Protein AF-0000000072582431 (afdb_homodimer)

Solvent-accessible surface area (backbone atoms only — not comparable to full-atom values): 33337 Å² total; per-residue (Å²): 92,34,36,33,28,35,25,26,53,41,68,64,27,54,53,31,48,50,68,40,48,85,78,42,64,37,39,40,28,29,16,82,47,82,39,78,45,57,89,81,35,75,72,42,45,89,56,53,44,61,46,70,43,55,51,67,38,45,70,61,43,30,51,50,46,63,71,66,55,49,43,31,35,43,43,57,54,57,65,79,54,52,70,56,12,66,74,38,41,66,60,32,35,40,40,30,28,50,13,47,48,30,50,51,52,35,47,60,72,60,73,53,66,26,40,35,34,38,57,48,43,46,56,19,42,30,74,57,61,74,90,49,60,55,35,48,77,81,60,76,64,45,25,41,45,52,37,26,34,20,40,47,38,29,49,49,48,47,47,20,47,24,74,58,35,73,49,42,31,27,28,40,35,24,42,37,53,61,44,44,65,82,48,61,60,87,38,70,65,49,30,49,44,50,41,52,57,54,26,69,73,41,58,78,91,68,30,54,38,81,39,45,79,41,81,33,33,36,15,60,34,37,43,72,45,51,38,50,47,53,52,46,41,70,74,64,48,56,65,74,40,69,35,41,45,47,65,51,47,76,39,45,46,44,57,51,49,50,50,56,40,54,72,68,72,54,90,62,54,77,42,74,42,72,88,56,54,62,93,58,58,66,48,57,50,32,32,40,31,62,78,40,35,74,74,74,50,72,80,79,64,53,65,68,60,39,50,49,49,28,43,51,47,53,54,52,53,53,67,71,97,94,33,37,33,28,35,26,27,53,42,68,65,28,55,54,33,47,50,68,41,46,85,78,44,65,36,37,40,26,30,17,80,48,82,39,78,44,57,89,81,36,77,73,42,45,88,55,52,43,61,46,72,43,55,50,68,37,46,69,60,45,31,50,49,46,63,71,65,55,49,44,33,34,42,42,58,52,56,64,79,52,52,69,56,13,65,74,37,42,66,60,29,35,41,40,30,28,48,13,47,48,30,51,51,53,35,47,60,74,60,74,54,66,28,40,35,36,39,57,48,42,48,56,18,42,28,71,59,61,74,92,49,60,54,36,47,77,83,59,75,64,46,25,42,45,50,36,26,35,21,40,47,37,29,49,48,50,47,47,20,49,24,74,58,35,70,48,40,32,27,27,39,36,26,41,38,53,59,43,44,65,82,49,61,61,86,39,70,66,49,30,49,45,50,42,53,58,54,26,70,75,41,60,78,90,69,30,54,38,84,38,46,77,42,80,33,35,36,14,61,34,37,42,71,45,52,38,50,47,53,53,46,41,70,74,67,48,56,66,75,39,69,34,42,43,46,63,51,46,75,40,46,45,44,57,53,51,51,50,56,41,53,71,68,73,52,89,62,53,78,43,73,40,74,89,56,56,61,93,60,58,66,47,56,50,32,31,41,32,62,78,40,36,77,74,73,50,73,81,80,66,53,64,68,59,38,51,49,50,28,41,51,46,51,54,53,54,53,67,72,96

Sequence (642 aa):
MKCLITGAGGFVGSYLLKELKRSYTDFLGIGIQSGPNITEDLELPKSYRSVVCDIRNLNQVCSIIHEFSPDVIFHLAAQPFVPKAVEDPGETLEINIHGTLNLLESLRSLKKKVRFVYISSSDVYGNVPESYLPVTESVVPAPLNPYSSSKYCAEIYCLQYHRWIQDLEIVIARPFNHTGPKQGLNFVIPNFCSQVLKALKRPESERKILVGDLSSSRDFLDVRDVVCAYRILAERGKPGEIYNICSGKEVIIRDVLDGIISTSGQKIPVEVDSTRFRPAEMRRLFGDNQKLRQLGWEPRFELLDTIQDIYNSIEHSSLIYMKCLITGAGGFVGSYLLKELKRSYTDFLGIGIQSGPNITEDLELPKSYRSVVCDIRNLNQVCSIIHEFSPDVIFHLAAQPFVPKAVEDPGETLEINIHGTLNLLESLRSLKKKVRFVYISSSDVYGNVPESYLPVTESVVPAPLNPYSSSKYCAEIYCLQYHRWIQDLEIVIARPFNHTGPKQGLNFVIPNFCSQVLKALKRPESERKILVGDLSSSRDFLDVRDVVCAYRILAERGKPGEIYNICSGKEVIIRDVLDGIISTSGQKIPVEVDSTRFRPAEMRRLFGDNQKLRQLGWEPRFELLDTIQDIYNSIEHSSLIY

InterPro domains:
  IPR016040 NAD(P)-binding domain [PF16363] (4-309)
  IPR036291 NAD(P)-binding domain superfamily [SSF51735] (1-314)

Organism: Leptospira interrogans serogroup Icterohaemorrhagiae serovar Lai (strain 56601) (NCBI:txid189518)

Structure (mmCIF, N/CA/C/O backbone):
data_AF-0000000072582431-model_v1
#
loop_
_entity.id
_entity.type
_entity.pdbx_description
1 polymer 'dTDP-D-glucose 4,6-dehydratase'
#
loop_
_atom_site.group_PDB
_atom_site.id
_atom_site.type_symbol
_atom_site.label_atom_id
_atom_site.label_alt_id
_atom_site.label_comp_id
_atom_site.label_asym_id
_atom_site.label_entity_id
_atom_site.label_seq_id
_atom_site.pdbx_PDB_ins_code
_atom_site.Cartn_x
_atom_site.Cartn_y
_atom_site.Cartn_z
_atom_site.occupancy
_atom_site.B_iso_or_equiv
_atom_site.auth_seq_id
_atom_site.auth_comp_id
_atom_site.auth_asym_id
_atom_site.auth_atom_id
_atom_site.pdbx_PDB_model_num
ATOM 1 N N . MET A 1 1 ? -26.203 -17.656 -9.594 1 91.75 1 MET A N 1
ATOM 2 C CA . MET A 1 1 ? -25.219 -16.734 -9.023 1 91.75 1 MET A CA 1
ATOM 3 C C . MET A 1 1 ? -24.219 -16.297 -10.078 1 91.75 1 MET A C 1
ATOM 5 O O . MET A 1 1 ? -23.734 -17.109 -10.867 1 91.75 1 MET A O 1
ATOM 9 N N . LYS A 1 2 ? -23.984 -15.047 -10.234 1 96.56 2 LYS A N 1
ATOM 10 C CA . LYS A 1 2 ? -23.125 -14.469 -11.266 1 96.56 2 LYS A CA 1
ATOM 11 C C . LYS A 1 2 ? -21.688 -14.32 -10.773 1 96.56 2 LYS A C 1
ATOM 13 O O . LYS A 1 2 ? -21.438 -13.664 -9.766 1 96.56 2 LYS A O 1
ATOM 18 N N . CYS A 1 3 ? -20.828 -14.922 -11.555 1 97.75 3 CYS A N 1
ATOM 19 C CA . CYS A 1 3 ? -19.406 -14.969 -11.188 1 97.75 3 CYS A CA 1
ATOM 20 C C . CYS A 1 3 ? -18.562 -14.234 -12.211 1 97.75 3 CYS A C 1
ATOM 22 O O . CYS A 1 3 ? -18.578 -14.562 -13.398 1 97.75 3 CYS A O 1
ATOM 24 N N . LEU A 1 4 ? -17.891 -13.188 -11.742 1 98.25 4 LEU A N 1
ATOM 25 C CA . LEU A 1 4 ? -16.953 -12.461 -12.594 1 98.25 4 LEU A CA 1
ATOM 26 C C . LEU A 1 4 ? -15.516 -12.812 -12.234 1 98.25 4 LEU A C 1
ATOM 28 O O . LEU A 1 4 ? -15.148 -12.82 -11.055 1 98.25 4 LEU A O 1
ATOM 32 N N . ILE A 1 5 ? -14.711 -13.164 -13.227 1 97.81 5 ILE A N 1
ATOM 33 C CA . ILE A 1 5 ? -13.297 -13.484 -13.039 1 97.81 5 ILE A CA 1
ATOM 34 C C . ILE A 1 5 ? -12.438 -12.539 -13.867 1 97.81 5 ILE A C 1
ATOM 36 O O . ILE A 1 5 ? -12.523 -12.523 -15.094 1 97.81 5 ILE A O 1
ATOM 40 N N . THR A 1 6 ? -11.68 -11.688 -13.164 1 98.31 6 THR A N 1
ATOM 41 C CA . THR A 1 6 ? -10.672 -10.938 -13.898 1 98.31 6 THR A CA 1
ATOM 42 C C . THR A 1 6 ? -9.414 -11.789 -14.109 1 98.31 6 THR A C 1
ATOM 44 O O . THR A 1 6 ? -9.055 -12.594 -13.25 1 98.31 6 THR A O 1
ATOM 47 N N . GLY A 1 7 ? -8.719 -11.562 -15.273 1 96.19 7 GLY A N 1
ATOM 48 C CA . GLY A 1 7 ? -7.598 -12.43 -15.594 1 96.19 7 GLY A CA 1
ATOM 49 C C . GLY A 1 7 ? -8.023 -13.844 -15.953 1 96.19 7 GLY A C 1
ATOM 50 O O . GLY A 1 7 ? -7.27 -14.797 -15.727 1 96.19 7 GLY A O 1
ATOM 51 N N . ALA A 1 8 ? -9.211 -14.023 -16.5 1 94.19 8 ALA A N 1
ATOM 52 C CA . ALA A 1 8 ? -9.812 -15.328 -16.75 1 94.19 8 ALA A CA 1
ATOM 53 C C . ALA A 1 8 ? -9.023 -16.094 -17.812 1 94.19 8 ALA A C 1
ATOM 55 O O . ALA A 1 8 ? -9.039 -17.328 -17.828 1 94.19 8 ALA A O 1
ATOM 56 N N . GLY A 1 9 ? -8.32 -15.406 -18.656 1 90.19 9 GLY A N 1
ATOM 57 C CA . GLY A 1 9 ? -7.594 -16.047 -19.734 1 90.19 9 GLY A CA 1
ATOM 58 C C . GLY A 1 9 ? -6.207 -16.516 -19.344 1 90.19 9 GLY A C 1
ATOM 59 O O . GLY A 1 9 ? -5.5 -17.125 -20.141 1 90.19 9 GLY A O 1
ATOM 60 N N . GLY A 1 10 ? -5.828 -16.266 -18.125 1 92.19 10 GLY A N 1
ATOM 61 C CA . GLY A 1 10 ? -4.508 -16.656 -17.656 1 92.19 10 GLY A CA 1
ATOM 62 C C . GLY A 1 10 ? -4.445 -18.094 -17.188 1 92.19 10 GLY A C 1
ATOM 63 O O . GLY A 1 10 ? -5.449 -18.812 -17.219 1 92.19 10 GLY A O 1
ATOM 64 N N . PHE A 1 11 ? -3.262 -18.562 -16.75 1 93.5 11 PHE A N 1
ATOM 65 C CA . PHE A 1 11 ? -2.973 -19.922 -16.297 1 93.5 11 PHE A CA 1
ATOM 66 C C . PHE A 1 11 ? -3.955 -20.344 -15.211 1 93.5 11 PHE A C 1
ATOM 68 O O . PHE A 1 11 ? -4.652 -21.344 -15.359 1 93.5 11 PHE A O 1
ATOM 75 N N . VAL A 1 12 ? -4.148 -19.5 -14.172 1 96.38 12 VAL A N 1
ATOM 76 C CA . VAL A 1 12 ? -4.977 -19.859 -13.023 1 96.38 12 VAL A CA 1
ATOM 77 C C . VAL A 1 12 ? -6.453 -19.719 -13.383 1 96.38 12 VAL A C 1
ATOM 79 O O . VAL A 1 12 ? -7.293 -20.484 -12.922 1 96.38 12 VAL A O 1
ATOM 82 N N . GLY A 1 13 ? -6.785 -18.719 -14.234 1 94.25 13 GLY A N 1
ATOM 83 C CA . GLY A 1 13 ? -8.164 -18.469 -14.633 1 94.25 13 GLY A CA 1
ATOM 84 C C . GLY A 1 13 ? -8.828 -19.672 -15.273 1 94.25 13 GLY A C 1
ATOM 85 O O . GLY A 1 13 ? -9.984 -19.984 -14.969 1 94.25 13 GLY A O 1
ATOM 86 N N . SER A 1 14 ? -8.109 -20.375 -16.109 1 90.06 14 SER A N 1
ATOM 87 C CA . SER A 1 14 ? -8.672 -21.531 -16.828 1 90.06 14 SER A CA 1
ATOM 88 C C . SER A 1 14 ? -8.992 -22.672 -15.859 1 90.06 14 SER A C 1
ATOM 90 O O . SER A 1 14 ? -9.992 -23.359 -16.031 1 90.06 14 SER A O 1
ATOM 92 N N . TYR A 1 15 ? -8.164 -22.891 -14.875 1 94.75 15 TYR A N 1
ATOM 93 C CA . TYR A 1 15 ? -8.414 -23.891 -13.852 1 94.75 15 TYR A CA 1
ATOM 94 C C . TYR A 1 15 ? -9.586 -23.484 -12.961 1 94.75 15 TYR A C 1
ATOM 96 O O . TYR A 1 15 ? -10.406 -24.328 -12.578 1 94.75 15 TYR A O 1
ATOM 104 N N . LEU A 1 16 ? -9.625 -22.203 -12.672 1 96.81 16 LEU A N 1
ATOM 105 C CA . LEU A 1 16 ? -10.648 -21.703 -11.766 1 96.81 16 LEU A CA 1
ATOM 106 C C . LEU A 1 16 ? -12.039 -21.859 -12.375 1 96.81 16 LEU A C 1
ATOM 108 O O . LEU A 1 16 ? -12.977 -22.266 -11.688 1 96.81 16 LEU A O 1
ATOM 112 N N . LEU A 1 17 ? -12.18 -21.547 -13.656 1 93.69 17 LEU A N 1
ATOM 113 C CA . LEU A 1 17 ? -13.453 -21.656 -14.352 1 93.69 17 LEU A CA 1
ATOM 114 C C . LEU A 1 17 ? -13.984 -23.094 -14.266 1 93.69 17 LEU A C 1
ATOM 116 O O . LEU A 1 17 ? -15.172 -23.312 -14.016 1 93.69 17 LEU A O 1
ATOM 120 N N . LYS A 1 18 ? -13.094 -24.062 -14.414 1 92.69 18 LYS A N 1
ATOM 121 C CA . LYS A 1 18 ? -13.484 -25.453 -14.344 1 92.69 18 LYS A CA 1
ATOM 122 C C . LYS A 1 18 ? -13.898 -25.844 -12.93 1 92.69 18 LYS A C 1
ATOM 124 O O . LYS A 1 18 ? -14.859 -26.594 -12.734 1 92.69 18 LYS A O 1
ATOM 129 N N . GLU A 1 19 ? -13.156 -25.312 -11.984 1 95.19 19 GLU A N 1
ATOM 130 C CA . GLU A 1 19 ? -13.438 -25.609 -10.578 1 95.19 19 GLU A CA 1
ATOM 131 C C . GLU A 1 19 ? -14.797 -25.047 -10.164 1 95.19 19 GLU A C 1
ATOM 133 O O . GLU A 1 19 ? -15.5 -25.641 -9.344 1 95.19 19 GLU A O 1
ATOM 138 N N . LEU A 1 20 ? -15.234 -23.891 -10.75 1 95.75 20 LEU A N 1
ATOM 139 C CA . LEU A 1 20 ? -16.391 -23.141 -10.273 1 95.75 20 LEU A CA 1
ATOM 140 C C . LEU A 1 20 ? -17.672 -23.594 -10.977 1 95.75 20 LEU A C 1
ATOM 142 O O . LEU A 1 20 ? -18.766 -23.203 -10.578 1 95.75 20 LEU A O 1
ATOM 146 N N . LYS A 1 21 ? -17.609 -24.422 -11.969 1 88.94 21 LYS A N 1
ATOM 147 C CA . LYS A 1 21 ? -18.719 -24.781 -12.836 1 88.94 21 LYS A CA 1
ATOM 148 C C . LYS A 1 21 ? -19.875 -25.375 -12.031 1 88.94 21 LYS A C 1
ATOM 150 O O . LYS A 1 21 ? -21.047 -25.234 -12.406 1 88.94 21 LYS A O 1
ATOM 155 N N . ARG A 1 22 ? -19.625 -25.953 -10.945 1 84.56 22 ARG A N 1
ATOM 156 C CA . ARG A 1 22 ? -20.672 -26.609 -10.172 1 84.56 22 ARG A CA 1
ATOM 157 C C . ARG A 1 22 ? -21.312 -25.625 -9.18 1 84.56 22 ARG A C 1
ATOM 159 O O . ARG A 1 22 ? -22.422 -25.859 -8.695 1 84.56 22 ARG A O 1
ATOM 166 N N . SER A 1 23 ? -20.656 -24.547 -8.898 1 89.06 23 SER A N 1
ATOM 167 C CA . SER A 1 23 ? -21.078 -23.656 -7.828 1 89.06 23 SER A CA 1
ATOM 168 C C . SER A 1 23 ? -21.766 -22.406 -8.383 1 89.06 23 SER A C 1
ATOM 170 O O . SER A 1 23 ? -22.5 -21.719 -7.668 1 89.06 23 SER A O 1
ATOM 172 N N . TYR A 1 24 ? -21.547 -22.062 -9.617 1 91.62 24 TYR A N 1
ATOM 173 C CA . TYR A 1 24 ? -22.062 -20.812 -10.188 1 91.62 24 TYR A CA 1
ATOM 174 C C . TYR A 1 24 ? -22.781 -21.078 -11.516 1 91.62 24 TYR A C 1
ATOM 176 O O . TYR A 1 24 ? -22.547 -22.109 -12.156 1 91.62 24 TYR A O 1
ATOM 184 N N . THR A 1 25 ? -23.641 -20.125 -11.891 1 90.12 25 THR A N 1
ATOM 185 C CA . THR A 1 25 ? -24.516 -20.391 -13.016 1 90.12 25 THR A CA 1
ATOM 186 C C . THR A 1 25 ? -24.188 -19.469 -14.188 1 90.12 25 THR A C 1
ATOM 188 O O . THR A 1 25 ? -24.5 -19.781 -15.344 1 90.12 25 THR A O 1
ATOM 191 N N . ASP A 1 26 ? -23.672 -18.344 -13.938 1 95.44 26 ASP A N 1
ATOM 192 C CA . ASP A 1 26 ? -23.375 -17.344 -14.961 1 95.44 26 ASP A CA 1
ATOM 193 C C . ASP A 1 26 ? -21.969 -16.781 -14.797 1 95.44 26 ASP A C 1
ATOM 195 O O . ASP A 1 26 ? -21.625 -16.25 -13.734 1 95.44 26 ASP A O 1
ATOM 199 N N . PHE A 1 27 ? -21.188 -16.953 -15.852 1 96.19 27 PHE A N 1
ATOM 200 C CA . PHE A 1 27 ? -19.781 -16.625 -15.758 1 96.19 27 PHE A CA 1
ATOM 201 C C . PHE A 1 27 ? -19.406 -15.531 -16.75 1 96.19 27 PHE A C 1
ATOM 203 O O . PHE A 1 27 ? -19.781 -15.602 -17.922 1 96.19 27 PHE A O 1
ATOM 210 N N . LEU A 1 28 ? -18.703 -14.516 -16.281 1 96.75 28 LEU A N 1
ATOM 211 C CA . LEU A 1 28 ? -18.062 -13.531 -17.141 1 96.75 28 LEU A CA 1
ATOM 212 C C . LEU A 1 28 ? -16.562 -13.422 -16.844 1 96.75 28 LEU A C 1
ATOM 214 O O . LEU A 1 28 ? -16.188 -13.188 -15.688 1 96.75 28 LEU A O 1
ATOM 218 N N . GLY A 1 29 ? -15.773 -13.711 -17.812 1 96.38 29 GLY A N 1
ATOM 219 C CA . GLY A 1 29 ? -14.336 -13.492 -17.719 1 96.38 29 GLY A CA 1
ATOM 220 C C . GLY A 1 29 ? -13.891 -12.219 -18.406 1 96.38 29 GLY A C 1
ATOM 221 O O . GLY A 1 29 ? -14.344 -11.914 -19.516 1 96.38 29 GLY A O 1
ATOM 222 N N . ILE A 1 30 ? -13.023 -11.453 -17.734 1 96.5 30 ILE A N 1
ATOM 223 C CA . ILE A 1 30 ? -12.453 -10.289 -18.406 1 96.5 30 ILE A CA 1
ATOM 224 C C . ILE A 1 30 ? -10.93 -10.375 -18.375 1 96.5 30 ILE A C 1
ATOM 226 O O . ILE A 1 30 ? -10.352 -11.016 -17.484 1 96.5 30 ILE A O 1
ATOM 230 N N . GLY A 1 31 ? -10.266 -9.766 -19.359 1 95 31 GLY A N 1
ATOM 231 C CA . GLY A 1 31 ? -8.812 -9.711 -19.484 1 95 31 GLY A CA 1
ATOM 232 C C . GLY A 1 31 ? -8.344 -8.867 -20.656 1 95 31 GLY A C 1
ATOM 233 O O . GLY A 1 31 ? -9.164 -8.391 -21.438 1 95 31 GLY A O 1
ATOM 234 N N . ILE A 1 32 ? -7.055 -8.648 -20.656 1 93.88 32 ILE A N 1
ATOM 235 C CA . ILE A 1 32 ? -6.5 -7.754 -21.672 1 93.88 32 ILE A CA 1
ATOM 236 C C . ILE A 1 32 ? -6.461 -8.469 -23.031 1 93.88 32 ILE A C 1
ATOM 238 O O . ILE A 1 32 ? -6.312 -7.824 -24.062 1 93.88 32 ILE A O 1
ATOM 242 N N . GLN A 1 33 ? -6.613 -9.758 -23.031 1 87.25 33 GLN A N 1
ATOM 243 C CA . GLN A 1 33 ? -6.719 -10.547 -24.25 1 87.25 33 GLN A CA 1
ATOM 244 C C . GLN A 1 33 ? -7.949 -11.453 -24.219 1 87.25 33 GLN A C 1
ATOM 246 O O . GLN A 1 33 ? -8.555 -11.641 -23.172 1 87.25 33 GLN A O 1
ATOM 251 N N . SER A 1 34 ? -8.266 -11.875 -25.359 1 78.5 34 SER A N 1
ATOM 252 C CA . SER A 1 34 ? -9.414 -12.781 -25.422 1 78.5 34 SER A CA 1
ATOM 253 C C . SER A 1 34 ? -9.156 -14.055 -24.625 1 78.5 34 SER A C 1
ATOM 255 O O . SER A 1 34 ? -8.07 -14.633 -24.703 1 78.5 34 SER A O 1
ATOM 257 N N . GLY A 1 35 ? -10.023 -14.328 -23.75 1 75.12 35 GLY A N 1
ATOM 258 C CA . GLY A 1 35 ? -9.93 -15.539 -22.953 1 75.12 35 GLY A CA 1
ATOM 259 C C . GLY A 1 35 ? -10.289 -16.797 -23.734 1 75.12 35 GLY A C 1
ATOM 260 O O . GLY A 1 35 ? -10.547 -16.734 -24.938 1 75.12 35 GLY A O 1
ATOM 261 N N . PRO A 1 36 ? -10.203 -17.906 -22.969 1 77.62 36 PRO A N 1
ATOM 262 C CA . PRO A 1 36 ? -10.625 -19.141 -23.609 1 77.62 36 PRO A CA 1
ATOM 263 C C . PRO A 1 36 ? -12.102 -19.125 -24.016 1 77.62 36 PRO A C 1
ATOM 265 O O . PRO A 1 36 ? -12.898 -18.391 -23.422 1 77.62 36 PRO A O 1
ATOM 268 N N . ASN A 1 37 ? -12.312 -19.719 -25.094 1 79.75 37 ASN A N 1
ATOM 269 C CA . ASN A 1 37 ? -13.711 -19.797 -25.5 1 79.75 37 ASN A CA 1
ATOM 270 C C . ASN A 1 37 ? -14.234 -21.219 -25.469 1 79.75 37 ASN A C 1
ATOM 272 O O . ASN A 1 37 ? -13.461 -22.172 -25.484 1 79.75 37 ASN A O 1
ATOM 276 N N . ILE A 1 38 ? -15.539 -21.297 -25.328 1 78.69 38 ILE A N 1
ATOM 277 C CA . ILE A 1 38 ? -16.219 -22.578 -25.094 1 78.69 38 ILE A CA 1
ATOM 278 C C . ILE A 1 38 ? -16.094 -23.453 -26.328 1 78.69 38 ILE A C 1
ATOM 280 O O . ILE A 1 38 ? -16.25 -24.672 -26.234 1 78.69 38 ILE A O 1
ATOM 284 N N . THR A 1 39 ? -15.781 -22.844 -27.453 1 77.31 39 THR A N 1
ATOM 285 C CA . THR A 1 39 ? -15.609 -23.641 -28.656 1 77.31 39 THR A CA 1
ATOM 286 C C . THR A 1 39 ? -14.25 -24.328 -28.672 1 77.31 39 THR A C 1
ATOM 288 O O . THR A 1 39 ? -14.102 -25.406 -29.234 1 77.31 39 THR A O 1
ATOM 291 N N . GLU A 1 40 ? -13.266 -23.781 -27.969 1 77.81 40 GLU A N 1
ATOM 292 C CA . GLU A 1 40 ? -11.898 -24.297 -27.938 1 77.81 40 GLU A CA 1
ATOM 293 C C . GLU A 1 40 ? -11.688 -25.219 -26.75 1 77.81 40 GLU A C 1
ATOM 295 O O . GLU A 1 40 ? -10.852 -26.125 -26.797 1 77.81 40 GLU A O 1
ATOM 300 N N . ASP A 1 41 ? -12.438 -25 -25.719 1 82.56 41 ASP A N 1
ATOM 301 C CA . ASP A 1 41 ? -12.344 -25.797 -24.516 1 82.56 41 ASP A CA 1
ATOM 302 C C . ASP A 1 41 ? -13.727 -26.203 -24 1 82.56 41 ASP A C 1
ATOM 304 O O . ASP A 1 41 ? -14.375 -25.422 -23.281 1 82.56 41 ASP A O 1
ATOM 308 N N . LEU A 1 42 ? -14.07 -27.375 -24.219 1 80 42 LEU A N 1
ATOM 309 C CA . LEU A 1 42 ? -15.422 -27.859 -23.938 1 80 42 LEU A CA 1
ATOM 310 C C . LEU A 1 42 ? -15.617 -28.078 -22.438 1 80 42 LEU A C 1
ATOM 312 O O . LEU A 1 42 ? -16.75 -28.25 -21.984 1 80 42 LEU A O 1
ATOM 316 N N . GLU A 1 43 ? -14.547 -27.953 -21.781 1 83.5 43 GLU A N 1
ATOM 317 C CA . GLU A 1 43 ? -14.648 -28.156 -20.344 1 83.5 43 GLU A CA 1
ATOM 318 C C . GLU A 1 43 ? -15.086 -26.891 -19.625 1 83.5 43 GLU A C 1
ATOM 320 O O . GLU A 1 43 ? -15.43 -26.922 -18.453 1 83.5 43 GLU A O 1
ATOM 325 N N . LEU A 1 44 ? -15.148 -25.828 -20.391 1 87.25 44 LEU A N 1
ATOM 326 C CA . LEU A 1 44 ? -15.602 -24.578 -19.828 1 87.25 44 LEU A CA 1
ATOM 327 C C . LEU A 1 44 ? -17.109 -24.594 -19.609 1 87.25 44 LEU A C 1
ATOM 329 O O . LEU A 1 44 ? -17.844 -25.281 -20.312 1 87.25 44 LEU A O 1
ATOM 333 N N . PRO A 1 45 ? -17.547 -23.812 -18.594 1 88.44 45 PRO A N 1
ATOM 334 C CA . PRO A 1 45 ? -19 -23.719 -18.438 1 88.44 45 PRO A CA 1
ATOM 335 C C . PRO A 1 45 ? -19.688 -23.156 -19.672 1 88.44 45 PRO A C 1
ATOM 337 O O . PRO A 1 45 ? -19.188 -22.203 -20.297 1 88.44 45 PRO A O 1
ATOM 340 N N . LYS A 1 46 ? -20.812 -23.672 -19.984 1 86 46 LYS A N 1
ATOM 341 C CA . LYS A 1 46 ? -21.547 -23.281 -21.188 1 86 46 LYS A CA 1
ATOM 342 C C . LYS A 1 46 ? -21.984 -21.812 -21.109 1 86 46 LYS A C 1
ATOM 344 O O . LYS A 1 46 ? -22.125 -21.156 -22.141 1 86 46 LYS A O 1
ATOM 349 N N . SER A 1 47 ? -22.109 -21.344 -19.938 1 90.94 47 SER A N 1
ATOM 350 C CA . SER A 1 47 ? -22.594 -19.969 -19.75 1 90.94 47 SER A CA 1
ATOM 351 C C . SER A 1 47 ? -21.438 -18.969 -19.797 1 90.94 47 SER A C 1
ATOM 353 O O . SER A 1 47 ? -21.656 -17.766 -19.734 1 90.94 47 SER A O 1
ATOM 355 N N . TYR A 1 48 ? -20.234 -19.422 -19.922 1 92.75 48 TYR A N 1
ATOM 356 C CA . TYR A 1 48 ? -19.062 -18.578 -19.844 1 92.75 48 TYR A CA 1
ATOM 357 C C . TYR A 1 48 ? -18.969 -17.672 -21.062 1 92.75 48 TYR A C 1
ATOM 359 O O . TYR A 1 48 ? -19.109 -18.125 -22.188 1 92.75 48 TYR A O 1
ATOM 367 N N . ARG A 1 49 ? -18.797 -16.375 -20.812 1 92.88 49 ARG A N 1
ATOM 368 C CA . ARG A 1 49 ? -18.469 -15.359 -21.812 1 92.88 49 ARG A CA 1
ATOM 369 C C . ARG A 1 49 ? -17.203 -14.594 -21.422 1 92.88 49 ARG A C 1
ATOM 371 O O . ARG A 1 49 ? -16.891 -14.469 -20.234 1 92.88 49 ARG A O 1
ATOM 378 N N . SER A 1 50 ? -16.531 -14.195 -22.422 1 93.56 50 SER A N 1
ATOM 379 C CA . SER A 1 50 ? -15.312 -13.422 -22.188 1 93.56 50 SER A CA 1
ATOM 380 C C . SER A 1 50 ? -15.383 -12.062 -22.875 1 93.56 50 SER A C 1
ATOM 382 O O . SER A 1 50 ? -15.898 -11.938 -23.984 1 93.56 50 SER A O 1
ATOM 384 N N . VAL A 1 51 ? -14.914 -11.039 -22.188 1 94.62 51 VAL A N 1
ATOM 385 C CA . VAL A 1 51 ? -14.844 -9.688 -22.734 1 94.62 51 VAL A CA 1
ATOM 386 C C . VAL A 1 51 ? -13.438 -9.125 -22.547 1 94.62 51 VAL A C 1
ATOM 388 O O . VAL A 1 51 ? -12.82 -9.312 -21.484 1 94.62 51 VAL A O 1
ATOM 391 N N . VAL A 1 52 ? -12.891 -8.531 -23.578 1 96 52 VAL A N 1
ATOM 392 C CA . VAL A 1 52 ? -11.609 -7.852 -23.469 1 96 52 VAL A CA 1
ATOM 393 C C . VAL A 1 52 ? -11.781 -6.547 -22.703 1 96 52 VAL A C 1
ATOM 395 O O . VAL A 1 52 ? -12.617 -5.711 -23.047 1 96 52 VAL A O 1
ATOM 398 N N . CYS A 1 53 ? -11 -6.426 -21.625 1 96.75 53 CYS A N 1
ATOM 399 C CA . CYS A 1 53 ? -11.086 -5.25 -20.766 1 96.75 53 CYS A CA 1
ATOM 400 C C . CYS A 1 53 ? -9.773 -5.012 -20.031 1 96.75 53 CYS A C 1
ATOM 402 O O . CYS A 1 53 ? -9.234 -5.926 -19.406 1 96.75 53 CYS A O 1
ATOM 404 N N . ASP A 1 54 ? -9.242 -3.828 -20.219 1 97.5 54 ASP A N 1
ATOM 405 C CA . ASP A 1 54 ? -8.133 -3.367 -19.391 1 97.5 54 ASP A CA 1
ATOM 406 C C . ASP A 1 54 ? -8.648 -2.758 -18.078 1 97.5 54 ASP A C 1
ATOM 408 O O . ASP A 1 54 ? -9.312 -1.723 -18.094 1 97.5 54 ASP A O 1
ATOM 412 N N . ILE A 1 55 ? -8.312 -3.348 -16.969 1 98.5 55 ILE A N 1
ATOM 413 C CA . ILE A 1 55 ? -8.891 -2.938 -15.688 1 98.5 55 ILE A CA 1
ATOM 414 C C . ILE A 1 55 ? -8.391 -1.544 -15.32 1 98.5 55 ILE A C 1
ATOM 416 O O . ILE A 1 55 ? -8.914 -0.915 -14.391 1 98.5 55 ILE A O 1
ATOM 420 N N . ARG A 1 56 ? -7.402 -0.99 -16.062 1 98.38 56 ARG A N 1
ATOM 421 C CA . ARG A 1 56 ? -6.934 0.375 -15.844 1 98.38 56 ARG A CA 1
ATOM 422 C C . ARG A 1 56 ? -7.938 1.391 -16.375 1 98.38 56 ARG A C 1
ATOM 424 O O . ARG A 1 56 ? -7.859 2.578 -16.047 1 98.38 56 ARG A O 1
ATOM 431 N N . ASN A 1 57 ? -8.844 0.91 -17.203 1 98.12 57 ASN A N 1
ATOM 432 C CA . ASN A 1 57 ? -9.867 1.768 -17.781 1 98.12 57 ASN A CA 1
ATOM 433 C C . ASN A 1 57 ? -11.125 1.801 -16.906 1 98.12 57 ASN A C 1
ATOM 435 O O . ASN A 1 57 ? -12 0.946 -17.047 1 98.12 57 ASN A O 1
ATOM 439 N N . LEU A 1 58 ? -11.266 2.801 -16.156 1 98.06 58 LEU A N 1
ATOM 440 C CA . LEU A 1 58 ? -12.336 2.896 -15.172 1 98.06 58 LEU A CA 1
ATOM 441 C C . LEU A 1 58 ? -13.703 2.834 -15.844 1 98.06 58 LEU A C 1
ATOM 443 O O . LEU A 1 58 ? -14.594 2.129 -15.375 1 98.06 58 LEU A O 1
ATOM 447 N N . ASN A 1 59 ? -13.844 3.582 -16.891 1 97.75 59 ASN A N 1
ATOM 448 C CA . ASN A 1 59 ? -15.141 3.645 -17.562 1 97.75 59 ASN A CA 1
ATOM 449 C C . ASN A 1 59 ? -15.57 2.273 -18.078 1 97.75 59 ASN A C 1
ATOM 451 O O . ASN A 1 59 ? -16.734 1.892 -17.938 1 97.75 59 ASN A O 1
ATOM 455 N N . GLN A 1 60 ? -14.664 1.571 -18.641 1 97.88 60 GLN A N 1
ATOM 456 C CA . GLN A 1 60 ? -14.961 0.236 -19.156 1 97.88 60 GLN A CA 1
ATOM 457 C C . GLN A 1 60 ? -15.305 -0.721 -18.016 1 97.88 60 GLN A C 1
ATOM 459 O O . GLN A 1 60 ? -16.266 -1.479 -18.109 1 97.88 60 GLN A O 1
ATOM 464 N N . VAL A 1 61 ? -14.555 -0.693 -16.969 1 98.5 61 VAL A N 1
ATOM 465 C CA . VAL A 1 61 ? -14.758 -1.563 -15.82 1 98.5 61 VAL A CA 1
ATOM 466 C C . VAL A 1 61 ? -16.125 -1.275 -15.195 1 98.5 61 VAL A C 1
ATOM 468 O O . VAL A 1 61 ? -16.875 -2.199 -14.891 1 98.5 61 VAL A O 1
ATOM 471 N N . CYS A 1 62 ? -16.406 -0.012 -15.039 1 98.25 62 CYS A N 1
ATOM 472 C CA . CYS A 1 62 ? -17.672 0.397 -14.445 1 98.25 62 CYS A CA 1
ATOM 473 C C . CYS A 1 62 ? -18.844 -0.113 -15.273 1 98.25 62 CYS A C 1
ATOM 475 O O . CYS A 1 62 ? -19.812 -0.643 -14.727 1 98.25 62 CYS A O 1
ATOM 477 N N . SER A 1 63 ? -18.766 0.06 -16.562 1 98.44 63 SER A N 1
ATOM 478 C CA . SER A 1 63 ? -19.828 -0.399 -17.453 1 98.44 63 SER A CA 1
ATOM 479 C C . SER A 1 63 ? -20.047 -1.903 -17.328 1 98.44 63 SER A C 1
ATOM 481 O O . SER A 1 63 ? -21.172 -2.365 -17.219 1 98.44 63 SER A O 1
ATOM 483 N N . ILE A 1 64 ? -19 -2.662 -17.328 1 98.25 64 ILE A N 1
ATOM 484 C CA . ILE A 1 64 ? -19.062 -4.117 -17.266 1 98.25 64 ILE A CA 1
ATOM 485 C C . ILE A 1 64 ? -19.672 -4.551 -15.93 1 98.25 64 ILE A C 1
ATOM 487 O O . ILE A 1 64 ? -20.531 -5.422 -15.891 1 98.25 64 ILE A O 1
ATOM 491 N N . ILE A 1 65 ? -19.219 -3.947 -14.836 1 98.38 65 ILE A N 1
ATOM 492 C CA . ILE A 1 65 ? -19.672 -4.305 -13.492 1 98.38 65 ILE A CA 1
ATOM 493 C C . ILE A 1 65 ? -21.172 -3.996 -13.359 1 98.38 65 ILE A C 1
ATOM 495 O O . ILE A 1 65 ? -21.938 -4.816 -12.844 1 98.38 65 ILE A O 1
ATOM 499 N N . HIS A 1 66 ? -21.578 -2.834 -13.852 1 98.38 66 HIS A N 1
ATOM 500 C CA . HIS A 1 66 ? -22.969 -2.443 -13.734 1 98.38 66 HIS A CA 1
ATOM 501 C C . HIS A 1 66 ? -23.859 -3.299 -14.633 1 98.38 66 HIS A C 1
ATOM 503 O O . HIS A 1 66 ? -24.984 -3.633 -14.258 1 98.38 66 HIS A O 1
ATOM 509 N N . GLU A 1 67 ? -23.375 -3.631 -15.797 1 98.19 67 GLU A N 1
ATOM 510 C CA . GLU A 1 67 ? -24.141 -4.449 -16.734 1 98.19 67 GLU A CA 1
ATOM 511 C C . GLU A 1 67 ? -24.266 -5.887 -16.234 1 98.19 67 GLU A C 1
ATOM 513 O O . GLU A 1 67 ? -25.359 -6.457 -16.219 1 98.19 67 GLU A O 1
ATOM 518 N N . PHE A 1 68 ? -23.172 -6.449 -15.766 1 98.06 68 PHE A N 1
ATOM 519 C CA . PHE A 1 68 ? -23.156 -7.855 -15.375 1 98.06 68 PHE A CA 1
ATOM 520 C C . PHE A 1 68 ? -23.719 -8.031 -13.969 1 98.06 68 PHE A C 1
ATOM 522 O O . PHE A 1 68 ? -24.312 -9.062 -13.656 1 98.06 68 PHE A O 1
ATOM 529 N N . SER A 1 69 ? -23.422 -7.016 -13.062 1 98.25 69 SER A N 1
ATOM 530 C CA . SER A 1 69 ? -23.906 -7.008 -11.688 1 98.25 69 SER A CA 1
ATOM 531 C C . SER A 1 69 ? -23.531 -8.297 -10.961 1 98.25 69 SER A C 1
ATOM 533 O O . SER A 1 69 ? -24.422 -9.039 -10.516 1 98.25 69 SER A O 1
ATOM 535 N N . PRO A 1 70 ? -22.266 -8.578 -10.781 1 98.31 70 PRO A N 1
ATOM 536 C CA . PRO A 1 70 ? -21.812 -9.852 -10.234 1 98.31 70 PRO A CA 1
ATOM 537 C C . PRO A 1 70 ? -22.203 -10.039 -8.766 1 98.31 70 PRO A C 1
ATOM 539 O O . PRO A 1 70 ? -22.344 -9.055 -8.031 1 98.31 70 PRO A O 1
ATOM 542 N N . ASP A 1 71 ? -22.344 -11.312 -8.375 1 98.12 71 ASP A N 1
ATOM 543 C CA . ASP A 1 71 ? -22.516 -11.695 -6.973 1 98.12 71 ASP A CA 1
ATOM 544 C C . ASP A 1 71 ? -21.156 -12 -6.324 1 98.12 71 ASP A C 1
ATOM 546 O O . ASP A 1 71 ? -21 -11.82 -5.117 1 98.12 71 ASP A O 1
ATOM 550 N N . VAL A 1 72 ? -20.266 -12.516 -7.105 1 98.5 72 VAL A N 1
ATOM 551 C CA . VAL A 1 72 ? -18.938 -12.883 -6.645 1 98.5 72 VAL A CA 1
ATOM 552 C C . VAL A 1 72 ? -17.891 -12.484 -7.691 1 98.5 72 VAL A C 1
ATOM 554 O O . VAL A 1 72 ? -18.141 -12.609 -8.898 1 98.5 72 VAL A O 1
ATOM 557 N N . ILE A 1 73 ? -16.812 -11.984 -7.25 1 98.81 73 ILE A N 1
ATOM 558 C CA . ILE A 1 73 ? -15.688 -11.648 -8.117 1 98.81 73 ILE A CA 1
ATOM 559 C C . ILE A 1 73 ? -14.422 -12.359 -7.625 1 98.81 73 ILE A C 1
ATOM 561 O O . ILE A 1 73 ? -14.117 -12.344 -6.43 1 98.81 73 ILE A O 1
ATOM 565 N N . PHE A 1 74 ? -13.789 -13.078 -8.492 1 98.88 74 PHE A N 1
ATOM 566 C CA . PHE A 1 74 ? -12.414 -13.523 -8.305 1 98.88 74 PHE A CA 1
ATOM 567 C C . PHE A 1 74 ? -11.453 -12.625 -9.07 1 98.88 74 PHE A C 1
ATOM 569 O O . PHE A 1 74 ? -11.43 -12.641 -10.305 1 98.88 74 PHE A O 1
ATOM 576 N N . HIS A 1 75 ? -10.656 -11.867 -8.359 1 98.94 75 HIS A N 1
ATOM 577 C CA . HIS A 1 75 ? -9.766 -10.914 -9 1 98.94 75 HIS A CA 1
ATOM 578 C C . HIS A 1 75 ? -8.367 -11.492 -9.164 1 98.94 75 HIS A C 1
ATOM 580 O O . HIS A 1 75 ? -7.504 -11.297 -8.305 1 98.94 75 HIS A O 1
ATOM 586 N N . LEU A 1 76 ? -8.117 -12.047 -10.336 1 98.56 76 LEU A N 1
ATOM 587 C CA . LEU A 1 76 ? -6.836 -12.672 -10.641 1 98.56 76 LEU A CA 1
ATOM 588 C C . LEU A 1 76 ? -5.953 -11.742 -11.461 1 98.56 76 LEU A C 1
ATOM 590 O O . LEU A 1 76 ? -4.746 -11.961 -11.562 1 98.56 76 LEU A O 1
ATOM 594 N N . ALA A 1 77 ? -6.559 -10.75 -12.102 1 98.19 77 ALA A N 1
ATOM 595 C CA . ALA A 1 77 ? -5.82 -9.914 -13.039 1 98.19 77 ALA A CA 1
ATOM 596 C C . ALA A 1 77 ? -4.684 -9.18 -12.344 1 98.19 77 ALA A C 1
ATOM 598 O O . ALA A 1 77 ? -4.891 -8.539 -11.305 1 98.19 77 ALA A O 1
ATOM 599 N N . ALA A 1 78 ? -3.531 -9.289 -12.875 1 98.19 78 ALA A N 1
ATOM 600 C CA . ALA A 1 78 ? -2.35 -8.602 -12.359 1 98.19 78 ALA A CA 1
ATOM 601 C C . ALA A 1 78 ? -1.177 -8.719 -13.328 1 98.19 78 ALA A C 1
ATOM 603 O O . ALA A 1 78 ? -1.197 -9.555 -14.242 1 98.19 78 ALA A O 1
ATOM 604 N N . GLN A 1 79 ? -0.269 -7.781 -13.312 1 97.06 79 GLN A N 1
ATOM 605 C CA . GLN A 1 79 ? 1.09 -8.031 -13.781 1 97.06 79 GLN A CA 1
ATOM 606 C C . GLN A 1 79 ? 1.889 -8.828 -12.758 1 97.06 79 GLN A C 1
ATOM 608 O O . GLN A 1 79 ? 2.283 -8.297 -11.719 1 97.06 79 GLN A O 1
ATOM 613 N N . PRO A 1 80 ? 2.045 -10.156 -12.977 1 94.12 80 PRO A N 1
ATOM 614 C CA . PRO A 1 80 ? 2.557 -11.031 -11.914 1 94.12 80 PRO A CA 1
ATOM 615 C C . PRO A 1 80 ? 4.066 -11.242 -12.008 1 94.12 80 PRO A C 1
ATOM 617 O O . PRO A 1 80 ? 4.664 -11.82 -11.094 1 94.12 80 PRO A O 1
ATOM 620 N N . PHE A 1 81 ? 4.703 -10.805 -13.109 1 92.25 81 PHE A N 1
ATOM 621 C CA . PHE A 1 81 ? 6.086 -11.164 -13.398 1 92.25 81 PHE A CA 1
ATOM 622 C C . PHE A 1 81 ? 7.051 -10.195 -12.719 1 92.25 81 PHE A C 1
ATOM 624 O O . PHE A 1 81 ? 7.141 -9.031 -13.102 1 92.25 81 PHE A O 1
ATOM 631 N N . VAL A 1 82 ? 7.805 -10.711 -11.727 1 92.88 82 VAL A N 1
ATOM 632 C CA . VAL A 1 82 ? 8.648 -9.891 -10.859 1 92.88 82 VAL A CA 1
ATOM 633 C C . VAL A 1 82 ? 9.68 -9.141 -11.695 1 92.88 82 VAL A C 1
ATOM 635 O O . VAL A 1 82 ? 9.852 -7.93 -11.539 1 92.88 82 VAL A O 1
ATOM 638 N N . PRO A 1 83 ? 10.367 -9.805 -12.664 1 90.75 83 PRO A N 1
ATOM 639 C CA . PRO A 1 83 ? 11.344 -9.055 -13.461 1 90.75 83 PRO A CA 1
ATOM 640 C C . PRO A 1 83 ? 10.719 -7.891 -14.219 1 90.75 83 PRO A C 1
ATOM 642 O O . PRO A 1 83 ? 11.328 -6.82 -14.328 1 90.75 83 PRO A O 1
ATOM 645 N N . LYS A 1 84 ? 9.531 -8.117 -14.734 1 94.31 84 LYS A N 1
ATOM 646 C CA . LYS A 1 84 ? 8.844 -7.023 -15.414 1 94.31 84 LYS A CA 1
ATOM 647 C C . LYS A 1 84 ? 8.5 -5.902 -14.438 1 94.31 84 LYS A C 1
ATOM 649 O O . LYS A 1 84 ? 8.547 -4.723 -14.797 1 94.31 84 LYS A O 1
ATOM 654 N N . ALA A 1 85 ? 8.117 -6.23 -13.211 1 96.69 85 ALA A N 1
ATOM 655 C CA . ALA A 1 85 ? 7.789 -5.238 -12.188 1 96.69 85 ALA A CA 1
ATOM 656 C C . ALA A 1 85 ? 9.008 -4.391 -11.836 1 96.69 85 ALA A C 1
ATOM 658 O O . ALA A 1 85 ? 8.883 -3.199 -11.539 1 96.69 85 ALA A O 1
ATOM 659 N N . VAL A 1 86 ? 10.141 -5.016 -11.844 1 95.06 86 VAL A N 1
ATOM 660 C CA . VAL A 1 86 ? 11.391 -4.312 -11.562 1 95.06 86 VAL A CA 1
ATOM 661 C C . VAL A 1 86 ? 11.727 -3.375 -12.719 1 95.06 86 VAL A C 1
ATOM 663 O O . VAL A 1 86 ? 12.156 -2.238 -12.508 1 95.06 86 VAL A O 1
ATOM 666 N N . GLU A 1 87 ? 11.5 -3.877 -13.914 1 95.75 87 GLU A N 1
ATOM 667 C CA . GLU A 1 87 ? 11.805 -3.107 -15.117 1 95.75 87 GLU A CA 1
ATOM 668 C C . GLU A 1 87 ? 10.875 -1.91 -15.258 1 95.75 87 GLU A C 1
ATOM 670 O O . GLU A 1 87 ? 11.297 -0.831 -15.68 1 95.75 87 GLU A O 1
ATOM 675 N N . ASP A 1 88 ? 9.648 -2.1 -14.938 1 97.75 88 ASP A N 1
ATOM 676 C CA . ASP A 1 88 ? 8.625 -1.063 -15.062 1 97.75 88 ASP A CA 1
ATOM 677 C C . ASP A 1 88 ? 7.676 -1.078 -13.867 1 97.75 88 ASP A C 1
ATOM 679 O O . ASP A 1 88 ? 6.508 -1.453 -14 1 97.75 88 ASP A O 1
ATOM 683 N N . PRO A 1 89 ? 8.133 -0.537 -12.734 1 98.38 89 PRO A N 1
ATOM 684 C CA . PRO A 1 89 ? 7.293 -0.561 -11.539 1 98.38 89 PRO A CA 1
ATOM 685 C C . PRO A 1 89 ? 6.043 0.305 -11.672 1 98.38 89 PRO A C 1
ATOM 687 O O . PRO A 1 89 ? 5.023 0.028 -11.031 1 98.38 89 PRO A O 1
ATOM 690 N N . GLY A 1 90 ? 6.102 1.371 -12.523 1 98.56 90 GLY A N 1
ATOM 691 C CA . GLY A 1 90 ? 4.941 2.219 -12.75 1 98.56 90 GLY A CA 1
ATOM 692 C C . GLY A 1 90 ? 3.785 1.482 -13.398 1 98.56 90 GLY A C 1
ATOM 693 O O . GLY A 1 90 ? 2.641 1.606 -12.961 1 98.56 90 GLY A O 1
ATOM 694 N N . GLU A 1 91 ? 4.133 0.769 -14.43 1 98.44 91 GLU A N 1
ATOM 695 C CA . GLU A 1 91 ? 3.088 -0.011 -15.094 1 98.44 91 GLU A CA 1
ATOM 696 C C . GLU A 1 91 ? 2.508 -1.062 -14.156 1 98.44 91 GLU A C 1
ATOM 698 O O . GLU A 1 91 ? 1.298 -1.3 -14.148 1 98.44 91 GLU A O 1
ATOM 703 N N . THR A 1 92 ? 3.34 -1.731 -13.406 1 98.75 92 THR A N 1
ATOM 704 C CA . THR A 1 92 ? 2.881 -2.725 -12.438 1 98.75 92 THR A CA 1
ATOM 705 C C . THR A 1 92 ? 1.933 -2.092 -11.422 1 98.75 92 THR A C 1
ATOM 707 O O . THR A 1 92 ? 0.889 -2.664 -11.102 1 98.75 92 THR A O 1
ATOM 710 N N . LEU A 1 93 ? 2.262 -0.917 -10.906 1 98.88 93 LEU A N 1
ATOM 711 C CA . LEU A 1 93 ? 1.396 -0.168 -10.008 1 98.88 93 LEU A CA 1
ATOM 712 C C . LEU A 1 93 ? 0.051 0.127 -10.664 1 98.88 93 LEU A C 1
ATOM 714 O O . LEU A 1 93 ? -1.001 -0.081 -10.055 1 98.88 93 LEU A O 1
ATOM 718 N N . GLU A 1 94 ? 0.068 0.583 -11.891 1 98.75 94 GLU A N 1
ATOM 719 C CA . GLU A 1 94 ? -1.155 0.939 -12.602 1 98.75 94 GLU A CA 1
ATOM 720 C C . GLU A 1 94 ? -2.084 -0.263 -12.742 1 98.75 94 GLU A C 1
ATOM 722 O O . GLU A 1 94 ? -3.295 -0.145 -12.539 1 98.75 94 GLU A O 1
ATOM 727 N N . ILE A 1 95 ? -1.503 -1.345 -13.047 1 98.75 95 ILE A N 1
ATOM 728 C CA . ILE A 1 95 ? -2.305 -2.539 -13.281 1 98.75 95 ILE A CA 1
ATOM 729 C C . ILE A 1 95 ? -2.775 -3.117 -11.953 1 98.75 95 ILE A C 1
ATOM 731 O O . ILE A 1 95 ? -3.977 -3.293 -11.734 1 98.75 95 ILE A O 1
ATOM 735 N N . ASN A 1 96 ? -1.881 -3.363 -11.039 1 98.94 96 ASN A N 1
ATOM 736 C CA . ASN A 1 96 ? -2.18 -4.152 -9.844 1 98.94 96 ASN A CA 1
ATOM 737 C C . ASN A 1 96 ? -2.926 -3.328 -8.805 1 98.94 96 ASN A C 1
ATOM 739 O O . ASN A 1 96 ? -3.797 -3.848 -8.102 1 98.94 96 ASN A O 1
ATOM 743 N N . ILE A 1 97 ? -2.551 -2.037 -8.648 1 98.94 97 ILE A N 1
ATOM 744 C CA . ILE A 1 97 ? -3.176 -1.217 -7.617 1 98.94 97 ILE A CA 1
ATOM 745 C C . ILE A 1 97 ? -4.324 -0.415 -8.219 1 98.94 97 ILE A C 1
ATOM 747 O O . ILE A 1 97 ? -5.48 -0.566 -7.812 1 98.94 97 ILE A O 1
ATOM 751 N N . HIS A 1 98 ? -3.99 0.394 -9.234 1 98.88 98 HIS A N 1
ATOM 752 C CA . HIS A 1 98 ? -5.008 1.258 -9.82 1 98.88 98 HIS A CA 1
ATOM 753 C C . HIS A 1 98 ? -6.129 0.439 -10.453 1 98.88 98 HIS A C 1
ATOM 755 O O . HIS A 1 98 ? -7.301 0.799 -10.344 1 98.88 98 HIS A O 1
ATOM 761 N N . GLY A 1 99 ? -5.754 -0.626 -11.188 1 98.88 99 GLY A N 1
ATOM 762 C CA . GLY A 1 99 ? -6.762 -1.522 -11.727 1 98.88 99 GLY A CA 1
ATOM 763 C C . GLY A 1 99 ? -7.688 -2.094 -10.672 1 98.88 99 GLY A C 1
ATOM 764 O O . GLY A 1 99 ? -8.906 -2.145 -10.859 1 98.88 99 GLY A O 1
ATOM 765 N N . THR A 1 100 ? -7.117 -2.541 -9.523 1 98.94 100 THR A N 1
ATOM 766 C CA . THR A 1 100 ? -7.91 -3.045 -8.406 1 98.94 100 THR A CA 1
ATOM 767 C C . THR A 1 100 ? -8.82 -1.95 -7.855 1 98.94 100 THR A C 1
ATOM 769 O O . THR A 1 100 ? -9.992 -2.197 -7.57 1 98.94 100 THR A O 1
ATOM 772 N N . LEU A 1 101 ? -8.266 -0.747 -7.727 1 98.94 101 LEU A N 1
ATOM 773 C CA . LEU A 1 101 ? -9.039 0.392 -7.242 1 98.94 101 LEU A CA 1
ATOM 774 C C . LEU A 1 101 ? -10.234 0.653 -8.148 1 98.94 101 LEU A C 1
ATOM 776 O O . LEU A 1 101 ? -11.328 0.964 -7.664 1 98.94 101 LEU A O 1
ATOM 780 N N . ASN A 1 102 ? -10.031 0.55 -9.477 1 98.81 102 ASN A N 1
ATOM 781 C CA . ASN A 1 102 ? -11.125 0.742 -10.422 1 98.81 102 ASN A CA 1
ATOM 782 C C . ASN A 1 102 ? -12.25 -0.267 -10.203 1 98.81 102 ASN A C 1
ATOM 784 O O . ASN A 1 102 ? -13.43 0.08 -10.289 1 98.81 102 ASN A O 1
ATOM 788 N N . LEU A 1 103 ? -11.875 -1.504 -9.938 1 98.88 103 LEU A N 1
ATOM 789 C CA . LEU A 1 103 ? -12.875 -2.52 -9.625 1 98.88 103 LEU A CA 1
ATOM 790 C C . LEU A 1 103 ? -13.633 -2.156 -8.352 1 98.88 103 LEU A C 1
ATOM 792 O O . LEU A 1 103 ? -14.867 -2.195 -8.336 1 98.88 103 LEU A O 1
ATOM 796 N N . LEU A 1 104 ? -12.891 -1.766 -7.328 1 98.75 104 LEU A N 1
ATOM 797 C CA . LEU A 1 104 ? -13.484 -1.442 -6.031 1 98.75 104 LEU A CA 1
ATOM 798 C C . LEU A 1 104 ? -14.43 -0.256 -6.148 1 98.75 104 LEU A C 1
ATOM 800 O O . LEU A 1 104 ? -15.539 -0.284 -5.602 1 98.75 104 LEU A O 1
ATOM 804 N N . GLU A 1 105 ? -13.992 0.784 -6.875 1 98.25 105 GLU A N 1
ATOM 805 C CA . GLU A 1 105 ? -14.828 1.967 -7.074 1 98.25 105 GLU A CA 1
ATOM 806 C C . GLU A 1 105 ? -16.109 1.62 -7.84 1 98.25 105 GLU A C 1
ATOM 808 O O . GLU A 1 105 ? -17.188 2.127 -7.52 1 98.25 105 GLU A O 1
ATOM 813 N N . SER A 1 106 ? -15.953 0.794 -8.867 1 98.31 106 SER A N 1
ATOM 814 C CA . SER A 1 106 ? -17.109 0.369 -9.648 1 98.31 106 SER A CA 1
ATOM 815 C C . SER A 1 106 ? -18.094 -0.416 -8.789 1 98.31 106 SER A C 1
ATOM 817 O O . SER A 1 106 ? -19.312 -0.246 -8.922 1 98.31 106 SER A O 1
ATOM 819 N N . LEU A 1 107 ? -17.609 -1.225 -7.906 1 98.25 107 LEU A N 1
ATOM 820 C CA . LEU A 1 107 ? -18.453 -2.018 -7.023 1 98.25 107 LEU A CA 1
ATOM 821 C C . LEU A 1 107 ? -19.125 -1.136 -5.977 1 98.25 107 LEU A C 1
ATOM 823 O O . LEU A 1 107 ? -20.281 -1.375 -5.598 1 98.25 107 LEU A O 1
ATOM 827 N N . ARG A 1 108 ? -18.344 -0.171 -5.465 1 96.44 108 ARG A N 1
ATOM 828 C CA . ARG A 1 108 ? -18.922 0.788 -4.527 1 96.44 108 ARG A CA 1
ATOM 829 C C . ARG A 1 108 ? -20.156 1.472 -5.121 1 96.44 108 ARG A C 1
ATOM 831 O O . ARG A 1 108 ? -21.172 1.623 -4.449 1 96.44 108 ARG A O 1
ATOM 838 N N . SER A 1 109 ? -20.062 1.826 -6.379 1 95.75 109 SER A N 1
ATOM 839 C CA . SER A 1 109 ? -21.141 2.553 -7.043 1 95.75 109 SER A CA 1
ATOM 840 C C . SER A 1 109 ? -22.312 1.634 -7.359 1 95.75 109 SER A C 1
ATOM 842 O O . SER A 1 109 ? -23.422 2.104 -7.633 1 95.75 109 SER A O 1
ATOM 844 N N . LEU A 1 110 ? -22.078 0.35 -7.43 1 95.56 110 LEU A N 1
ATOM 845 C CA . LEU A 1 110 ? -23.109 -0.636 -7.727 1 95.56 110 LEU A CA 1
ATOM 846 C C . LEU A 1 110 ? -24.125 -0.719 -6.59 1 95.56 110 LEU A C 1
ATOM 848 O O . LEU A 1 110 ? -25.297 -1.032 -6.82 1 95.56 110 LEU A O 1
ATOM 852 N N . LYS A 1 111 ? -23.719 -0.414 -5.305 1 94.75 111 LYS A N 1
ATOM 853 C CA . LYS A 1 111 ? -24.562 -0.418 -4.109 1 94.75 111 LYS A CA 1
ATOM 854 C C . LYS A 1 111 ? -25.266 -1.764 -3.934 1 94.75 111 LYS A C 1
ATOM 856 O O . LYS A 1 111 ? -26.484 -1.816 -3.732 1 94.75 111 LYS A O 1
ATOM 861 N N . LYS A 1 112 ? -24.531 -2.852 -4.043 1 96.12 112 LYS A N 1
ATOM 862 C CA . LYS A 1 112 ? -24.969 -4.238 -3.9 1 96.12 112 LYS A CA 1
ATOM 863 C C . LYS A 1 112 ? -23.969 -5.055 -3.094 1 96.12 112 LYS A C 1
ATOM 865 O O . LYS A 1 112 ? -22.766 -4.766 -3.111 1 96.12 112 LYS A O 1
ATOM 870 N N . LYS A 1 113 ? -24.562 -6 -2.402 1 98.06 113 LYS A N 1
ATOM 871 C CA . LYS A 1 113 ? -23.672 -6.918 -1.698 1 98.06 113 LYS A CA 1
ATOM 872 C C . LYS A 1 113 ? -22.875 -7.773 -2.682 1 98.06 113 LYS A C 1
ATOM 874 O O . LYS A 1 113 ? -23.453 -8.391 -3.582 1 98.06 113 LYS A O 1
ATOM 879 N N . VAL A 1 114 ? -21.609 -7.801 -2.594 1 98.62 114 VAL A N 1
ATOM 880 C CA . VAL A 1 114 ? -20.734 -8.555 -3.484 1 98.62 114 VAL A CA 1
ATOM 881 C C . VAL A 1 114 ? -19.625 -9.227 -2.676 1 98.62 114 VAL A C 1
ATOM 883 O O . VAL A 1 114 ? -19.078 -8.617 -1.759 1 98.62 114 VAL A O 1
ATOM 886 N N . ARG A 1 115 ? -19.422 -10.531 -2.938 1 98.62 115 ARG A N 1
ATOM 887 C CA . ARG A 1 115 ? -18.234 -11.234 -2.451 1 98.62 115 ARG A CA 1
ATOM 888 C C . ARG A 1 115 ? -17.047 -11 -3.371 1 98.62 115 ARG A C 1
ATOM 890 O O . ARG A 1 115 ? -17.109 -11.258 -4.574 1 98.62 115 ARG A O 1
ATOM 897 N N . PHE A 1 116 ? -15.992 -10.438 -2.816 1 98.88 116 PHE A N 1
ATOM 898 C CA . PHE A 1 116 ? -14.797 -10.109 -3.582 1 98.88 116 PHE A CA 1
ATOM 899 C C . PHE A 1 116 ? -13.586 -10.875 -3.059 1 98.88 116 PHE A C 1
ATOM 901 O O . PHE A 1 116 ? -13.062 -10.555 -1.989 1 98.88 116 PHE A O 1
ATOM 908 N N . VAL A 1 117 ? -13.125 -11.898 -3.795 1 98.94 117 VAL A N 1
ATOM 909 C CA . VAL A 1 117 ? -11.922 -12.648 -3.445 1 98.94 117 VAL A CA 1
ATOM 910 C C . VAL A 1 117 ? -10.719 -12.047 -4.168 1 98.94 117 VAL A C 1
ATOM 912 O O . VAL A 1 117 ? -10.555 -12.219 -5.375 1 98.94 117 VAL A O 1
ATOM 915 N N . TYR A 1 118 ? -9.906 -11.352 -3.434 1 98.94 118 TYR A N 1
ATOM 916 C CA . TYR A 1 118 ? -8.688 -10.781 -3.996 1 98.94 118 TYR A CA 1
ATOM 917 C C . TYR A 1 118 ? -7.535 -11.773 -3.93 1 98.94 118 TYR A C 1
ATOM 919 O O . TYR A 1 118 ? -7.168 -12.242 -2.848 1 98.94 118 TYR A O 1
ATOM 927 N N . ILE A 1 119 ? -6.98 -12.07 -5.047 1 98.94 119 ILE A N 1
ATOM 928 C CA . ILE A 1 119 ? -5.852 -12.992 -5.102 1 98.94 119 ILE A CA 1
ATOM 929 C C . ILE A 1 119 ? -4.543 -12.219 -4.996 1 98.94 119 ILE A C 1
ATOM 931 O O . ILE A 1 119 ? -4.066 -11.656 -5.988 1 98.94 119 ILE A O 1
ATOM 935 N N . SER A 1 120 ? -3.979 -12.188 -3.865 1 98.88 120 SER A N 1
ATOM 936 C CA . SER A 1 120 ? -2.678 -11.578 -3.598 1 98.88 120 SER A CA 1
ATOM 937 C C . SER A 1 120 ? -1.548 -12.578 -3.824 1 98.88 120 SER A C 1
ATOM 939 O O . SER A 1 120 ? -1.523 -13.281 -4.84 1 98.88 120 SER A O 1
ATOM 941 N N . SER A 1 121 ? -0.567 -12.555 -3.008 1 98.56 121 SER A N 1
ATOM 942 C CA . SER A 1 121 ? 0.613 -13.398 -3.182 1 98.56 121 SER A CA 1
ATOM 943 C C . SER A 1 121 ? 1.368 -13.57 -1.868 1 98.56 121 SER A C 1
ATOM 945 O O . SER A 1 121 ? 1.438 -12.641 -1.061 1 98.56 121 SER A O 1
ATOM 947 N N . SER A 1 122 ? 1.97 -14.75 -1.708 1 98.31 122 SER A N 1
ATOM 948 C CA . SER A 1 122 ? 2.85 -14.969 -0.564 1 98.31 122 SER A CA 1
ATOM 949 C C . SER A 1 122 ? 4.105 -14.109 -0.663 1 98.31 122 SER A C 1
ATOM 951 O O . SER A 1 122 ? 4.809 -13.914 0.33 1 98.31 122 SER A O 1
ATOM 953 N N . ASP A 1 123 ? 4.383 -13.586 -1.853 1 97.25 123 ASP A N 1
ATOM 954 C CA . ASP A 1 123 ? 5.555 -12.742 -2.064 1 97.25 123 ASP A CA 1
ATOM 955 C C . ASP A 1 123 ? 5.5 -11.492 -1.189 1 97.25 123 ASP A C 1
ATOM 957 O O . ASP A 1 123 ? 6.52 -10.828 -0.981 1 97.25 123 ASP A O 1
ATOM 961 N N . VAL A 1 124 ? 4.332 -11.133 -0.656 1 98.62 124 VAL A N 1
ATOM 962 C CA . VAL A 1 124 ? 4.18 -9.906 0.122 1 98.62 124 VAL A CA 1
ATOM 963 C C . VAL A 1 124 ? 4.926 -10.039 1.447 1 98.62 124 VAL A C 1
ATOM 965 O O . VAL A 1 124 ? 5.301 -9.039 2.061 1 98.62 124 VAL A O 1
ATOM 968 N N . TYR A 1 125 ? 5.188 -11.281 1.898 1 98.12 125 TYR A N 1
ATOM 969 C CA . TYR A 1 125 ? 5.797 -11.5 3.205 1 98.12 125 TYR A CA 1
ATOM 970 C C . TYR A 1 125 ? 7.266 -11.086 3.199 1 98.12 125 TYR A C 1
ATOM 972 O O . TYR A 1 125 ? 7.812 -10.711 4.238 1 98.12 125 TYR A O 1
ATOM 980 N N . GLY A 1 126 ? 7.926 -11.148 2 1 96.88 126 GLY A N 1
ATOM 981 C CA . GLY A 1 126 ? 9.352 -10.867 1.942 1 96.88 126 GLY A CA 1
ATOM 982 C C . GLY A 1 126 ? 10.188 -11.867 2.713 1 96.88 126 GLY A C 1
ATOM 983 O O . GLY A 1 126 ? 9.883 -13.062 2.732 1 96.88 126 GLY A O 1
ATOM 984 N N . ASN A 1 127 ? 11.352 -11.438 3.16 1 95.19 127 ASN A N 1
ATOM 985 C CA . ASN A 1 127 ? 12.195 -12.297 3.984 1 95.19 127 ASN A CA 1
ATOM 986 C C . ASN A 1 127 ? 11.711 -12.344 5.43 1 95.19 127 ASN A C 1
ATOM 988 O O . ASN A 1 127 ? 11.82 -11.352 6.16 1 95.19 127 ASN A O 1
ATOM 992 N N . VAL A 1 128 ? 11.203 -13.445 5.793 1 95.81 128 VAL A N 1
ATOM 993 C CA . VAL A 1 128 ? 10.641 -13.641 7.125 1 95.81 128 VAL A CA 1
ATOM 994 C C . VAL A 1 128 ? 11.695 -14.234 8.055 1 95.81 128 VAL A C 1
ATOM 996 O O . VAL A 1 128 ? 12.414 -15.156 7.668 1 95.81 128 VAL A O 1
ATOM 999 N N . PRO A 1 129 ? 11.812 -13.703 9.273 1 95.5 129 PRO A N 1
ATOM 1000 C CA . PRO A 1 129 ? 12.711 -14.352 10.227 1 95.5 129 PRO A CA 1
ATOM 1001 C C . PRO A 1 129 ? 12.367 -15.828 10.453 1 95.5 129 PRO A C 1
ATOM 1003 O O . PRO A 1 129 ? 11.188 -16.188 10.445 1 95.5 129 PRO A O 1
ATOM 1006 N N . GLU A 1 130 ? 13.352 -16.625 10.719 1 95.5 130 GLU A N 1
ATOM 1007 C CA . GLU A 1 130 ? 13.195 -18.078 10.867 1 95.5 130 GLU A CA 1
ATOM 1008 C C . GLU A 1 130 ? 12.188 -18.406 11.961 1 95.5 130 GLU A C 1
ATOM 1010 O O . GLU A 1 130 ? 11.438 -19.375 11.852 1 95.5 130 GLU A O 1
ATOM 1015 N N . SER A 1 131 ? 12.148 -17.562 13 1 96.69 131 SER A N 1
ATOM 1016 C CA . SER A 1 131 ? 11.281 -17.812 14.141 1 96.69 131 SER A CA 1
ATOM 1017 C C . SER A 1 131 ? 9.805 -17.656 13.766 1 96.69 131 SER A C 1
ATOM 1019 O O . SER A 1 131 ? 8.922 -18.094 14.508 1 96.69 131 SER A O 1
ATOM 1021 N N . TYR A 1 132 ? 9.57 -17.156 12.594 1 97.31 132 TYR A N 1
ATOM 1022 C CA . TYR A 1 132 ? 8.195 -16.938 12.148 1 97.31 132 TYR A CA 1
ATOM 1023 C C . TYR A 1 132 ? 7.77 -17.984 11.133 1 97.31 132 TYR A C 1
ATOM 1025 O O . TYR A 1 132 ? 6.66 -17.922 10.602 1 97.31 132 TYR A O 1
ATOM 1033 N N . LEU A 1 133 ? 8.602 -18.984 10.867 1 97.12 133 LEU A N 1
ATOM 1034 C CA . LEU A 1 133 ? 8.289 -20.031 9.898 1 97.12 133 LEU A CA 1
ATOM 1035 C C . LEU A 1 133 ? 7.746 -21.281 10.594 1 97.12 133 LEU A C 1
ATOM 1037 O O . LEU A 1 133 ? 8.266 -21.688 11.633 1 97.12 133 LEU A O 1
ATOM 1041 N N . PRO A 1 134 ? 6.77 -21.875 10.039 1 98.38 134 PRO A N 1
ATOM 1042 C CA . PRO A 1 134 ? 5.992 -21.5 8.859 1 98.38 134 PRO A CA 1
ATOM 1043 C C . PRO A 1 134 ? 5.23 -20.203 9.039 1 98.38 134 PRO A C 1
ATOM 1045 O O . PRO A 1 134 ? 4.66 -19.953 10.109 1 98.38 134 PRO A O 1
ATOM 1048 N N . VAL A 1 135 ? 5.219 -19.391 8.023 1 98.62 135 VAL A N 1
ATOM 1049 C CA . VAL A 1 135 ? 4.688 -18.031 8.141 1 98.62 135 VAL A CA 1
ATOM 1050 C C . VAL A 1 135 ? 3.164 -18.094 8.25 1 98.62 135 VAL A C 1
ATOM 1052 O O . VAL A 1 135 ? 2.51 -18.844 7.523 1 98.62 135 VAL A O 1
ATOM 1055 N N . THR A 1 136 ? 2.611 -17.391 9.188 1 98.75 136 THR A N 1
ATOM 1056 C CA . THR A 1 136 ? 1.168 -17.266 9.352 1 98.75 136 THR A CA 1
ATOM 1057 C C . THR A 1 136 ? 0.685 -15.922 8.797 1 98.75 136 THR A C 1
ATOM 1059 O O . THR A 1 136 ? 1.493 -15.055 8.469 1 98.75 136 THR A O 1
ATOM 1062 N N . GLU A 1 137 ? -0.622 -15.789 8.703 1 98.69 137 GLU A N 1
ATOM 1063 C CA . GLU A 1 137 ? -1.22 -14.578 8.148 1 98.69 137 GLU A CA 1
ATOM 1064 C C . GLU A 1 137 ? -1.001 -13.383 9.062 1 98.69 137 GLU A C 1
ATOM 1066 O O . GLU A 1 137 ? -1.208 -12.234 8.656 1 98.69 137 GLU A O 1
ATOM 1071 N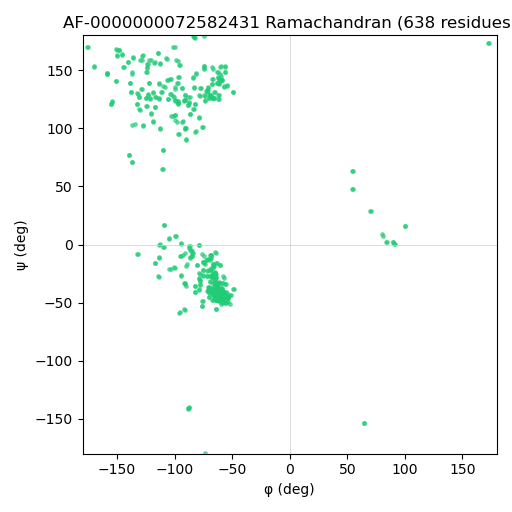 N . SER A 1 138 ? -0.553 -13.57 10.289 1 97.44 138 SER A N 1
ATOM 1072 C CA . SER A 1 138 ? -0.384 -12.492 11.258 1 97.44 138 SER A CA 1
ATOM 1073 C C . SER A 1 138 ? 0.919 -11.734 11.023 1 97.44 138 SER A C 1
ATOM 1075 O O . SER A 1 138 ? 1.119 -10.648 11.57 1 97.44 138 SER A O 1
ATOM 1077 N N . VAL A 1 139 ? 1.825 -12.367 10.273 1 97.94 139 VAL A N 1
ATOM 1078 C CA . VAL A 1 139 ? 3.107 -11.719 10.008 1 97.94 139 VAL A CA 1
ATOM 1079 C C . VAL A 1 139 ? 2.896 -10.508 9.102 1 97.94 139 VAL A C 1
ATOM 1081 O O . VAL A 1 139 ? 2.213 -10.594 8.078 1 97.94 139 VAL A O 1
ATOM 1084 N N . VAL A 1 140 ? 3.439 -9.359 9.539 1 97.25 140 VAL A N 1
ATOM 1085 C CA . VAL A 1 140 ? 3.307 -8.133 8.766 1 97.25 140 VAL A CA 1
ATOM 1086 C C . VAL A 1 140 ? 4.148 -8.219 7.496 1 97.25 140 VAL A C 1
ATOM 1088 O O . VAL A 1 140 ? 5.344 -8.523 7.559 1 97.25 140 VAL A O 1
ATOM 1091 N N . PRO A 1 141 ? 3.574 -7.992 6.348 1 98.19 141 PRO A N 1
ATOM 1092 C CA . PRO A 1 141 ? 4.285 -8.07 5.07 1 98.19 141 PRO A CA 1
ATOM 1093 C C . PRO A 1 141 ? 5.465 -7.105 4.992 1 98.19 141 PRO A C 1
ATOM 1095 O O . PRO A 1 141 ? 5.402 -6 5.535 1 98.19 141 PRO A O 1
ATOM 1098 N N . ALA A 1 142 ? 6.516 -7.512 4.402 1 97.5 142 ALA A N 1
ATOM 1099 C CA . ALA A 1 142 ? 7.715 -6.727 4.105 1 97.5 142 ALA A CA 1
ATOM 1100 C C . ALA A 1 142 ? 8.219 -7.008 2.691 1 97.5 142 ALA A C 1
ATOM 1102 O O . ALA A 1 142 ? 9.297 -7.578 2.51 1 97.5 142 ALA A O 1
ATOM 1103 N N . PRO A 1 143 ? 7.441 -6.508 1.693 1 97.69 143 PRO A N 1
ATOM 1104 C CA . PRO A 1 143 ? 7.738 -6.844 0.299 1 97.69 143 PRO A CA 1
ATOM 1105 C C . PRO A 1 143 ? 9.164 -6.477 -0.106 1 97.69 143 PRO A C 1
ATOM 1107 O O . PRO A 1 143 ? 9.719 -5.496 0.396 1 97.69 143 PRO A O 1
ATOM 1110 N N . LEU A 1 144 ? 9.734 -7.207 -1.122 1 96.56 144 LEU A N 1
ATOM 1111 C CA . LEU A 1 144 ? 11.141 -7.055 -1.487 1 96.56 144 LEU A CA 1
ATOM 1112 C C . LEU A 1 144 ? 11.273 -6.465 -2.889 1 96.56 144 LEU A C 1
ATOM 1114 O O . LEU A 1 144 ? 12.367 -6.066 -3.297 1 96.56 144 LEU A O 1
ATOM 1118 N N . ASN A 1 145 ? 10.172 -6.406 -3.598 1 96.62 145 ASN A N 1
ATOM 1119 C CA . ASN A 1 145 ? 10.188 -5.926 -4.977 1 96.62 145 ASN A CA 1
ATOM 1120 C C . ASN A 1 145 ? 8.883 -5.227 -5.34 1 96.62 145 ASN A C 1
ATOM 1122 O O . ASN A 1 145 ? 7.902 -5.309 -4.598 1 96.62 145 ASN A O 1
ATOM 1126 N N . PRO A 1 146 ? 8.828 -4.488 -6.508 1 97.75 146 PRO A N 1
ATOM 1127 C CA . PRO A 1 146 ? 7.648 -3.691 -6.859 1 97.75 146 PRO A CA 1
ATOM 1128 C C . PRO A 1 146 ? 6.41 -4.547 -7.102 1 97.75 146 PRO A C 1
ATOM 1130 O O . PRO A 1 146 ? 5.285 -4.086 -6.895 1 97.75 146 PRO A O 1
ATOM 1133 N N . TYR A 1 147 ? 6.594 -5.812 -7.539 1 97.69 147 TYR A N 1
ATOM 1134 C CA . TYR A 1 147 ? 5.449 -6.703 -7.695 1 97.69 147 TYR A CA 1
ATOM 1135 C C . TYR A 1 147 ? 4.781 -6.973 -6.352 1 97.69 147 TYR A C 1
ATOM 1137 O O . TYR A 1 147 ? 3.584 -6.723 -6.184 1 97.69 147 TYR A O 1
ATOM 1145 N N . SER A 1 148 ? 5.551 -7.465 -5.367 1 98.25 148 SER A N 1
ATOM 1146 C CA . SER A 1 148 ? 4.992 -7.805 -4.062 1 98.25 148 SER A CA 1
ATOM 1147 C C . SER A 1 148 ? 4.473 -6.562 -3.348 1 98.25 148 SER A C 1
ATOM 1149 O O . SER A 1 148 ? 3.473 -6.625 -2.627 1 98.25 148 SER A O 1
ATOM 1151 N N . SER A 1 149 ? 5.141 -5.418 -3.543 1 98.75 149 SER A N 1
ATOM 1152 C CA . SER A 1 149 ? 4.625 -4.16 -3.014 1 98.75 149 SER A CA 1
ATOM 1153 C C . SER A 1 149 ? 3.256 -3.834 -3.598 1 98.75 149 SER A C 1
ATOM 1155 O O . SER A 1 149 ? 2.342 -3.439 -2.869 1 98.75 149 SER A O 1
ATOM 1157 N N . SER A 1 150 ? 3.121 -4.012 -4.914 1 98.94 150 SER A N 1
ATOM 1158 C CA . SER A 1 150 ? 1.857 -3.703 -5.574 1 98.94 150 SER A CA 1
ATOM 1159 C C . SER A 1 150 ? 0.733 -4.598 -5.066 1 98.94 150 SER A C 1
ATOM 1161 O O . SER A 1 150 ? -0.395 -4.141 -4.875 1 98.94 150 SER A O 1
ATOM 1163 N N . LYS A 1 151 ? 1 -5.863 -4.883 1 98.94 151 LYS A N 1
ATOM 1164 C CA . LYS A 1 151 ? -0.008 -6.785 -4.371 1 98.94 151 LYS A CA 1
ATOM 1165 C C . LYS A 1 151 ? -0.424 -6.414 -2.949 1 98.94 151 LYS A C 1
ATOM 1167 O O . LYS A 1 151 ? -1.611 -6.438 -2.619 1 98.94 151 LYS A O 1
ATOM 1172 N N . TYR A 1 152 ? 0.586 -6.098 -2.123 1 98.94 152 TYR A N 1
ATOM 1173 C CA . TYR A 1 152 ? 0.284 -5.715 -0.748 1 98.94 152 TYR A CA 1
ATOM 1174 C C . TYR A 1 152 ? -0.522 -4.422 -0.705 1 98.94 152 TYR A C 1
ATOM 1176 O O . TYR A 1 152 ? -1.473 -4.301 0.073 1 98.94 152 TYR A O 1
ATOM 1184 N N . CYS A 1 153 ? -0.156 -3.445 -1.505 1 98.94 153 CYS A N 1
ATOM 1185 C CA . CYS A 1 153 ? -0.899 -2.193 -1.585 1 98.94 153 CYS A CA 1
ATOM 1186 C C . CYS A 1 153 ? -2.34 -2.439 -2.014 1 98.94 153 CYS A C 1
ATOM 1188 O O . CYS A 1 153 ? -3.266 -1.827 -1.48 1 98.94 153 CYS A O 1
ATOM 1190 N N . ALA A 1 154 ? -2.535 -3.342 -2.959 1 98.94 154 ALA A N 1
ATOM 1191 C CA . ALA A 1 154 ? -3.893 -3.676 -3.379 1 98.94 154 ALA A CA 1
ATOM 1192 C C . ALA A 1 154 ? -4.68 -4.316 -2.238 1 98.94 154 ALA A C 1
ATOM 1194 O O . ALA A 1 154 ? -5.883 -4.078 -2.096 1 98.94 154 ALA A O 1
ATOM 1195 N N . GLU A 1 155 ? -4.027 -5.172 -1.402 1 98.94 155 GLU A N 1
ATOM 1196 C CA . GLU A 1 155 ? -4.68 -5.688 -0.204 1 98.94 155 GLU A CA 1
ATOM 1197 C C . GLU A 1 155 ? -5.227 -4.555 0.66 1 98.94 155 GLU A C 1
ATOM 1199 O O . GLU A 1 155 ? -6.344 -4.637 1.171 1 98.94 155 GLU A O 1
ATOM 1204 N N . ILE A 1 156 ? -4.367 -3.537 0.812 1 98.88 156 ILE A N 1
ATOM 1205 C CA . ILE A 1 156 ? -4.688 -2.416 1.69 1 98.88 156 ILE A CA 1
ATOM 1206 C C . ILE A 1 156 ? -5.953 -1.72 1.198 1 98.88 156 ILE A C 1
ATOM 1208 O O . ILE A 1 156 ? -6.875 -1.466 1.979 1 98.88 156 ILE A O 1
ATOM 1212 N N . TYR A 1 157 ? -6.023 -1.436 -0.1 1 98.94 157 TYR A N 1
ATOM 1213 C CA . TYR A 1 157 ? -7.215 -0.805 -0.654 1 98.94 157 TYR A CA 1
ATOM 1214 C C . TYR A 1 157 ? -8.43 -1.709 -0.5 1 98.94 157 TYR A C 1
ATOM 1216 O O . TYR A 1 157 ? -9.516 -1.245 -0.141 1 98.94 157 TYR A O 1
ATOM 1224 N N . CYS A 1 158 ? -8.266 -3.012 -0.781 1 98.88 158 CYS A N 1
ATOM 1225 C CA . CYS A 1 158 ? -9.375 -3.955 -0.636 1 98.88 158 CYS A CA 1
ATOM 1226 C C . CYS A 1 158 ? -9.938 -3.914 0.776 1 98.88 158 CYS A C 1
ATOM 1228 O O . CYS A 1 158 ? -11.148 -3.764 0.959 1 98.88 158 CYS A O 1
ATOM 1230 N N . LEU A 1 159 ? -9.086 -4.02 1.745 1 98.56 159 LEU A N 1
ATOM 1231 C CA . LEU A 1 159 ? -9.531 -4.07 3.135 1 98.56 159 LEU A CA 1
ATOM 1232 C C . LEU A 1 159 ? -10.102 -2.729 3.574 1 98.56 159 LEU A C 1
ATOM 1234 O O . LEU A 1 159 ? -11.062 -2.682 4.344 1 98.56 159 LEU A O 1
ATOM 1238 N N . GLN A 1 160 ? -9.477 -1.629 3.139 1 98.31 160 GLN A N 1
ATOM 1239 C CA . GLN A 1 160 ? -10.008 -0.306 3.449 1 98.31 160 GLN A CA 1
ATOM 1240 C C . GLN A 1 160 ? -11.422 -0.143 2.912 1 98.31 160 GLN A C 1
ATOM 1242 O O . GLN A 1 160 ? -12.297 0.373 3.607 1 98.31 160 GLN A O 1
ATOM 1247 N N . TYR A 1 161 ? -11.68 -0.573 1.665 1 97.94 161 TYR A N 1
ATOM 1248 C CA . TYR A 1 161 ? -13.016 -0.468 1.091 1 97.94 161 TYR A CA 1
ATOM 1249 C C . TYR A 1 161 ? -14 -1.351 1.844 1 97.94 161 TYR A C 1
ATOM 1251 O O . TYR A 1 161 ? -15.164 -0.983 2.014 1 97.94 161 TYR A O 1
ATOM 1259 N N . HIS A 1 162 ? -13.555 -2.482 2.303 1 97.5 162 HIS A N 1
ATOM 1260 C CA . HIS A 1 162 ? -14.406 -3.344 3.119 1 97.5 162 HIS A CA 1
ATOM 1261 C C . HIS A 1 162 ? -14.812 -2.65 4.414 1 97.5 162 HIS A C 1
ATOM 1263 O O . HIS A 1 162 ? -15.961 -2.75 4.84 1 97.5 162 HIS A O 1
ATOM 1269 N N . ARG A 1 163 ? -13.836 -1.967 5.027 1 95.31 163 ARG A N 1
ATOM 1270 C CA . ARG A 1 163 ? -14.117 -1.249 6.266 1 95.31 163 ARG A CA 1
ATOM 1271 C C . ARG A 1 163 ? -15.094 -0.105 6.027 1 95.31 163 ARG A C 1
ATOM 1273 O O . ARG A 1 163 ? -15.891 0.233 6.902 1 95.31 163 ARG A O 1
ATOM 1280 N N . TRP A 1 164 ? -15.031 0.438 4.82 1 93.25 164 TRP A N 1
ATOM 1281 C CA . TRP A 1 164 ? -15.852 1.585 4.434 1 93.25 164 TRP A CA 1
ATOM 1282 C C . TRP A 1 164 ? -17.25 1.143 4.012 1 93.25 164 TRP A C 1
ATOM 1284 O O . TRP A 1 164 ? -18.234 1.812 4.32 1 93.25 164 TRP A O 1
ATOM 1294 N N . ILE A 1 165 ? -17.281 0.018 3.266 1 93.38 165 ILE A N 1
ATOM 1295 C CA . ILE A 1 165 ? -18.516 -0.524 2.691 1 93.38 165 ILE A CA 1
ATOM 1296 C C . ILE A 1 165 ? -18.656 -1.995 3.076 1 93.38 165 ILE A C 1
ATOM 1298 O O . ILE A 1 165 ? -18.203 -2.881 2.354 1 93.38 165 ILE A O 1
ATOM 1302 N N . GLN A 1 166 ? -19.516 -2.266 4.039 1 89.5 166 GLN A N 1
ATOM 1303 C CA . GLN A 1 166 ? -19.625 -3.605 4.605 1 89.5 166 GLN A CA 1
ATOM 1304 C C . GLN A 1 166 ? -20.188 -4.594 3.592 1 89.5 166 GLN A C 1
ATOM 1306 O O . GLN A 1 166 ? -19.859 -5.777 3.613 1 89.5 166 GLN A O 1
ATOM 1311 N N . ASP A 1 167 ? -21 -4.031 2.658 1 95.69 167 ASP A N 1
ATOM 1312 C CA . ASP A 1 167 ? -21.609 -4.887 1.652 1 95.69 167 ASP A CA 1
ATOM 1313 C C . ASP A 1 167 ? -20.594 -5.371 0.635 1 95.69 167 ASP A C 1
ATOM 1315 O O . ASP A 1 167 ? -20.844 -6.305 -0.127 1 95.69 167 ASP A O 1
ATOM 1319 N N . LEU A 1 168 ? -19.469 -4.805 0.623 1 97.81 168 LEU A N 1
ATOM 1320 C CA . LEU A 1 168 ? -18.344 -5.312 -0.154 1 97.81 168 LEU A CA 1
ATOM 1321 C C . LEU A 1 168 ? -17.516 -6.289 0.669 1 97.81 168 LEU A C 1
ATOM 1323 O O . LEU A 1 168 ? -16.547 -5.887 1.333 1 97.81 168 LEU A O 1
ATOM 1327 N N . GLU A 1 169 ? -17.812 -7.582 0.636 1 98.69 169 GLU A N 1
ATOM 1328 C CA . GLU A 1 169 ? -17.203 -8.617 1.457 1 98.69 169 GLU A CA 1
ATOM 1329 C C . GLU A 1 169 ? -15.875 -9.078 0.854 1 98.69 169 GLU A C 1
ATOM 1331 O O . GLU A 1 169 ? -15.844 -9.992 0.031 1 98.69 169 GLU A O 1
ATOM 1336 N N . ILE A 1 170 ? -14.828 -8.508 1.373 1 98.81 170 ILE A N 1
ATOM 1337 C CA . ILE A 1 170 ? -13.492 -8.766 0.835 1 98.81 170 ILE A CA 1
ATOM 1338 C C . ILE A 1 170 ? -12.859 -9.953 1.562 1 98.81 170 ILE A C 1
ATOM 1340 O O . ILE A 1 170 ? -12.883 -10.016 2.795 1 98.81 170 ILE A O 1
ATOM 1344 N N . VAL A 1 171 ? -12.375 -10.906 0.838 1 98.88 171 VAL A N 1
ATOM 1345 C CA . VAL A 1 171 ? -11.523 -11.969 1.346 1 98.88 171 VAL A CA 1
ATOM 1346 C C . VAL A 1 171 ? -10.188 -11.969 0.599 1 98.88 171 VAL A C 1
ATOM 1348 O O . VAL A 1 171 ? -10.164 -11.969 -0.634 1 98.88 171 VAL A O 1
ATOM 1351 N N . ILE A 1 172 ? -9.078 -11.906 1.328 1 98.94 172 ILE A N 1
ATOM 1352 C CA . ILE A 1 172 ? -7.762 -11.867 0.711 1 98.94 172 ILE A CA 1
ATOM 1353 C C . ILE A 1 172 ? -7.148 -13.266 0.712 1 98.94 172 ILE A C 1
ATOM 1355 O O . ILE A 1 172 ? -7.051 -13.906 1.762 1 98.94 172 ILE A O 1
ATOM 1359 N N . ALA A 1 173 ? -6.793 -13.734 -0.454 1 98.94 173 ALA A N 1
ATOM 1360 C CA . ALA A 1 173 ? -6.047 -14.977 -0.607 1 98.94 173 ALA A CA 1
ATOM 1361 C C . ALA A 1 173 ? -4.566 -14.703 -0.86 1 98.94 173 ALA A C 1
ATOM 1363 O O . ALA A 1 173 ? -4.219 -13.891 -1.721 1 98.94 173 ALA A O 1
ATOM 1364 N N . ARG A 1 174 ? -3.682 -15.289 -0.111 1 98.94 174 ARG A N 1
ATOM 1365 C CA . ARG A 1 174 ? -2.244 -15.266 -0.362 1 98.94 174 ARG A CA 1
ATOM 1366 C C . ARG A 1 174 ? -1.737 -16.641 -0.791 1 98.94 174 ARG A C 1
ATOM 1368 O O . ARG A 1 174 ? -1.21 -17.391 0.027 1 98.94 174 ARG A O 1
ATOM 1375 N N . PRO A 1 175 ? -1.929 -16.922 -2.074 1 98.88 175 PRO A N 1
ATOM 1376 C CA . PRO A 1 175 ? -1.373 -18.188 -2.553 1 98.88 175 PRO A CA 1
ATOM 1377 C C . PRO A 1 175 ? 0.154 -18.203 -2.551 1 98.88 175 PRO A C 1
ATOM 1379 O O . PRO A 1 175 ? 0.784 -17.188 -2.863 1 98.88 175 PRO A O 1
ATOM 1382 N N . PHE A 1 176 ? 0.69 -19.297 -2.127 1 98.44 176 PHE A N 1
ATOM 1383 C CA . PHE A 1 176 ? 2.115 -19.562 -2.293 1 98.44 176 PHE A CA 1
ATOM 1384 C C . PHE A 1 176 ? 2.41 -20.094 -3.686 1 98.44 176 PHE A C 1
ATOM 1386 O O . PHE A 1 176 ? 1.531 -20.109 -4.551 1 98.44 176 PHE A O 1
ATOM 1393 N N . ASN A 1 177 ? 3.654 -20.344 -4.004 1 96.88 177 ASN A N 1
ATOM 1394 C CA . ASN A 1 177 ? 4.008 -20.859 -5.328 1 96.88 177 ASN A CA 1
ATOM 1395 C C . ASN A 1 177 ? 3.139 -22.047 -5.719 1 96.88 177 ASN A C 1
ATOM 1397 O O . ASN A 1 177 ? 2.871 -22.922 -4.898 1 96.88 177 ASN A O 1
ATOM 1401 N N . HIS A 1 178 ? 2.627 -21.953 -6.898 1 97.88 178 HIS A N 1
ATOM 1402 C CA . HIS A 1 178 ? 1.842 -23.062 -7.402 1 97.88 178 HIS A CA 1
ATOM 1403 C C . HIS A 1 178 ? 2.111 -23.312 -8.883 1 97.88 178 HIS A C 1
ATOM 1405 O O . HIS A 1 178 ? 2.623 -22.422 -9.578 1 97.88 178 HIS A O 1
ATOM 1411 N N . THR A 1 179 ? 1.833 -24.531 -9.258 1 97.5 179 THR A N 1
ATOM 1412 C CA . THR A 1 179 ? 2.189 -24.953 -10.602 1 97.5 179 THR A CA 1
ATOM 1413 C C . THR A 1 179 ? 1.231 -26.031 -11.102 1 97.5 179 THR A C 1
ATOM 1415 O O . THR A 1 179 ? 0.347 -26.484 -10.359 1 97.5 179 THR A O 1
ATOM 1418 N N . GLY A 1 180 ? 1.308 -26.297 -12.344 1 97.25 180 GLY A N 1
ATOM 1419 C CA . GLY A 1 180 ? 0.489 -27.281 -13.023 1 97.25 180 GLY A CA 1
ATOM 1420 C C . GLY A 1 180 ? 0.662 -27.266 -14.531 1 97.25 180 GLY A C 1
ATOM 1421 O O . GLY A 1 180 ? 1.358 -26.391 -15.07 1 97.25 180 GLY A O 1
ATOM 1422 N N . PRO A 1 181 ? 0.049 -28.219 -15.188 1 95.56 181 PRO A N 1
ATOM 1423 C CA . PRO A 1 181 ? 0.126 -28.266 -16.641 1 95.56 181 PRO A CA 1
ATOM 1424 C C . PRO A 1 181 ? -0.323 -26.953 -17.297 1 95.56 181 PRO A C 1
ATOM 1426 O O . PRO A 1 181 ? -1.285 -26.328 -16.844 1 95.56 181 PRO A O 1
ATOM 1429 N N . LYS A 1 182 ? 0.417 -26.484 -18.312 1 92.12 182 LYS A N 1
ATOM 1430 C CA . LYS A 1 182 ? 0.108 -25.328 -19.156 1 92.12 182 LYS A CA 1
ATOM 1431 C C . LYS A 1 182 ? 0.57 -24.031 -18.5 1 92.12 182 LYS A C 1
ATOM 1433 O O . LYS A 1 182 ? 0.286 -22.938 -19 1 92.12 182 LYS A O 1
ATOM 1438 N N . GLN A 1 183 ? 1.22 -24.125 -17.312 1 94.88 183 GLN A N 1
ATOM 1439 C CA . GLN A 1 183 ? 1.885 -22.922 -16.797 1 94.88 183 GLN A CA 1
ATOM 1440 C C . GLN A 1 183 ? 3.004 -22.469 -17.734 1 94.88 183 GLN A C 1
ATOM 1442 O O . GLN A 1 183 ? 3.641 -23.297 -18.391 1 94.88 183 GLN A O 1
ATOM 1447 N N . GLY A 1 184 ? 3.221 -21.172 -17.781 1 91.81 184 GLY A N 1
ATOM 1448 C CA . GLY A 1 184 ? 4.258 -20.641 -18.641 1 91.81 184 GLY A CA 1
ATOM 1449 C C . GLY A 1 184 ? 5.641 -21.172 -18.328 1 91.81 184 GLY A C 1
ATOM 1450 O O . GLY A 1 184 ? 5.965 -21.406 -17.156 1 91.81 184 GLY A O 1
ATOM 1451 N N . LEU A 1 185 ? 6.516 -21.203 -19.297 1 91.38 185 LEU A N 1
ATOM 1452 C CA . LEU A 1 185 ? 7.836 -21.812 -19.188 1 91.38 185 LEU A CA 1
ATOM 1453 C C . LEU A 1 185 ? 8.797 -20.891 -18.453 1 91.38 185 LEU A C 1
ATOM 1455 O O . LEU A 1 185 ? 9.93 -21.281 -18.141 1 91.38 185 LEU A O 1
ATOM 1459 N N . ASN A 1 186 ? 8.297 -19.734 -18.062 1 87.56 186 ASN A N 1
ATOM 1460 C CA . ASN A 1 186 ? 9.148 -18.797 -17.328 1 87.56 186 ASN A CA 1
ATOM 1461 C C . ASN A 1 186 ? 9.141 -19.094 -15.828 1 87.56 186 ASN A C 1
ATOM 1463 O O . ASN A 1 186 ? 9.961 -18.547 -15.086 1 87.56 186 ASN A O 1
ATOM 1467 N N . PHE A 1 187 ? 8.336 -20.031 -15.438 1 90.81 187 PHE A N 1
ATOM 1468 C CA . PHE A 1 187 ? 8.258 -20.391 -14.031 1 90.81 187 PHE A CA 1
ATOM 1469 C C . PHE A 1 187 ? 9.156 -21.594 -13.742 1 90.81 187 PHE A C 1
ATOM 1471 O O . PHE A 1 187 ? 9.398 -22.422 -14.625 1 90.81 187 PHE A O 1
ATOM 1478 N N . VAL A 1 188 ? 9.562 -21.719 -12.609 1 90.75 188 VAL A N 1
ATOM 1479 C CA . VAL A 1 188 ? 10.703 -22.531 -12.211 1 90.75 188 VAL A CA 1
ATOM 1480 C C . VAL A 1 188 ? 10.453 -23.984 -12.609 1 90.75 188 VAL A C 1
ATOM 1482 O O . VAL A 1 188 ? 11.266 -24.594 -13.32 1 90.75 188 VAL A O 1
ATOM 1485 N N . ILE A 1 189 ? 9.352 -24.578 -12.281 1 94.12 189 ILE A N 1
ATOM 1486 C CA . ILE A 1 189 ? 9.141 -26.016 -12.461 1 94.12 189 ILE A CA 1
ATOM 1487 C C . ILE A 1 189 ? 8.898 -26.312 -13.938 1 94.12 189 ILE A C 1
ATOM 1489 O O . ILE A 1 189 ? 9.57 -27.172 -14.516 1 94.12 189 ILE A O 1
ATOM 1493 N N . PRO A 1 190 ? 8 -25.562 -14.586 1 95.25 190 PRO A N 1
ATOM 1494 C CA . PRO A 1 190 ? 7.879 -25.781 -16.031 1 95.25 190 PRO A CA 1
ATOM 1495 C C . PRO A 1 190 ? 9.188 -25.547 -16.781 1 95.25 190 PRO A C 1
ATOM 1497 O O . PRO A 1 190 ? 9.484 -26.25 -17.75 1 95.25 190 PRO A O 1
ATOM 1500 N N . ASN A 1 191 ? 9.906 -24.531 -16.328 1 92.69 191 ASN A N 1
ATOM 1501 C CA . ASN A 1 191 ? 11.203 -24.266 -16.938 1 92.69 191 ASN A CA 1
ATOM 1502 C C . ASN A 1 191 ? 12.156 -25.438 -16.797 1 92.69 191 ASN A C 1
ATOM 1504 O O . ASN A 1 191 ? 12.789 -25.859 -17.766 1 92.69 191 ASN A O 1
ATOM 1508 N N . PHE A 1 192 ? 12.273 -25.984 -15.625 1 94 192 PHE A N 1
ATOM 1509 C CA . PHE A 1 192 ? 13.117 -27.141 -15.367 1 94 192 PHE A CA 1
ATOM 1510 C C . PHE A 1 192 ? 12.711 -28.328 -16.25 1 94 192 PHE A C 1
ATOM 1512 O O . PHE A 1 192 ? 13.555 -28.953 -16.891 1 94 192 PHE A O 1
ATOM 1519 N N . CYS A 1 193 ? 11.469 -28.625 -16.266 1 94.75 193 CYS A N 1
ATOM 1520 C CA . CYS A 1 193 ? 10.961 -29.734 -17.047 1 94.75 193 CYS A CA 1
ATOM 1521 C C . CYS A 1 193 ? 11.297 -29.562 -18.531 1 94.75 193 CYS A C 1
ATOM 1523 O O . CYS A 1 193 ? 11.758 -30.5 -19.188 1 94.75 193 CYS A O 1
ATOM 1525 N N . SER A 1 194 ? 11.117 -28.375 -18.984 1 94.81 194 SER A N 1
ATOM 1526 C CA . SER A 1 194 ? 11.383 -28.062 -20.391 1 94.81 194 SER A CA 1
ATOM 1527 C C . SER A 1 194 ? 12.867 -28.219 -20.719 1 94.81 194 SER A C 1
ATOM 1529 O O . SER A 1 194 ? 13.219 -28.797 -21.75 1 94.81 194 SER A O 1
ATOM 1531 N N . GLN A 1 195 ? 13.688 -27.734 -19.844 1 93.06 195 GLN A N 1
ATOM 1532 C CA . GLN A 1 195 ? 15.125 -27.828 -20.062 1 93.06 195 GLN A CA 1
ATOM 1533 C C . GLN A 1 195 ? 15.578 -29.297 -20.062 1 93.06 195 GLN A C 1
ATOM 1535 O O . GLN A 1 195 ? 16.422 -29.688 -20.891 1 93.06 195 GLN A O 1
ATOM 1540 N N . VAL A 1 196 ? 15.086 -30.062 -19.188 1 93.62 196 VAL A N 1
ATOM 1541 C CA . VAL A 1 196 ? 15.453 -31.469 -19.109 1 93.62 196 VAL A CA 1
ATOM 1542 C C . VAL A 1 196 ? 15.023 -32.188 -20.391 1 93.62 196 VAL A C 1
ATOM 1544 O O . VAL A 1 196 ? 15.82 -32.938 -20.984 1 93.62 196 VAL A O 1
ATOM 1547 N N . LEU A 1 197 ? 13.828 -31.938 -20.812 1 93.56 197 LEU A N 1
ATOM 1548 C CA . LEU A 1 197 ? 13.297 -32.594 -22.016 1 93.56 197 LEU A CA 1
ATOM 1549 C C . LEU A 1 197 ? 14.117 -32.188 -23.234 1 93.56 197 LEU A C 1
ATOM 1551 O O . LEU A 1 197 ? 14.383 -33 -24.109 1 93.56 197 LEU A O 1
ATOM 1555 N N . LYS A 1 198 ? 14.492 -30.938 -23.234 1 93.19 198 LYS A N 1
ATOM 1556 C CA . LYS A 1 198 ? 15.328 -30.453 -24.344 1 93.19 198 LYS A CA 1
ATOM 1557 C C . LYS A 1 198 ? 16.703 -31.109 -24.297 1 93.19 198 LYS A C 1
ATOM 1559 O O . LYS A 1 198 ? 17.266 -31.453 -25.344 1 93.19 198 LYS A O 1
ATOM 1564 N N . ALA A 1 199 ? 17.234 -31.203 -23.156 1 92.19 199 ALA A N 1
ATOM 1565 C CA . ALA A 1 199 ? 18.547 -31.828 -22.984 1 92.19 199 ALA A CA 1
ATOM 1566 C C . ALA A 1 199 ? 18.531 -33.281 -23.438 1 92.19 199 ALA A C 1
ATOM 1568 O O . ALA A 1 199 ? 19.516 -33.75 -24.016 1 92.19 199 ALA A O 1
ATOM 1569 N N . LEU A 1 200 ? 17.469 -33.969 -23.219 1 91.25 200 LEU A N 1
ATOM 1570 C CA . LEU A 1 200 ? 17.344 -35.406 -23.531 1 91.25 200 LEU A CA 1
ATOM 1571 C C . LEU A 1 200 ? 17.359 -35.594 -25.047 1 91.25 200 LEU A C 1
ATOM 1573 O O . LEU A 1 200 ? 17.625 -36.719 -25.516 1 91.25 200 LEU A O 1
ATOM 1577 N N . LYS A 1 201 ? 17.062 -34.531 -25.734 1 91.25 201 LYS A N 1
ATOM 1578 C CA . LYS A 1 201 ? 17.062 -34.625 -27.203 1 91.25 201 LYS A CA 1
ATOM 1579 C C . LYS A 1 201 ? 18.453 -34.406 -27.766 1 91.25 201 LYS A C 1
ATOM 1581 O O . LYS A 1 201 ? 18.672 -34.562 -28.969 1 91.25 201 LYS A O 1
ATOM 1586 N N . ARG A 1 202 ? 19.312 -34 -26.922 1 91 202 ARG A N 1
ATOM 1587 C CA . ARG A 1 202 ? 20.688 -33.75 -27.312 1 91 202 ARG A CA 1
ATOM 1588 C C . ARG A 1 202 ? 21.594 -34.938 -27 1 91 202 ARG A C 1
ATOM 1590 O O . ARG A 1 202 ? 21.25 -35.781 -26.172 1 91 202 ARG A O 1
ATOM 1597 N N . PRO A 1 203 ? 22.75 -34.938 -27.766 1 92.5 203 PRO A N 1
ATOM 1598 C CA . PRO A 1 203 ? 23.75 -35.938 -27.375 1 92.5 203 PRO A CA 1
ATOM 1599 C C . PRO A 1 203 ? 24.234 -35.781 -25.938 1 92.5 203 PRO A C 1
ATOM 1601 O O . PRO A 1 203 ? 24.281 -34.656 -25.438 1 92.5 203 PRO A O 1
ATOM 1604 N N . GLU A 1 204 ? 24.516 -36.906 -25.281 1 89.12 204 GLU A N 1
ATOM 1605 C CA . GLU A 1 204 ? 24.891 -36.906 -23.859 1 89.12 204 GLU A CA 1
ATOM 1606 C C . GLU A 1 204 ? 25.969 -35.875 -23.562 1 89.12 204 GLU A C 1
ATOM 1608 O O . GLU A 1 204 ? 25.922 -35.188 -22.547 1 89.12 204 GLU A O 1
ATOM 1613 N N . SER A 1 205 ? 26.875 -35.75 -24.484 1 90 205 SER A N 1
ATOM 1614 C CA . SER A 1 205 ? 28.031 -34.875 -24.281 1 90 205 SER A CA 1
ATOM 1615 C C . SER A 1 205 ? 27.609 -33.406 -24.312 1 90 205 SER A C 1
ATOM 1617 O O . SER A 1 205 ? 28.344 -32.531 -23.844 1 90 205 SER A O 1
ATOM 1619 N N . GLU A 1 206 ? 26.422 -33.125 -24.734 1 91.06 206 GLU A N 1
ATOM 1620 C CA . GLU A 1 206 ? 25.969 -31.734 -24.922 1 91.06 206 GLU A CA 1
ATOM 1621 C C . GLU A 1 206 ? 24.875 -31.391 -23.938 1 91.06 206 GLU A C 1
ATOM 1623 O O . GLU A 1 206 ? 24.375 -30.25 -23.922 1 91.06 206 GLU A O 1
ATOM 1628 N N . ARG A 1 207 ? 24.531 -32.312 -23.156 1 89.44 207 ARG A N 1
ATOM 1629 C CA . ARG A 1 207 ? 23.422 -32.094 -22.219 1 89.44 207 ARG A CA 1
ATOM 1630 C C . ARG A 1 207 ? 23.859 -31.188 -21.078 1 89.44 207 ARG A C 1
ATOM 1632 O O . ARG A 1 207 ? 24.922 -31.375 -20.484 1 89.44 207 ARG A O 1
ATOM 1639 N N . LYS A 1 208 ? 23.047 -30.141 -20.859 1 89.75 208 LYS A N 1
ATOM 1640 C CA . LYS A 1 208 ? 23.281 -29.234 -19.734 1 89.75 208 LYS A CA 1
ATOM 1641 C C . LYS A 1 208 ? 22 -28.469 -19.375 1 89.75 208 LYS A C 1
ATOM 1643 O O . LYS A 1 208 ? 21.141 -28.266 -20.234 1 89.75 208 LYS A O 1
ATOM 1648 N N . ILE A 1 209 ? 21.875 -28.188 -18.156 1 89.81 209 ILE A N 1
ATOM 1649 C CA . ILE A 1 209 ? 20.797 -27.344 -17.656 1 89.81 209 ILE A CA 1
ATOM 1650 C C . ILE A 1 209 ? 21.375 -26.078 -17.031 1 89.81 209 ILE A C 1
ATOM 1652 O O . ILE A 1 209 ? 22.297 -26.141 -16.219 1 89.81 209 ILE A O 1
ATOM 1656 N N . LEU A 1 210 ? 20.891 -24.922 -17.484 1 87 210 LEU A N 1
ATOM 1657 C CA . LEU A 1 210 ? 21.328 -23.641 -16.938 1 87 210 LEU A CA 1
ATOM 1658 C C . LEU A 1 210 ? 20.312 -23.109 -15.93 1 87 210 LEU A C 1
ATOM 1660 O O . LEU A 1 210 ? 19.125 -22.984 -16.25 1 87 210 LEU A O 1
ATOM 1664 N N . VAL A 1 211 ? 20.844 -22.875 -14.781 1 86.69 211 VAL A N 1
ATOM 1665 C CA . VAL A 1 211 ? 19.906 -22.469 -13.742 1 86.69 211 VAL A CA 1
ATOM 1666 C C . VAL A 1 211 ? 20.484 -21.297 -12.945 1 86.69 211 VAL A C 1
ATOM 1668 O O . VAL A 1 211 ? 21.656 -20.953 -13.117 1 86.69 211 VAL A O 1
ATOM 1671 N N . GLY A 1 212 ? 19.578 -20.547 -12.203 1 84.19 212 GLY A N 1
ATOM 1672 C CA . GLY A 1 212 ? 20.016 -19.547 -11.242 1 84.19 212 GLY A CA 1
ATOM 1673 C C . GLY A 1 212 ? 20.266 -20.125 -9.859 1 84.19 212 GLY A C 1
ATOM 1674 O O . GLY A 1 212 ? 20.906 -21.172 -9.719 1 84.19 212 GLY A O 1
ATOM 1675 N N . ASP A 1 213 ? 19.828 -19.281 -8.859 1 81.38 213 ASP A N 1
ATOM 1676 C CA . ASP A 1 213 ? 20.031 -19.719 -7.477 1 81.38 213 ASP A CA 1
ATOM 1677 C C . ASP A 1 213 ? 19.188 -20.953 -7.164 1 81.38 213 ASP A C 1
ATOM 1679 O O . ASP A 1 213 ? 17.969 -20.938 -7.352 1 81.38 213 ASP A O 1
ATOM 1683 N N . LEU A 1 214 ? 19.797 -22 -6.688 1 87.94 214 LEU A N 1
ATOM 1684 C CA . LEU A 1 214 ? 19.109 -23.25 -6.414 1 87.94 214 LEU A CA 1
ATOM 1685 C C . LEU A 1 214 ? 19 -23.5 -4.914 1 87.94 214 LEU A C 1
ATOM 1687 O O . LEU A 1 214 ? 18.406 -24.484 -4.48 1 87.94 214 LEU A O 1
ATOM 1691 N N . SER A 1 215 ? 19.578 -22.578 -4.219 1 87.38 215 SER A N 1
ATOM 1692 C CA . SER A 1 215 ? 19.656 -22.812 -2.783 1 87.38 215 SER A CA 1
ATOM 1693 C C . SER A 1 215 ? 18.391 -22.328 -2.072 1 87.38 215 SER A C 1
ATOM 1695 O O . SER A 1 215 ? 18.156 -22.703 -0.921 1 87.38 215 SER A O 1
ATOM 1697 N N . SER A 1 216 ? 17.547 -21.594 -2.738 1 90.25 216 SER A N 1
ATOM 1698 C CA . SER A 1 216 ? 16.328 -21.062 -2.131 1 90.25 216 SER A CA 1
ATOM 1699 C C . SER A 1 216 ? 15.281 -22.172 -1.959 1 90.25 216 SER A C 1
ATOM 1701 O O . SER A 1 216 ? 15.406 -23.234 -2.553 1 90.25 216 SER A O 1
ATOM 1703 N N . SER A 1 217 ? 14.453 -21.984 -1.033 1 94.25 217 SER A N 1
ATOM 1704 C CA . SER A 1 217 ? 13.344 -22.906 -0.841 1 94.25 217 SER A CA 1
ATOM 1705 C C . SER A 1 217 ? 12 -22.203 -1.021 1 94.25 217 SER A C 1
ATOM 1707 O O . SER A 1 217 ? 11.914 -20.984 -0.917 1 94.25 217 SER A O 1
ATOM 1709 N N . ARG A 1 218 ? 10.992 -22.969 -1.345 1 96.06 218 ARG A N 1
ATOM 1710 C CA . ARG A 1 218 ? 9.633 -22.469 -1.547 1 96.06 218 ARG A CA 1
ATOM 1711 C C . ARG A 1 218 ? 8.602 -23.484 -1.081 1 96.06 218 ARG A C 1
ATOM 1713 O O . ARG A 1 218 ? 8.945 -24.625 -0.775 1 96.06 218 ARG A O 1
ATOM 1720 N N . ASP A 1 219 ? 7.48 -23.047 -0.917 1 97.88 219 ASP A N 1
ATOM 1721 C CA . ASP A 1 219 ? 6.277 -23.844 -0.697 1 97.88 219 ASP A CA 1
ATOM 1722 C C . ASP A 1 219 ? 5.445 -23.953 -1.974 1 97.88 219 ASP A C 1
ATOM 1724 O O . ASP A 1 219 ? 4.816 -22.969 -2.389 1 97.88 219 ASP A O 1
ATOM 1728 N N . PHE A 1 220 ? 5.371 -25.156 -2.596 1 97.31 220 PHE A N 1
ATOM 1729 C CA . PHE A 1 220 ? 4.684 -25.328 -3.869 1 97.31 220 PHE A CA 1
ATOM 1730 C C . PHE A 1 220 ? 3.361 -26.062 -3.672 1 97.31 220 PHE A C 1
ATOM 1732 O O . PHE A 1 220 ? 3.273 -26.984 -2.865 1 97.31 220 PHE A O 1
ATOM 1739 N N . LEU A 1 221 ? 2.424 -25.625 -4.414 1 97.81 221 LEU A N 1
ATOM 1740 C CA . LEU A 1 221 ? 1.136 -26.312 -4.512 1 97.81 221 LEU A CA 1
ATOM 1741 C C . LEU A 1 221 ? 0.814 -26.656 -5.961 1 97.81 221 LEU A C 1
ATOM 1743 O O . LEU A 1 221 ? 1.387 -26.078 -6.887 1 97.81 221 LEU A O 1
ATOM 1747 N N . ASP A 1 222 ? -0.049 -27.719 -6.078 1 98.31 222 ASP A N 1
ATOM 1748 C CA . ASP A 1 222 ? -0.732 -27.922 -7.352 1 98.31 222 ASP A CA 1
ATOM 1749 C C . ASP A 1 222 ? -1.792 -26.844 -7.586 1 98.31 222 ASP A C 1
ATOM 1751 O O . ASP A 1 222 ? -2.559 -26.516 -6.676 1 98.31 222 ASP A O 1
ATOM 1755 N N . VAL A 1 223 ? -1.863 -26.281 -8.781 1 98.56 223 VAL A N 1
ATOM 1756 C CA . VAL A 1 223 ? -2.811 -25.219 -9.125 1 98.56 223 VAL A CA 1
ATOM 1757 C C . VAL A 1 223 ? -4.234 -25.688 -8.836 1 98.56 223 VAL A C 1
ATOM 1759 O O . VAL A 1 223 ? -5.094 -24.891 -8.453 1 98.56 223 VAL A O 1
ATOM 1762 N N . ARG A 1 224 ? -4.594 -26.984 -9 1 98.06 224 ARG A N 1
ATOM 1763 C CA . ARG A 1 224 ? -5.926 -27.531 -8.75 1 98.06 224 ARG A CA 1
ATOM 1764 C C . ARG A 1 224 ? -6.305 -27.391 -7.281 1 98.06 224 ARG A C 1
ATOM 1766 O O . ARG A 1 224 ? -7.477 -27.188 -6.953 1 98.06 224 ARG A O 1
ATOM 1773 N N . ASP A 1 225 ? -5.301 -27.516 -6.402 1 98.75 225 ASP A N 1
ATOM 1774 C CA . ASP A 1 225 ? -5.543 -27.266 -4.984 1 98.75 225 ASP A CA 1
ATOM 1775 C C . ASP A 1 225 ? -5.781 -25.781 -4.719 1 98.75 225 ASP A C 1
ATOM 1777 O O . ASP A 1 225 ? -6.59 -25.406 -3.863 1 98.75 225 ASP A O 1
ATOM 1781 N N . VAL A 1 226 ? -5.09 -24.922 -5.414 1 98.81 226 VAL A N 1
ATOM 1782 C CA . VAL A 1 226 ? -5.164 -23.469 -5.215 1 98.81 226 VAL A CA 1
ATOM 1783 C C . VAL A 1 226 ? -6.547 -22.969 -5.617 1 98.81 226 VAL A C 1
ATOM 1785 O O . VAL A 1 226 ? -7.172 -22.203 -4.883 1 98.81 226 VAL A O 1
ATOM 1788 N N . VAL A 1 227 ? -7.051 -23.375 -6.781 1 98.56 227 VAL A N 1
ATOM 1789 C CA . VAL A 1 227 ? -8.344 -22.875 -7.25 1 98.56 227 VAL A CA 1
ATOM 1790 C C . VAL A 1 227 ? -9.461 -23.438 -6.379 1 98.56 227 VAL A C 1
ATOM 1792 O O . VAL A 1 227 ? -10.484 -22.781 -6.164 1 98.56 227 VAL A O 1
ATOM 1795 N N . CYS A 1 228 ? -9.266 -24.672 -5.859 1 98.5 228 CYS A N 1
ATOM 1796 C CA . CYS A 1 228 ? -10.211 -25.203 -4.883 1 98.5 228 CYS A CA 1
ATOM 1797 C C . CYS A 1 228 ? -10.289 -24.297 -3.658 1 98.5 228 CYS A C 1
ATOM 1799 O O . CYS A 1 228 ? -11.383 -24.047 -3.145 1 98.5 228 CYS A O 1
ATOM 1801 N N . ALA A 1 229 ? -9.133 -23.844 -3.189 1 98.88 229 ALA A N 1
ATOM 1802 C CA . ALA A 1 229 ? -9.094 -22.906 -2.062 1 98.88 229 ALA A CA 1
ATOM 1803 C C . ALA A 1 229 ? -9.844 -21.625 -2.387 1 98.88 229 ALA A C 1
ATOM 1805 O O . ALA A 1 229 ? -10.57 -21.094 -1.544 1 98.88 229 ALA A O 1
ATOM 1806 N N . TYR A 1 230 ? -9.648 -21.078 -3.629 1 98.88 230 TYR A N 1
ATOM 1807 C CA . TYR A 1 230 ? -10.352 -19.875 -4.035 1 98.88 230 TYR A CA 1
ATOM 1808 C C . TYR A 1 230 ? -11.859 -20.047 -3.932 1 98.88 230 TYR A C 1
ATOM 1810 O O . TYR A 1 230 ? -12.562 -19.172 -3.422 1 98.88 230 TYR A O 1
ATOM 1818 N N . ARG A 1 231 ? -12.383 -21.188 -4.41 1 98.56 231 ARG A N 1
ATOM 1819 C CA . ARG A 1 231 ? -13.805 -21.484 -4.324 1 98.56 231 ARG A CA 1
ATOM 1820 C C . ARG A 1 231 ? -14.273 -21.516 -2.875 1 98.56 231 ARG A C 1
ATOM 1822 O O . ARG A 1 231 ? -15.281 -20.891 -2.531 1 98.56 231 ARG A O 1
ATOM 1829 N N . ILE A 1 232 ? -13.531 -22.188 -2.037 1 98.62 232 ILE A N 1
ATOM 1830 C CA . ILE A 1 232 ? -13.898 -22.344 -0.633 1 98.62 232 ILE A CA 1
ATOM 1831 C C . ILE A 1 232 ? -13.906 -20.969 0.045 1 98.62 232 ILE A C 1
ATOM 1833 O O . ILE A 1 232 ? -14.789 -20.672 0.847 1 98.62 232 ILE A O 1
ATOM 1837 N N . LEU A 1 233 ? -12.93 -20.125 -0.265 1 98.88 233 LEU A N 1
ATOM 1838 C CA . LEU A 1 233 ? -12.859 -18.797 0.314 1 98.88 233 LEU A CA 1
ATOM 1839 C C . LEU A 1 233 ? -14.047 -17.953 -0.117 1 98.88 233 LEU A C 1
ATOM 1841 O O . LEU A 1 233 ? -14.562 -17.141 0.664 1 98.88 233 LEU A O 1
ATOM 1845 N N . ALA A 1 234 ? -14.461 -18.078 -1.382 1 98.56 234 ALA A N 1
ATOM 1846 C CA . ALA A 1 234 ? -15.648 -17.359 -1.858 1 98.56 234 ALA A CA 1
ATOM 1847 C C . ALA A 1 234 ? -16.891 -17.797 -1.094 1 98.56 234 ALA A C 1
ATOM 1849 O O . ALA A 1 234 ? -17.797 -16.984 -0.854 1 98.56 234 ALA A O 1
ATOM 1850 N N . GLU A 1 235 ? -16.938 -19.016 -0.709 1 97.88 235 GLU A N 1
ATOM 1851 C CA . GLU A 1 235 ? -18.141 -19.594 -0.11 1 97.88 235 GLU A CA 1
ATOM 1852 C C . GLU A 1 235 ? -18.125 -19.453 1.409 1 97.88 235 GLU A C 1
ATOM 1854 O O . GLU A 1 235 ? -19.172 -19.219 2.025 1 97.88 235 GLU A O 1
ATOM 1859 N N . ARG A 1 236 ? -16.891 -19.547 1.965 1 98.5 236 ARG A N 1
ATOM 1860 C CA . ARG A 1 236 ? -16.875 -19.719 3.412 1 98.5 236 ARG A CA 1
ATOM 1861 C C . ARG A 1 236 ? -15.883 -18.766 4.07 1 98.5 236 ARG A C 1
ATOM 1863 O O . ARG A 1 236 ? -15.828 -18.656 5.297 1 98.5 236 ARG A O 1
ATOM 1870 N N . GLY A 1 237 ? -15.102 -18.078 3.309 1 98.75 237 GLY A N 1
ATOM 1871 C CA . GLY A 1 237 ? -14.148 -17.141 3.896 1 98.75 237 GLY A CA 1
ATOM 1872 C C . GLY A 1 237 ? -14.812 -16.047 4.699 1 98.75 237 GLY 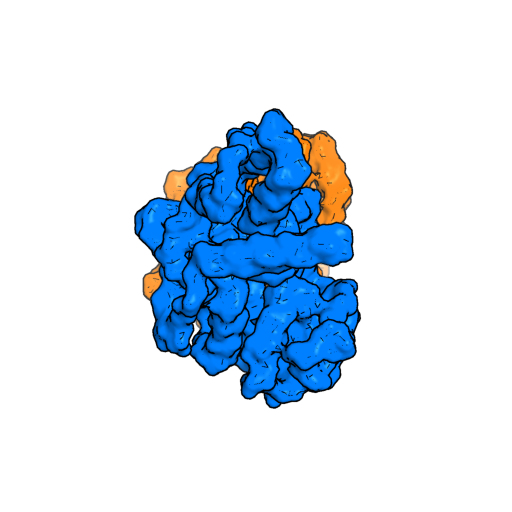A C 1
ATOM 1873 O O . GLY A 1 237 ? -15.875 -15.539 4.32 1 98.75 237 GLY A O 1
ATOM 1874 N N . LYS A 1 238 ? -14.219 -15.672 5.789 1 98.69 238 LYS A N 1
ATOM 1875 C CA . LYS A 1 238 ? -14.734 -14.555 6.574 1 98.69 238 LYS A CA 1
ATOM 1876 C C . LYS A 1 238 ? -14.359 -13.219 5.941 1 98.69 238 LYS A C 1
ATOM 1878 O O . LYS A 1 238 ? -13.188 -12.977 5.641 1 98.69 238 LYS A O 1
ATOM 1883 N N . PRO A 1 239 ? -15.375 -12.297 5.715 1 98.56 239 PRO A N 1
ATOM 1884 C CA . PRO A 1 239 ? -15.031 -10.984 5.156 1 98.56 239 PRO A CA 1
ATOM 1885 C C . PRO A 1 239 ? -14.016 -10.227 6.008 1 98.56 239 PRO A C 1
ATOM 1887 O O . PRO A 1 239 ? -14.102 -10.242 7.238 1 98.56 239 PRO A O 1
ATOM 1890 N N . GLY A 1 240 ? -13.016 -9.617 5.359 1 98.19 240 GLY A N 1
ATOM 1891 C CA . GLY A 1 240 ? -12.008 -8.828 6.043 1 98.19 240 GLY A CA 1
ATOM 1892 C C . GLY A 1 240 ? -10.797 -9.633 6.453 1 98.19 240 GLY A C 1
ATOM 1893 O O . GLY A 1 240 ? -9.828 -9.086 6.98 1 98.19 240 GLY A O 1
ATOM 1894 N N . GLU A 1 241 ? -10.812 -10.938 6.121 1 98.62 241 GLU A N 1
ATOM 1895 C CA . GLU A 1 241 ? -9.734 -11.805 6.59 1 98.62 241 GLU A CA 1
ATOM 1896 C C . GLU A 1 241 ? -8.797 -12.18 5.449 1 98.62 241 GLU A C 1
ATOM 1898 O O . GLU A 1 241 ? -9.141 -12.031 4.277 1 98.62 241 GLU A O 1
ATOM 1903 N N . ILE A 1 242 ? -7.617 -12.594 5.848 1 98.88 242 ILE A N 1
ATOM 1904 C CA . ILE A 1 242 ? -6.547 -13.039 4.961 1 98.88 242 ILE A CA 1
ATOM 1905 C C . ILE A 1 242 ? -6.281 -14.523 5.176 1 98.88 242 ILE A C 1
ATOM 1907 O O . ILE A 1 242 ? -6.281 -15.008 6.312 1 98.88 242 ILE A O 1
ATOM 1911 N N . TYR A 1 243 ? -6.066 -15.273 4.086 1 98.94 243 TYR A N 1
ATOM 1912 C CA . TYR A 1 243 ? -5.812 -16.703 4.184 1 98.94 243 TYR A CA 1
ATOM 1913 C C . TYR A 1 243 ? -4.59 -17.094 3.359 1 98.94 243 TYR A C 1
ATOM 1915 O O . TYR A 1 243 ? -4.516 -16.781 2.166 1 98.94 243 TYR A O 1
ATOM 1923 N N . ASN A 1 244 ? -3.656 -17.766 3.982 1 98.94 244 ASN A N 1
ATOM 1924 C CA . ASN A 1 244 ? -2.578 -18.438 3.26 1 98.94 244 ASN A CA 1
ATOM 1925 C C . ASN A 1 244 ? -3.082 -19.656 2.516 1 98.94 244 ASN A C 1
ATOM 1927 O O . ASN A 1 244 ? -3.879 -20.438 3.051 1 98.94 244 ASN A O 1
ATOM 1931 N N . ILE A 1 245 ? -2.699 -19.75 1.299 1 98.94 245 ILE A N 1
ATOM 1932 C CA . ILE A 1 245 ? -2.918 -20.969 0.53 1 98.94 245 ILE A CA 1
ATOM 1933 C C . ILE A 1 245 ? -1.577 -21.641 0.218 1 98.94 245 ILE A C 1
ATOM 1935 O O . ILE A 1 245 ? -0.892 -21.25 -0.731 1 98.94 245 ILE A O 1
ATOM 1939 N N . CYS A 1 246 ? -1.233 -22.656 0.995 1 98.75 246 CYS A N 1
ATOM 1940 C CA . CYS A 1 246 ? 0.084 -23.281 0.901 1 98.75 246 CYS A CA 1
ATOM 1941 C C . CYS A 1 246 ? 0.021 -24.75 1.274 1 98.75 246 CYS A C 1
ATOM 1943 O O . CYS A 1 246 ? -0.977 -25.219 1.83 1 98.75 246 CYS A O 1
ATOM 1945 N N . SER A 1 247 ? 1.007 -25.5 0.927 1 98.06 247 SER A N 1
ATOM 1946 C CA . SER A 1 247 ? 1.09 -26.906 1.285 1 98.06 247 SER A CA 1
ATOM 1947 C C . SER A 1 247 ? 1.539 -27.094 2.73 1 98.06 247 SER A C 1
ATOM 1949 O O . SER A 1 247 ? 1.198 -28.078 3.375 1 98.06 247 SER A O 1
ATOM 1951 N N . GLY A 1 248 ? 2.354 -26.125 3.201 1 97.62 248 GLY A N 1
ATOM 1952 C CA . GLY A 1 248 ? 2.971 -26.234 4.512 1 97.62 248 GLY A CA 1
ATOM 1953 C C . GLY A 1 248 ? 4.312 -26.938 4.488 1 97.62 248 GLY A C 1
ATOM 1954 O O . GLY A 1 248 ? 4.945 -27.125 5.531 1 97.62 248 GLY A O 1
ATOM 1955 N N . LYS A 1 249 ? 4.73 -27.297 3.32 1 96.69 249 LYS A N 1
ATOM 1956 C CA . LYS A 1 249 ? 5.992 -28.016 3.158 1 96.69 249 LYS A CA 1
ATOM 1957 C C . LYS A 1 249 ? 7.035 -27.141 2.461 1 96.69 249 LYS A C 1
ATOM 1959 O O . LYS A 1 249 ? 6.738 -26.5 1.453 1 96.69 249 LYS A O 1
ATOM 1964 N N . GLU A 1 250 ? 8.203 -27.109 3.051 1 96.94 250 GLU A N 1
ATOM 1965 C CA . GLU A 1 250 ? 9.32 -26.391 2.443 1 96.94 250 GLU A CA 1
ATOM 1966 C C . GLU A 1 250 ? 10.094 -27.297 1.482 1 96.94 250 GLU A C 1
ATOM 1968 O O . GLU A 1 250 ? 10.469 -28.406 1.84 1 96.94 250 GLU A O 1
ATOM 1973 N N . VAL A 1 251 ? 10.258 -26.797 0.265 1 96 251 VAL A N 1
ATOM 1974 C CA . VAL A 1 251 ? 10.984 -27.578 -0.729 1 96 251 VAL A CA 1
ATOM 1975 C C . VAL A 1 251 ? 12.172 -26.766 -1.258 1 96 251 VAL A C 1
ATOM 1977 O O . VAL A 1 251 ? 12.008 -25.594 -1.64 1 96 251 VAL A O 1
ATOM 1980 N N . ILE A 1 252 ? 13.32 -27.375 -1.235 1 95.12 252 ILE A N 1
ATOM 1981 C CA . ILE A 1 252 ? 14.5 -26.734 -1.795 1 95.12 252 ILE A CA 1
ATOM 1982 C C . ILE A 1 252 ? 14.469 -26.828 -3.318 1 95.12 252 ILE A C 1
ATOM 1984 O O . ILE A 1 252 ? 14.234 -27.906 -3.873 1 95.12 252 ILE A O 1
ATOM 1988 N N . ILE A 1 253 ? 14.758 -25.766 -4 1 93.69 253 ILE A N 1
ATOM 1989 C CA . ILE A 1 253 ? 14.641 -25.672 -5.453 1 93.69 253 ILE A CA 1
ATOM 1990 C C . ILE A 1 253 ? 15.57 -26.703 -6.102 1 93.69 253 ILE A C 1
ATOM 1992 O O . ILE A 1 253 ? 15.203 -27.359 -7.074 1 93.69 253 ILE A O 1
ATOM 1996 N N . ARG A 1 254 ? 16.734 -26.875 -5.543 1 93.38 254 ARG A N 1
ATOM 1997 C CA . ARG A 1 254 ? 17.688 -27.859 -6.055 1 93.38 254 ARG A CA 1
ATOM 1998 C C . ARG A 1 254 ? 17.078 -29.25 -6.051 1 93.38 254 ARG A C 1
ATOM 2000 O O . ARG A 1 254 ? 17.266 -30.016 -7 1 93.38 254 ARG A O 1
ATOM 2007 N N . ASP A 1 255 ? 16.391 -29.531 -5.016 1 93.06 255 ASP A N 1
ATOM 2008 C CA . ASP A 1 255 ? 15.812 -30.875 -4.883 1 93.06 255 ASP A CA 1
ATOM 2009 C C . ASP A 1 255 ? 14.734 -31.094 -5.941 1 93.06 255 ASP A C 1
ATOM 2011 O O . ASP A 1 255 ? 14.547 -32.219 -6.418 1 93.06 255 ASP A O 1
ATOM 2015 N N . VAL A 1 256 ? 14.047 -30.047 -6.25 1 94.25 256 VAL A N 1
ATOM 2016 C CA . VAL A 1 256 ? 13.031 -30.125 -7.297 1 94.25 256 VAL A CA 1
ATOM 2017 C C . VAL A 1 256 ? 13.695 -30.469 -8.633 1 94.25 256 VAL A C 1
ATOM 2019 O O . VAL A 1 256 ? 13.258 -31.391 -9.328 1 94.25 256 VAL A O 1
ATOM 2022 N N . LEU A 1 257 ? 14.742 -29.781 -8.945 1 94 257 LEU A N 1
ATOM 2023 C CA . LEU A 1 257 ? 15.469 -30.016 -10.188 1 94 257 LEU A CA 1
ATOM 2024 C C . LEU A 1 257 ? 16.031 -31.422 -10.234 1 94 257 LEU A C 1
ATOM 2026 O O . LEU A 1 257 ? 15.891 -32.125 -11.242 1 94 257 LEU A O 1
ATOM 2030 N N . ASP A 1 258 ? 16.609 -31.797 -9.125 1 92.81 258 ASP A N 1
ATOM 2031 C CA . ASP A 1 258 ? 17.203 -33.125 -9.047 1 92.81 258 ASP A CA 1
ATOM 2032 C C . ASP A 1 258 ? 16.141 -34.219 -9.234 1 92.81 258 ASP A C 1
ATOM 2034 O O . ASP A 1 258 ? 16.391 -35.25 -9.875 1 92.81 258 ASP A O 1
ATOM 2038 N N . GLY A 1 259 ? 15 -33.969 -8.648 1 91.06 259 GLY A N 1
ATOM 2039 C CA . GLY A 1 259 ? 13.898 -34.906 -8.828 1 91.06 259 GLY A CA 1
ATOM 2040 C C . GLY A 1 259 ? 13.461 -35.031 -10.273 1 91.06 259 GLY A C 1
ATOM 2041 O O . GLY A 1 259 ? 13.227 -36.156 -10.75 1 91.06 259 GLY A O 1
ATOM 2042 N N . ILE A 1 260 ? 13.398 -33.938 -10.953 1 93.94 260 ILE A N 1
ATOM 2043 C CA . ILE A 1 260 ? 12.977 -33.906 -12.344 1 93.94 260 ILE A CA 1
ATOM 2044 C C . ILE A 1 260 ? 14.008 -34.656 -13.203 1 93.94 260 ILE A C 1
ATOM 2046 O O . ILE A 1 260 ? 13.648 -35.438 -14.07 1 93.94 260 ILE A O 1
ATOM 2050 N N . ILE A 1 261 ? 15.297 -34.406 -12.922 1 92.31 261 ILE A N 1
ATOM 2051 C CA . ILE A 1 261 ? 16.375 -35.031 -13.656 1 92.31 261 ILE A CA 1
ATOM 2052 C C . ILE A 1 261 ? 16.344 -36.531 -13.406 1 92.31 261 ILE A C 1
ATOM 2054 O O . ILE A 1 261 ? 16.469 -37.344 -14.344 1 92.31 261 ILE A O 1
ATOM 2058 N N . SER A 1 262 ? 16.125 -36.875 -12.188 1 89.88 262 SER A N 1
ATOM 2059 C CA . SER A 1 262 ? 16.109 -38.281 -11.812 1 89.88 262 SER A CA 1
ATOM 2060 C C . SER A 1 262 ? 14.977 -39 -12.523 1 89.88 262 SER A C 1
ATOM 2062 O O . SER A 1 262 ? 15.141 -40.156 -12.922 1 89.88 262 SER A O 1
ATOM 2064 N N . THR A 1 263 ? 13.914 -38.406 -12.617 1 85.62 263 THR A N 1
ATOM 2065 C CA . THR A 1 263 ? 12.75 -39.031 -13.258 1 85.62 263 THR A CA 1
ATOM 2066 C C . THR A 1 263 ? 13.016 -39.281 -14.734 1 85.62 263 THR A C 1
ATOM 2068 O O . THR A 1 263 ? 12.445 -40.188 -15.32 1 85.62 263 THR A O 1
ATOM 2071 N N . SER A 1 264 ? 13.852 -38.531 -15.289 1 85.94 264 SER A N 1
ATOM 2072 C CA . SER A 1 264 ? 14.195 -38.688 -16.688 1 85.94 264 SER A CA 1
ATOM 2073 C C . SER A 1 264 ? 15.039 -39.938 -16.906 1 85.94 264 SER A C 1
ATOM 2075 O O . SER A 1 264 ? 15.164 -40.438 -18.031 1 85.94 264 SER A O 1
ATOM 2077 N N . GLY A 1 265 ? 15.664 -40.344 -15.867 1 85.25 265 GLY A N 1
ATOM 2078 C CA . GLY A 1 265 ? 16.516 -41.531 -15.938 1 85.25 265 GLY A CA 1
ATOM 2079 C C . GLY A 1 265 ? 17.891 -41.25 -16.516 1 85.25 265 GLY A C 1
ATOM 2080 O O . GLY A 1 265 ? 18.656 -42.156 -16.797 1 85.25 265 GLY A O 1
ATOM 2081 N N . GLN A 1 266 ? 18.219 -40.031 -16.734 1 87.38 266 GLN A N 1
ATOM 2082 C CA . GLN A 1 266 ? 19.484 -39.656 -17.344 1 87.38 266 GLN A CA 1
ATOM 2083 C C . GLN A 1 266 ? 20.297 -38.719 -16.438 1 87.38 266 GLN A C 1
ATOM 2085 O O . GLN A 1 266 ? 19.75 -38.156 -15.484 1 87.38 266 GLN A O 1
ATOM 2090 N N . LYS A 1 267 ? 21.594 -38.719 -16.734 1 87.62 267 LYS A N 1
ATOM 2091 C CA . LYS A 1 267 ? 22.453 -37.75 -16.062 1 87.62 267 LYS A CA 1
ATOM 2092 C C . LYS A 1 267 ? 22.562 -36.469 -16.875 1 87.62 267 LYS A C 1
ATOM 2094 O O . LYS A 1 267 ? 22.891 -36.5 -18.062 1 87.62 267 LYS A O 1
ATOM 2099 N N . ILE A 1 268 ? 22.234 -35.438 -16.266 1 92.19 268 ILE A N 1
ATOM 2100 C CA . ILE A 1 268 ? 22.312 -34.156 -16.922 1 92.19 268 ILE A CA 1
ATOM 2101 C C . ILE A 1 268 ? 23.062 -33.156 -16.031 1 92.19 268 ILE A C 1
ATOM 2103 O O . ILE A 1 268 ? 22.609 -32.844 -14.922 1 92.19 268 ILE A O 1
ATOM 2107 N N . PRO A 1 269 ? 24.234 -32.656 -16.469 1 91.88 269 PRO A N 1
ATOM 2108 C CA . PRO A 1 269 ? 24.953 -31.656 -15.672 1 91.88 269 PRO A CA 1
ATOM 2109 C C . PRO A 1 269 ? 24.172 -30.375 -15.469 1 91.88 269 PRO A C 1
ATOM 2111 O O . PRO A 1 269 ? 23.484 -29.906 -16.391 1 91.88 269 PRO A O 1
ATOM 2114 N N . VAL A 1 270 ? 24.266 -29.875 -14.234 1 91 270 VAL A N 1
ATOM 2115 C CA . VAL A 1 270 ? 23.594 -28.625 -13.883 1 91 270 VAL A CA 1
ATOM 2116 C C . VAL A 1 270 ? 24.641 -27.5 -13.766 1 91 270 VAL A C 1
ATOM 2118 O O . VAL A 1 270 ? 25.641 -27.656 -13.062 1 91 270 VAL A O 1
ATOM 2121 N N . GLU A 1 271 ? 24.469 -26.406 -14.492 1 89.38 271 GLU A N 1
ATOM 2122 C CA . GLU A 1 271 ? 25.328 -25.234 -14.414 1 89.38 271 GLU A CA 1
ATOM 2123 C C . GLU A 1 271 ? 24.578 -24.031 -13.844 1 89.38 271 GLU A C 1
ATOM 2125 O O . GLU A 1 271 ? 23.516 -23.656 -14.336 1 89.38 271 GLU A O 1
ATOM 2130 N N . VAL A 1 272 ? 25.203 -23.484 -12.773 1 85.12 272 VAL A N 1
ATOM 2131 C CA . VAL A 1 272 ? 24.609 -22.328 -12.133 1 85.12 272 VAL A CA 1
ATOM 2132 C C . VAL A 1 272 ? 25.109 -21.047 -12.805 1 85.12 272 VAL A C 1
ATOM 2134 O O . VAL A 1 272 ? 26.328 -20.828 -12.891 1 85.12 272 VAL A O 1
ATOM 2137 N N . ASP A 1 273 ? 24.25 -20.297 -13.32 1 82.56 273 ASP A N 1
ATOM 2138 C CA . ASP A 1 273 ? 24.547 -19 -13.93 1 82.56 273 ASP A CA 1
ATOM 2139 C C . ASP A 1 273 ? 24.234 -17.859 -12.969 1 82.56 273 ASP A C 1
ATOM 2141 O O . ASP A 1 273 ? 23.078 -17.484 -12.781 1 82.56 273 ASP A O 1
ATOM 2145 N N . SER A 1 274 ? 25.25 -17.203 -12.414 1 77.69 274 SER A N 1
ATOM 2146 C CA . SER A 1 274 ? 25.141 -16.188 -11.375 1 77.69 274 SER A CA 1
ATOM 2147 C C . SER A 1 274 ? 24.406 -14.953 -11.891 1 77.69 274 SER A C 1
ATOM 2149 O O . SER A 1 274 ? 23.891 -14.164 -11.102 1 77.69 274 SER A O 1
ATOM 2151 N N . THR A 1 275 ? 24.438 -14.773 -13.141 1 72.5 275 THR A N 1
ATOM 2152 C CA . THR A 1 275 ? 23.75 -13.617 -13.711 1 72.5 275 THR A CA 1
ATOM 2153 C C . THR A 1 275 ? 22.25 -13.711 -13.484 1 72.5 275 THR A C 1
ATOM 2155 O O . THR A 1 275 ? 21.531 -12.719 -13.641 1 72.5 275 THR A O 1
ATOM 2158 N N . ARG A 1 276 ? 21.875 -14.82 -12.984 1 69.12 276 ARG A N 1
ATOM 2159 C CA . ARG A 1 276 ? 20.453 -15.062 -12.781 1 69.12 276 ARG A CA 1
ATOM 2160 C C . ARG A 1 276 ? 20.062 -14.805 -11.328 1 69.12 276 ARG A C 1
ATOM 2162 O O . ARG A 1 276 ? 18.906 -15.016 -10.953 1 69.12 276 ARG A O 1
ATOM 2169 N N . PHE A 1 277 ? 21 -14.289 -10.602 1 70.31 277 PHE A N 1
ATOM 2170 C CA . PHE A 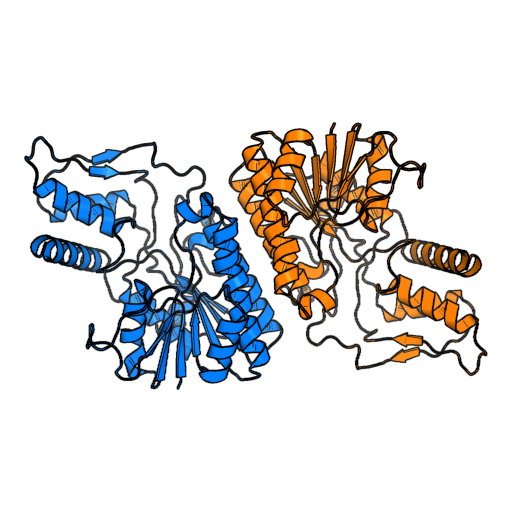1 277 ? 20.703 -14.008 -9.203 1 70.31 277 PHE A CA 1
ATOM 2171 C C . PHE A 1 277 ? 19.984 -12.664 -9.055 1 70.31 277 PHE A C 1
ATOM 2173 O O . PHE A 1 277 ? 20.344 -11.695 -9.734 1 70.31 277 PHE A O 1
ATOM 2180 N N . ARG A 1 278 ? 18.969 -12.719 -8.234 1 67.5 278 ARG A N 1
ATOM 2181 C CA . ARG A 1 278 ? 18.234 -11.484 -7.922 1 67.5 278 ARG A CA 1
ATOM 2182 C C . ARG A 1 278 ? 18.719 -10.883 -6.609 1 67.5 278 ARG A C 1
ATOM 2184 O O . ARG A 1 278 ? 18.844 -11.586 -5.602 1 67.5 278 ARG A O 1
ATOM 2191 N N . PRO A 1 279 ? 19.219 -9.633 -6.539 1 63.44 279 PRO A N 1
ATOM 2192 C CA . PRO A 1 279 ? 19.734 -9.016 -5.316 1 63.44 279 PRO A CA 1
ATOM 2193 C C . PRO A 1 279 ? 18.75 -9.102 -4.152 1 63.44 279 PRO A C 1
ATOM 2195 O O . PRO A 1 279 ? 19.156 -9.32 -3.01 1 63.44 279 PRO A O 1
ATOM 2198 N N . ALA A 1 280 ? 17.547 -8.875 -4.289 1 69.75 280 ALA A N 1
ATOM 2199 C CA . ALA A 1 280 ? 16.547 -8.883 -3.221 1 69.75 280 ALA A CA 1
ATOM 2200 C C . ALA A 1 280 ? 15.602 -10.07 -3.363 1 69.75 280 ALA A C 1
ATOM 2202 O O . ALA A 1 280 ? 14.383 -9.891 -3.48 1 69.75 280 ALA A O 1
ATOM 2203 N N . GLU A 1 281 ? 16.297 -11.211 -3.195 1 74.88 281 GLU A N 1
ATOM 2204 C CA . GLU A 1 281 ? 15.492 -12.414 -3.387 1 74.88 281 GLU A CA 1
ATOM 2205 C C . GLU A 1 281 ? 15.133 -13.055 -2.051 1 74.88 281 GLU A C 1
ATOM 2207 O O . GLU A 1 281 ? 15.914 -13.016 -1.104 1 74.88 281 GLU A O 1
ATOM 2212 N N . MET A 1 282 ? 13.961 -13.523 -2.057 1 83.5 282 MET A N 1
ATOM 2213 C CA . MET A 1 282 ? 13.477 -14.297 -0.914 1 83.5 282 MET A CA 1
ATOM 2214 C C . MET A 1 282 ? 14.25 -15.602 -0.772 1 83.5 282 MET A C 1
ATOM 2216 O O . MET A 1 282 ? 14.438 -16.328 -1.751 1 83.5 282 MET A O 1
ATOM 2220 N N . ARG A 1 283 ? 14.75 -15.961 0.416 1 85.25 283 ARG A N 1
ATOM 2221 C CA . ARG A 1 283 ? 15.594 -17.141 0.611 1 85.25 283 ARG A CA 1
ATOM 2222 C C . ARG A 1 283 ? 14.75 -18.359 0.968 1 85.25 283 ARG A C 1
ATOM 2224 O O . ARG A 1 283 ? 14.812 -19.375 0.283 1 85.25 283 ARG A O 1
ATOM 2231 N N . ARG A 1 284 ? 14 -18.188 1.993 1 92.5 284 ARG A N 1
ATOM 2232 C CA . ARG A 1 284 ? 13.156 -19.266 2.488 1 92.5 284 ARG A CA 1
ATOM 2233 C C . ARG A 1 284 ? 11.734 -18.781 2.754 1 92.5 284 ARG A C 1
ATOM 2235 O O . ARG A 1 284 ? 11.539 -17.766 3.408 1 92.5 284 ARG A O 1
ATOM 2242 N N . LEU A 1 285 ? 10.789 -19.516 2.223 1 95.75 285 LEU A N 1
ATOM 2243 C CA . LEU A 1 285 ? 9.414 -19.188 2.557 1 95.75 285 LEU A CA 1
ATOM 2244 C C . LEU A 1 285 ? 8.5 -20.406 2.4 1 95.75 285 LEU A C 1
ATOM 2246 O O . LEU A 1 285 ? 8.445 -21 1.328 1 95.75 285 LEU A O 1
ATOM 2250 N N . PHE A 1 286 ? 7.859 -20.781 3.453 1 98.19 286 PHE A N 1
ATOM 2251 C CA . PHE A 1 286 ? 6.762 -21.734 3.463 1 98.19 286 PHE A CA 1
ATOM 2252 C C . PHE A 1 286 ? 5.719 -21.359 4.512 1 98.19 286 PHE A C 1
ATOM 2254 O O . PHE A 1 286 ? 6.016 -20.609 5.445 1 98.19 286 PHE A O 1
ATOM 2261 N N . GLY A 1 287 ? 4.527 -21.75 4.262 1 98.62 287 GLY A N 1
ATOM 2262 C CA . GLY A 1 287 ? 3.453 -21.125 5.004 1 98.62 287 GLY A CA 1
ATOM 2263 C C . GLY A 1 287 ? 2.723 -22.078 5.93 1 98.62 287 GLY A C 1
ATOM 2264 O O . GLY A 1 287 ? 2.971 -23.281 5.906 1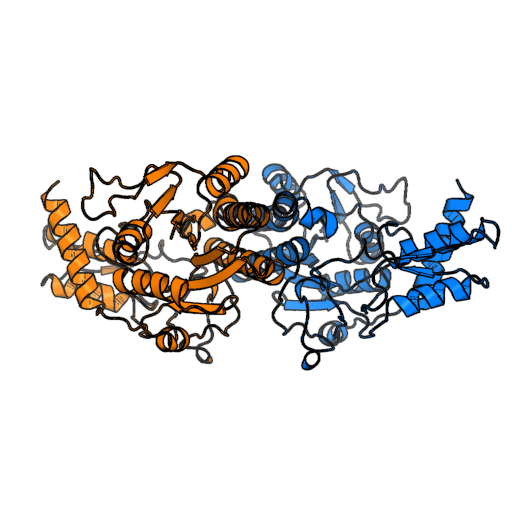 98.62 287 GLY A O 1
ATOM 2265 N N . ASP A 1 288 ? 1.966 -21.516 6.832 1 98.75 288 ASP A N 1
ATOM 2266 C CA . ASP A 1 288 ? 0.985 -22.188 7.68 1 98.75 288 ASP A CA 1
ATOM 2267 C C . ASP A 1 288 ? -0.422 -22.062 7.098 1 98.75 288 ASP A C 1
ATOM 2269 O O . ASP A 1 288 ? -0.915 -20.953 6.895 1 98.75 288 ASP A O 1
ATOM 2273 N N . ASN A 1 289 ? -1.099 -23.188 6.824 1 98.69 289 ASN A N 1
ATOM 2274 C CA . ASN A 1 289 ? -2.4 -23.141 6.168 1 98.69 289 ASN A CA 1
ATOM 2275 C C . ASN A 1 289 ? -3.525 -23.516 7.125 1 98.69 289 ASN A C 1
ATOM 2277 O O . ASN A 1 289 ? -4.625 -23.875 6.695 1 98.69 289 ASN A O 1
ATOM 2281 N N . GLN A 1 290 ? -3.314 -23.5 8.367 1 98.62 290 GLN A N 1
ATOM 2282 C CA . GLN A 1 290 ? -4.285 -23.953 9.359 1 98.62 290 GLN A CA 1
ATOM 2283 C C . GLN A 1 290 ? -5.578 -23.156 9.266 1 98.62 290 GLN A C 1
ATOM 2285 O O . GLN A 1 290 ? -6.672 -23.719 9.383 1 98.62 290 GLN A O 1
ATOM 2290 N N . LYS A 1 291 ? -5.477 -21.844 9.148 1 98.69 291 LYS A N 1
ATOM 2291 C CA . LYS A 1 291 ? -6.648 -20.984 9.047 1 98.69 291 LYS A CA 1
ATOM 2292 C C . LYS A 1 291 ? -7.57 -21.438 7.918 1 98.69 291 LYS A C 1
ATOM 2294 O O . LYS A 1 291 ? -8.789 -21.469 8.078 1 98.69 291 LYS A O 1
ATOM 2299 N N . LEU A 1 292 ? -7.023 -21.734 6.742 1 98.88 292 LEU A N 1
ATOM 2300 C CA . LEU A 1 292 ? -7.777 -22.203 5.582 1 98.88 292 LEU A CA 1
ATOM 2301 C C . LEU A 1 292 ? -8.328 -23.594 5.809 1 98.88 292 LEU A C 1
ATOM 2303 O O . LEU A 1 292 ? -9.453 -23.906 5.398 1 98.88 292 LEU A O 1
ATOM 2307 N N . ARG A 1 293 ? -7.582 -24.469 6.457 1 98.69 293 ARG A N 1
ATOM 2308 C CA . ARG A 1 293 ? -8.008 -25.828 6.734 1 98.69 293 ARG A CA 1
ATOM 2309 C C . ARG A 1 293 ? -9.273 -25.844 7.594 1 98.69 293 ARG A C 1
ATOM 2311 O O . ARG A 1 293 ? -10.109 -26.75 7.461 1 98.69 293 ARG A O 1
ATOM 2318 N N . GLN A 1 294 ? -9.383 -24.859 8.453 1 98.62 294 GLN A N 1
ATOM 2319 C CA . GLN A 1 294 ? -10.562 -24.75 9.312 1 98.62 294 GLN A CA 1
ATOM 2320 C C . GLN A 1 294 ? -11.828 -24.531 8.492 1 98.62 294 GLN A C 1
ATOM 2322 O O . GLN A 1 294 ? -12.938 -24.734 8.984 1 98.62 294 GLN A O 1
ATOM 2327 N N . LEU A 1 295 ? -11.688 -24.156 7.223 1 98.69 295 LEU A N 1
ATOM 2328 C CA . LEU A 1 295 ? -12.836 -23.938 6.348 1 98.69 295 LEU A CA 1
ATOM 2329 C C . LEU A 1 295 ? -13.148 -25.203 5.539 1 98.69 295 LEU A C 1
ATOM 2331 O O . LEU A 1 295 ? -14.023 -25.172 4.672 1 98.69 295 LEU A O 1
ATOM 2335 N N . GLY A 1 296 ? -12.375 -26.25 5.75 1 98.25 296 GLY A N 1
ATOM 2336 C CA . GLY A 1 296 ? -12.633 -27.516 5.082 1 98.25 296 GLY A CA 1
ATOM 2337 C C . GLY A 1 296 ? -11.734 -27.75 3.883 1 98.25 296 GLY A C 1
ATOM 2338 O O . GLY A 1 296 ? -12.023 -28.609 3.043 1 98.25 296 GLY A O 1
ATOM 2339 N N . TRP A 1 297 ? -10.641 -26.984 3.781 1 98.44 297 TRP A N 1
ATOM 2340 C CA . TRP A 1 297 ? -9.703 -27.141 2.674 1 98.44 297 TRP A CA 1
ATOM 2341 C C . TRP A 1 297 ? -8.531 -28.031 3.072 1 98.44 297 TRP A C 1
ATOM 2343 O O . TRP A 1 297 ? -8.055 -27.969 4.207 1 98.44 297 TRP A O 1
ATOM 2353 N N . GLU A 1 298 ? -8.047 -28.812 2.17 1 97.5 298 GLU A N 1
ATOM 2354 C CA . GLU A 1 298 ? -6.812 -29.578 2.305 1 97.5 298 GLU A CA 1
ATOM 2355 C C . GLU A 1 298 ? -6.156 -29.812 0.945 1 97.5 298 GLU A C 1
ATOM 2357 O O . GLU A 1 298 ? -6.848 -30.016 -0.056 1 97.5 298 GLU A O 1
ATOM 2362 N N . PRO A 1 299 ? -4.898 -29.719 0.925 1 97.06 299 PRO A N 1
ATOM 2363 C CA . PRO A 1 299 ? -4.246 -30.062 -0.343 1 97.06 299 PRO A CA 1
ATOM 2364 C C . PRO A 1 299 ? -4.383 -31.531 -0.707 1 97.06 299 PRO A C 1
ATOM 2366 O O . PRO A 1 299 ? -4.312 -32.406 0.169 1 97.06 299 PRO A O 1
ATOM 2369 N N . ARG A 1 300 ? -4.559 -31.812 -2.002 1 96.62 300 ARG A N 1
ATOM 2370 C CA . ARG A 1 300 ? -4.844 -33.188 -2.406 1 96.62 300 ARG A CA 1
ATOM 2371 C C . ARG A 1 300 ? -3.738 -33.75 -3.303 1 96.62 300 ARG A C 1
ATOM 2373 O O . ARG A 1 300 ? -3.633 -34.938 -3.5 1 96.62 300 ARG A O 1
ATOM 2380 N N . PHE A 1 301 ? -2.928 -32.906 -3.814 1 97.06 301 PHE A N 1
ATOM 2381 C CA . PHE A 1 301 ? -1.934 -33.312 -4.789 1 97.06 301 PHE A CA 1
ATOM 2382 C C . PHE A 1 301 ? -0.531 -33.281 -4.195 1 97.06 301 PHE A C 1
ATOM 2384 O O . PHE A 1 301 ? -0.193 -32.312 -3.48 1 97.06 301 PHE A O 1
ATOM 2391 N N . GLU A 1 302 ? 0.215 -34.281 -4.445 1 95.44 302 GLU A N 1
ATOM 2392 C CA . GLU A 1 302 ? 1.636 -34.281 -4.105 1 95.44 302 GLU A CA 1
ATOM 2393 C C . GLU A 1 302 ? 2.455 -33.594 -5.199 1 95.44 302 GLU A C 1
ATOM 2395 O O . GLU A 1 302 ? 2.174 -33.75 -6.387 1 95.44 302 GLU A O 1
ATOM 2400 N N . LEU A 1 303 ? 3.484 -32.875 -4.754 1 95.44 303 LEU A N 1
ATOM 2401 C CA . LEU A 1 303 ? 4.277 -32.094 -5.688 1 95.44 303 LEU A CA 1
ATOM 2402 C C . LEU A 1 303 ? 4.863 -32.969 -6.789 1 95.44 303 LEU A C 1
ATOM 2404 O O . LEU A 1 303 ? 4.875 -32.594 -7.957 1 95.44 303 LEU A O 1
ATOM 2408 N N . LEU A 1 304 ? 5.34 -34.125 -6.434 1 93.69 304 LEU A N 1
ATOM 2409 C CA . LEU A 1 304 ? 5.965 -35.031 -7.402 1 93.69 304 LEU A CA 1
ATOM 2410 C C . LEU A 1 304 ? 4.977 -35.438 -8.492 1 93.69 304 LEU A C 1
ATOM 2412 O O . LEU A 1 304 ? 5.348 -35.531 -9.664 1 93.69 304 LEU A O 1
ATOM 2416 N N . ASP A 1 305 ? 3.744 -35.688 -8.07 1 95.44 305 ASP A N 1
ATOM 2417 C CA . ASP A 1 305 ? 2.705 -36.031 -9.039 1 95.44 305 ASP A CA 1
ATOM 2418 C C . ASP A 1 305 ? 2.432 -34.844 -9.977 1 95.44 305 ASP A C 1
ATOM 2420 O O . ASP A 1 305 ? 2.236 -35.031 -11.18 1 95.44 305 ASP A O 1
ATOM 2424 N N . THR A 1 306 ? 2.387 -33.656 -9.43 1 96.62 306 THR A N 1
ATOM 2425 C CA . THR A 1 306 ? 2.176 -32.438 -10.219 1 96.62 306 THR A CA 1
ATOM 2426 C C . THR A 1 306 ? 3.299 -32.25 -11.234 1 96.62 306 THR A C 1
ATOM 2428 O O . THR A 1 306 ? 3.045 -31.906 -12.391 1 96.62 306 THR A O 1
ATOM 2431 N N . ILE A 1 307 ? 4.516 -32.469 -10.805 1 95.88 307 ILE A N 1
ATOM 2432 C CA . ILE A 1 307 ? 5.68 -32.344 -11.672 1 95.88 307 ILE A CA 1
ATOM 2433 C C . ILE A 1 307 ? 5.578 -33.344 -12.82 1 95.88 307 ILE A C 1
ATOM 2435 O O . ILE A 1 307 ? 5.852 -33 -13.977 1 95.88 307 ILE A O 1
ATOM 2439 N N . GLN A 1 308 ? 5.141 -34.531 -12.492 1 94.56 308 GLN A N 1
ATOM 2440 C CA . GLN A 1 308 ? 4.969 -35.531 -13.523 1 94.56 308 GLN A CA 1
ATOM 2441 C C . GLN A 1 308 ? 3.916 -35.125 -14.547 1 94.56 308 GLN A C 1
ATOM 2443 O O . GLN A 1 308 ? 4.09 -35.312 -15.75 1 94.56 308 GLN A O 1
ATOM 2448 N N . ASP A 1 309 ? 2.826 -34.562 -14.055 1 95.81 309 ASP A N 1
ATOM 2449 C CA . ASP A 1 309 ? 1.783 -34.062 -14.938 1 95.81 309 ASP A CA 1
ATOM 2450 C C . ASP A 1 309 ? 2.332 -32.969 -15.883 1 95.81 309 ASP A C 1
ATOM 2452 O O . ASP A 1 309 ? 2.006 -32.969 -17.062 1 95.81 309 ASP A O 1
ATOM 2456 N N . ILE A 1 310 ? 3.129 -32.062 -15.32 1 95.94 310 ILE A N 1
ATOM 2457 C CA . ILE A 1 310 ? 3.715 -30.984 -16.094 1 95.94 310 ILE A CA 1
ATOM 2458 C C . ILE A 1 310 ? 4.668 -31.562 -17.141 1 95.94 310 ILE A C 1
ATOM 2460 O O . ILE A 1 310 ? 4.598 -31.188 -18.328 1 95.94 310 ILE A O 1
ATOM 2464 N N . TYR A 1 311 ? 5.527 -32.469 -16.672 1 94.12 311 TYR A N 1
ATOM 2465 C CA . TYR A 1 311 ? 6.512 -33.125 -17.547 1 94.12 311 TYR A CA 1
ATOM 2466 C C . TYR A 1 311 ? 5.836 -33.781 -18.734 1 94.12 311 TYR A C 1
ATOM 2468 O O . TYR A 1 311 ? 6.215 -33.531 -19.891 1 94.12 311 TYR A O 1
ATOM 2476 N N . ASN A 1 312 ? 4.793 -34.531 -18.469 1 94.19 312 ASN A N 1
ATOM 2477 C CA . ASN A 1 312 ? 4.043 -35.25 -19.5 1 94.19 312 ASN A CA 1
ATOM 2478 C C . ASN A 1 312 ? 3.369 -34.281 -20.453 1 94.19 312 ASN A C 1
ATOM 2480 O O . ASN A 1 312 ? 3.336 -34.5 -21.672 1 94.19 312 ASN A O 1
ATOM 2484 N N . SER A 1 313 ? 2.811 -33.25 -19.906 1 94 313 SER A N 1
ATOM 2485 C CA . SER A 1 313 ? 2.117 -32.25 -20.703 1 94 313 SER A CA 1
ATOM 2486 C C . SER A 1 313 ? 3.064 -31.594 -21.703 1 94 313 SER A C 1
ATOM 2488 O O . SER A 1 313 ? 2.715 -31.391 -22.875 1 94 313 SER A O 1
ATOM 2490 N N . ILE A 1 314 ? 4.262 -31.203 -21.219 1 93.06 314 ILE A N 1
ATOM 2491 C CA . ILE A 1 314 ? 5.246 -30.547 -22.078 1 93.06 314 ILE A CA 1
ATOM 2492 C C . ILE A 1 314 ? 5.75 -31.531 -23.125 1 93.06 314 ILE A C 1
ATOM 2494 O O . ILE A 1 314 ? 5.918 -31.172 -24.297 1 93.06 314 ILE A O 1
ATOM 2498 N N . GLU A 1 315 ? 5.988 -32.75 -22.766 1 90.5 315 GLU A N 1
ATOM 2499 C CA . GLU A 1 315 ? 6.469 -33.781 -23.672 1 90.5 315 GLU A CA 1
ATOM 2500 C C . GLU A 1 315 ? 5.473 -34.031 -24.812 1 90.5 315 GLU A C 1
ATOM 2502 O O . GLU A 1 315 ? 5.863 -34.156 -25.969 1 90.5 315 GLU A O 1
ATOM 2507 N N . HIS A 1 316 ? 4.223 -34.031 -24.422 1 89.12 316 HIS A N 1
ATOM 2508 C CA . HIS A 1 316 ? 3.172 -34.25 -25.406 1 89.12 316 HIS A CA 1
ATOM 2509 C C . HIS A 1 316 ? 3.037 -33.062 -26.359 1 89.12 316 HIS A C 1
ATOM 2511 O O . HIS A 1 316 ? 2.76 -33.25 -27.547 1 89.12 316 HIS A O 1
ATOM 2517 N N . SER A 1 317 ? 3.152 -31.875 -25.859 1 82.44 317 SER A N 1
ATOM 2518 C CA . SER A 1 317 ? 3.043 -30.688 -26.688 1 82.44 317 SER A CA 1
ATOM 2519 C C . SER A 1 317 ? 4.219 -30.562 -27.656 1 82.44 317 SER A C 1
ATOM 2521 O O . SER A 1 317 ? 4.07 -30.031 -28.766 1 82.44 317 SER A O 1
ATOM 2523 N N . SER A 1 318 ? 5.395 -30.938 -27.203 1 71.12 318 SER A N 1
ATOM 2524 C CA . SER A 1 318 ? 6.59 -30.891 -28.047 1 71.12 318 SER A CA 1
ATOM 2525 C C . SER A 1 318 ? 6.523 -31.922 -29.156 1 71.12 318 SER A C 1
ATOM 2527 O O . SER A 1 318 ? 7.168 -31.766 -30.203 1 71.12 318 SER A O 1
ATOM 2529 N N . LEU A 1 319 ? 5.762 -32.938 -28.797 1 58.06 319 LEU A N 1
ATOM 2530 C CA . LEU A 1 319 ? 5.621 -33.969 -29.797 1 58.06 319 LEU A CA 1
ATOM 2531 C C . LEU A 1 319 ? 4.672 -33.531 -30.906 1 58.06 319 LEU A C 1
ATOM 2533 O O . LEU A 1 319 ? 4.773 -34 -32.031 1 58.06 319 LEU A O 1
ATOM 2537 N N . ILE A 1 320 ? 3.836 -32.656 -30.438 1 52.16 320 ILE A N 1
ATOM 2538 C CA . ILE A 1 320 ? 2.887 -32.188 -31.453 1 52.16 320 ILE A CA 1
ATOM 2539 C C . ILE A 1 320 ? 3.551 -31.156 -32.344 1 52.16 320 ILE A C 1
ATOM 2541 O O . ILE A 1 320 ? 3.178 -30.984 -33.5 1 52.16 320 ILE A O 1
ATOM 2545 N N . TYR A 1 321 ? 4.492 -30.406 -31.875 1 48.53 321 TYR A N 1
ATOM 2546 C CA . TYR A 1 321 ? 5.172 -29.469 -32.781 1 48.53 321 TYR A CA 1
ATOM 2547 C C . TYR A 1 321 ? 6.527 -30.016 -33.188 1 48.53 321 TYR A C 1
ATOM 2549 O O . TYR A 1 321 ? 7.227 -30.656 -32.406 1 48.53 321 TYR A O 1
ATOM 2557 N N . MET B 1 1 ? 25.375 20.875 1.84 1 91.56 1 MET B N 1
ATOM 2558 C CA . MET B 1 1 ? 24.453 19.75 1.685 1 91.56 1 MET B CA 1
ATOM 2559 C C . MET B 1 1 ? 23.203 20.172 0.925 1 91.56 1 MET B C 1
ATOM 2561 O O . MET B 1 1 ? 22.656 21.25 1.169 1 91.56 1 MET B O 1
ATOM 2565 N N . LYS B 1 2 ? 22.828 19.469 -0.069 1 96.44 2 LYS B N 1
ATOM 2566 C CA . LYS B 1 2 ? 21.719 19.797 -0.959 1 96.44 2 LYS B CA 1
ATOM 2567 C C . LYS B 1 2 ? 20.406 19.172 -0.469 1 96.44 2 LYS B C 1
ATOM 2569 O O . LYS B 1 2 ? 20.328 17.953 -0.303 1 96.44 2 LYS B O 1
ATOM 2574 N N . CYS B 1 3 ? 19.453 20.078 -0.294 1 97.62 3 CYS B N 1
ATOM 2575 C CA . CYS B 1 3 ? 18.172 19.672 0.269 1 97.62 3 CYS B CA 1
ATOM 2576 C C . CYS B 1 3 ? 17.047 19.891 -0.733 1 97.62 3 CYS B C 1
ATOM 2578 O O . CYS B 1 3 ? 16.844 21.016 -1.205 1 97.62 3 CYS B O 1
ATOM 2580 N N . LEU B 1 4 ? 16.391 18.812 -1.108 1 98.19 4 LEU B N 1
ATOM 2581 C CA . LEU B 1 4 ? 15.219 18.891 -1.975 1 98.19 4 LEU B CA 1
ATOM 2582 C C . LEU B 1 4 ? 13.938 18.703 -1.176 1 98.19 4 LEU B C 1
ATOM 2584 O O . LEU B 1 4 ? 13.828 17.766 -0.38 1 98.19 4 LEU B O 1
ATOM 2588 N N . ILE B 1 5 ? 12.977 19.594 -1.333 1 97.81 5 ILE B N 1
ATOM 2589 C CA . ILE B 1 5 ? 11.68 19.516 -0.668 1 97.81 5 ILE B CA 1
ATOM 2590 C C . ILE B 1 5 ? 10.57 19.453 -1.713 1 97.81 5 ILE B C 1
ATOM 2592 O O . ILE B 1 5 ? 10.383 20.406 -2.484 1 97.81 5 ILE B O 1
ATOM 2596 N N . THR B 1 6 ? 9.898 18.297 -1.776 1 98.31 6 THR B N 1
ATOM 2597 C CA . THR B 1 6 ? 8.68 18.281 -2.576 1 98.31 6 THR B CA 1
ATOM 2598 C C . THR B 1 6 ? 7.508 18.844 -1.783 1 98.31 6 THR B C 1
ATOM 2600 O O . THR B 1 6 ? 7.426 18.672 -0.567 1 98.31 6 THR B O 1
ATOM 2603 N N . GLY B 1 7 ? 6.566 19.531 -2.518 1 96.19 7 GLY B N 1
ATOM 2604 C CA . GLY B 1 7 ? 5.496 20.203 -1.8 1 96.19 7 GLY B CA 1
ATOM 2605 C C . GLY B 1 7 ? 5.977 21.422 -1.024 1 96.19 7 GLY B C 1
ATOM 2606 O O . GLY B 1 7 ? 5.395 21.781 0.002 1 96.19 7 GLY B O 1
ATOM 2607 N N . ALA B 1 8 ? 7.027 22.078 -1.487 1 94.19 8 ALA B N 1
ATOM 2608 C CA . ALA B 1 8 ? 7.695 23.172 -0.77 1 94.19 8 ALA B CA 1
ATOM 2609 C C . ALA B 1 8 ? 6.785 24.391 -0.649 1 94.19 8 ALA B C 1
ATOM 2611 O O . ALA B 1 8 ? 6.918 25.172 0.288 1 94.19 8 ALA B O 1
ATOM 2612 N N . GLY B 1 9 ? 5.848 24.531 -1.542 1 90.25 9 GLY B N 1
ATOM 2613 C CA . GLY B 1 9 ? 4.977 25.703 -1.546 1 90.25 9 GLY B CA 1
ATOM 2614 C C . GLY B 1 9 ? 3.762 25.531 -0.651 1 90.25 9 GLY B C 1
ATOM 2615 O O . GLY B 1 9 ? 2.971 26.469 -0.5 1 90.25 9 GLY B O 1
ATOM 2616 N N . GLY B 1 10 ? 3.623 24.406 -0.037 1 92.31 10 GLY B N 1
ATOM 2617 C CA . GLY B 1 10 ? 2.482 24.156 0.832 1 92.31 10 GLY B CA 1
ATOM 2618 C C . GLY B 1 10 ? 2.672 24.703 2.234 1 92.31 10 GLY B C 1
ATOM 2619 O O . GLY B 1 10 ? 3.713 25.281 2.547 1 92.31 10 GLY B O 1
ATOM 2620 N N . PHE B 1 11 ? 1.661 24.547 3.109 1 93.56 11 PHE B N 1
ATOM 2621 C CA . PHE B 1 11 ? 1.617 25.016 4.488 1 93.56 11 PHE B CA 1
ATOM 2622 C C . PHE B 1 11 ? 2.846 24.562 5.258 1 93.56 11 PHE B C 1
ATOM 2624 O O . PHE B 1 11 ? 3.602 25.375 5.785 1 93.56 11 PHE B O 1
ATOM 2631 N N . VAL B 1 12 ? 3.172 23.25 5.207 1 96.38 12 VAL B N 1
ATOM 2632 C CA . VAL B 1 12 ? 4.258 22.688 6 1 96.38 12 VAL B CA 1
ATOM 2633 C C . VAL B 1 12 ? 5.598 23.016 5.352 1 96.38 12 VAL B C 1
ATOM 2635 O O . VAL B 1 12 ? 6.59 23.25 6.047 1 96.38 12 VAL B O 1
ATOM 2638 N N . GLY B 1 13 ? 5.641 23.062 4 1 94.25 13 GLY B N 1
ATOM 2639 C CA . GLY B 1 13 ? 6.867 23.344 3.271 1 94.25 13 GLY B CA 1
ATOM 2640 C C . GLY B 1 13 ? 7.492 24.672 3.648 1 94.25 13 GLY B C 1
ATOM 2641 O O . GLY B 1 13 ? 8.711 24.766 3.814 1 94.25 13 GLY B O 1
ATOM 2642 N N . SER B 1 14 ? 6.672 25.688 3.836 1 90.19 14 SER B N 1
ATOM 2643 C CA . SER B 1 14 ? 7.172 27.031 4.16 1 90.19 14 SER B CA 1
ATOM 2644 C C . SER B 1 14 ? 7.809 27.047 5.547 1 90.19 14 SER B C 1
ATOM 2646 O O . SER B 1 14 ? 8.812 27.734 5.758 1 90.19 14 SER B O 1
ATOM 2648 N N . TYR B 1 15 ? 7.246 26.344 6.492 1 94.69 15 TYR B N 1
ATOM 2649 C CA . TYR B 1 15 ? 7.812 26.25 7.832 1 94.69 15 TYR B CA 1
ATOM 2650 C C . TYR B 1 15 ? 9.102 25.422 7.812 1 94.69 15 TYR B C 1
ATOM 2652 O O . TYR B 1 15 ? 10.062 25.75 8.508 1 94.69 15 TYR B O 1
ATOM 2660 N N . LEU B 1 16 ? 9.078 24.391 6.988 1 96.75 16 LEU B N 1
ATOM 2661 C CA . LEU B 1 16 ? 10.219 23.484 6.938 1 96.75 16 LEU B CA 1
ATOM 2662 C C . LEU B 1 16 ? 11.453 24.203 6.395 1 96.75 16 LEU B C 1
ATOM 2664 O O . LEU B 1 16 ? 12.555 24.031 6.918 1 96.75 16 LEU B O 1
ATOM 2668 N N . LEU B 1 17 ? 11.281 24.984 5.348 1 93.56 17 LEU B N 1
ATOM 2669 C CA . LEU B 1 17 ? 12.383 25.734 4.742 1 93.56 17 LEU B CA 1
ATOM 2670 C C . LEU B 1 17 ? 13.055 26.641 5.773 1 93.56 17 LEU B C 1
ATOM 2672 O O . LEU B 1 17 ? 14.281 26.703 5.828 1 93.56 17 LEU B O 1
ATOM 2676 N N . LYS B 1 18 ? 12.258 27.266 6.617 1 92.56 18 LYS B N 1
ATOM 2677 C CA . LYS B 1 18 ? 12.789 28.141 7.648 1 92.56 18 LYS B CA 1
ATOM 2678 C C . LYS B 1 18 ? 13.531 27.344 8.719 1 92.56 18 LYS B C 1
ATOM 2680 O O . LYS B 1 18 ? 14.578 27.781 9.211 1 92.56 18 LYS B O 1
ATOM 2685 N N . GLU B 1 19 ? 12.969 26.219 9.047 1 95.06 19 GLU B N 1
ATOM 2686 C CA . GLU B 1 19 ? 13.57 25.344 10.055 1 95.06 19 GLU B CA 1
ATOM 2687 C C . GLU B 1 19 ? 14.922 24.812 9.594 1 95.06 19 GLU B C 1
ATOM 2689 O O . GLU B 1 19 ? 15.836 24.641 10.398 1 95.06 19 GLU B O 1
ATOM 2694 N N . LEU B 1 20 ? 15.109 24.594 8.258 1 95.62 20 LEU B N 1
ATOM 2695 C CA . LEU B 1 20 ? 16.25 23.859 7.719 1 95.62 20 LEU B CA 1
ATOM 2696 C C . LEU B 1 20 ? 17.391 24.828 7.371 1 95.62 20 LEU B C 1
ATOM 2698 O O . LEU B 1 20 ? 18.5 24.406 7.082 1 95.62 20 LEU B O 1
ATOM 2702 N N . LYS B 1 21 ? 17.203 26.094 7.406 1 88.69 21 LYS B N 1
ATOM 2703 C CA . LYS B 1 21 ? 18.125 27.125 6.922 1 88.69 21 LYS B CA 1
ATOM 2704 C C . LYS B 1 21 ? 19.484 27 7.617 1 88.69 21 LYS B C 1
ATOM 2706 O O . LYS B 1 21 ? 20.516 27.328 7.027 1 88.69 21 LYS B O 1
ATOM 2711 N N . ARG B 1 22 ? 19.516 26.516 8.781 1 84.12 22 ARG B N 1
ATOM 2712 C CA . ARG B 1 22 ? 20.781 26.453 9.523 1 84.12 22 ARG B CA 1
ATOM 2713 C C . ARG B 1 22 ? 21.516 25.141 9.242 1 84.12 22 ARG B C 1
ATOM 2715 O O . ARG B 1 22 ? 22.719 25.047 9.477 1 84.12 22 ARG B O 1
ATOM 2722 N N . SER B 1 23 ? 20.859 24.172 8.719 1 88.56 23 SER B N 1
ATOM 2723 C CA . SER B 1 23 ? 21.422 22.828 8.602 1 88.56 23 SER B CA 1
ATOM 2724 C C . SER B 1 23 ? 21.828 22.531 7.16 1 88.56 23 SER B C 1
ATOM 2726 O O . SER B 1 23 ? 22.625 21.625 6.914 1 88.56 23 SER B O 1
ATOM 2728 N N . TYR B 1 24 ? 21.297 23.219 6.195 1 91.19 24 TYR B N 1
ATOM 2729 C CA . TYR B 1 24 ? 21.547 22.922 4.789 1 91.19 24 TYR B CA 1
ATOM 2730 C C . TYR B 1 24 ? 21.984 24.172 4.031 1 91.19 24 TYR B C 1
ATOM 2732 O O . TYR B 1 24 ? 21.719 25.281 4.473 1 91.19 24 TYR B O 1
ATOM 2740 N N . THR B 1 25 ? 22.641 23.922 2.891 1 89.94 25 THR B N 1
ATOM 2741 C CA . THR B 1 25 ? 23.297 25.031 2.207 1 89.94 25 THR B CA 1
ATOM 2742 C C . THR B 1 25 ? 22.625 25.312 0.869 1 89.94 25 THR B C 1
ATOM 2744 O O . THR B 1 25 ? 22.719 26.422 0.342 1 89.94 25 THR B O 1
ATOM 2747 N N . ASP B 1 26 ? 22.047 24.359 0.264 1 95.31 26 ASP B N 1
ATOM 2748 C CA . ASP B 1 26 ? 21.438 24.469 -1.057 1 95.31 26 ASP B CA 1
ATOM 2749 C C . ASP B 1 26 ? 20.047 23.844 -1.078 1 95.31 26 ASP B C 1
ATOM 2751 O O . ASP B 1 26 ? 19.891 22.656 -0.764 1 95.31 26 ASP B O 1
ATOM 2755 N N . PHE B 1 27 ? 19.094 24.688 -1.42 1 96.12 27 PHE B N 1
ATOM 2756 C CA . PHE B 1 27 ? 17.703 24.266 -1.311 1 96.12 27 PHE B CA 1
ATOM 2757 C C . PHE B 1 27 ? 17.016 24.297 -2.672 1 96.12 27 PHE B C 1
ATOM 2759 O O . PHE B 1 27 ? 17.125 25.281 -3.406 1 96.12 27 PHE B O 1
ATOM 2766 N N . LEU B 1 28 ? 16.344 23.203 -3.01 1 96.69 28 LEU B N 1
ATOM 2767 C CA . LEU B 1 28 ? 15.438 23.172 -4.152 1 96.69 28 LEU B CA 1
ATOM 2768 C C . LEU B 1 28 ? 14.039 22.719 -3.729 1 96.69 28 LEU B C 1
ATOM 2770 O O . LEU B 1 28 ? 13.891 21.656 -3.129 1 96.69 28 LEU B O 1
ATOM 2774 N N . GLY B 1 29 ? 13.086 23.562 -3.924 1 96.31 29 GLY B N 1
ATOM 2775 C CA . GLY B 1 29 ? 11.688 23.219 -3.73 1 96.31 29 GLY B CA 1
ATOM 2776 C C . GLY B 1 29 ? 10.969 22.891 -5.027 1 96.31 29 GLY B C 1
ATOM 2777 O O . GLY B 1 29 ? 11.148 23.578 -6.031 1 96.31 29 GLY B O 1
ATOM 2778 N N . ILE B 1 30 ? 10.195 21.797 -5.023 1 96.44 30 ILE B N 1
ATOM 2779 C CA . ILE B 1 30 ? 9.375 21.5 -6.195 1 96.44 30 ILE B CA 1
ATOM 2780 C C . ILE B 1 30 ? 7.914 21.375 -5.785 1 96.44 30 ILE B C 1
ATOM 2782 O O . ILE B 1 30 ? 7.609 21.062 -4.633 1 96.44 30 ILE B O 1
ATOM 2786 N N . GLY B 1 31 ? 6.988 21.672 -6.703 1 94.94 31 GLY B N 1
ATOM 2787 C CA . GLY B 1 31 ? 5.551 21.594 -6.508 1 94.94 31 GLY B CA 1
ATOM 2788 C C . GLY B 1 31 ? 4.758 21.891 -7.762 1 94.94 31 GLY B C 1
ATOM 2789 O O . GLY B 1 31 ? 5.328 22.281 -8.781 1 94.94 31 GLY B O 1
ATOM 2790 N N . ILE B 1 32 ? 3.479 21.625 -7.66 1 93.81 32 ILE B N 1
ATOM 2791 C CA . ILE B 1 32 ? 2.631 21.781 -8.836 1 93.81 32 ILE B CA 1
ATOM 2792 C C . ILE B 1 32 ? 2.371 23.25 -9.102 1 93.81 32 ILE B C 1
ATOM 2794 O O . ILE B 1 32 ? 1.934 23.625 -10.195 1 93.81 32 ILE B O 1
ATOM 2798 N N . GLN B 1 33 ? 2.648 24.094 -8.156 1 87.19 33 GLN B N 1
ATOM 2799 C CA . GLN B 1 33 ? 2.566 25.547 -8.312 1 87.19 33 GLN B CA 1
ATOM 2800 C C . GLN B 1 33 ? 3.869 26.219 -7.883 1 87.19 33 GLN B C 1
ATOM 2802 O O . GLN B 1 33 ? 4.711 25.594 -7.234 1 87.19 33 GLN B O 1
ATOM 2807 N N . SER B 1 34 ? 3.957 27.406 -8.32 1 78.56 34 SER B N 1
ATOM 2808 C CA . SER B 1 34 ? 5.152 28.141 -7.922 1 78.56 34 SER B CA 1
ATOM 2809 C C . SER B 1 34 ? 5.215 28.312 -6.41 1 78.56 34 SER B C 1
ATOM 2811 O O . SER B 1 34 ? 4.207 28.641 -5.773 1 78.56 34 SER B O 1
ATOM 2813 N N . GLY B 1 35 ? 6.273 27.906 -5.863 1 75 35 GLY B N 1
ATOM 2814 C CA . GLY B 1 35 ? 6.488 28.062 -4.434 1 75 35 GLY B CA 1
ATOM 2815 C C . GLY B 1 35 ? 6.805 29.484 -4.027 1 75 35 GLY B C 1
ATOM 2816 O O . GLY B 1 35 ? 6.797 30.391 -4.867 1 75 35 GLY B O 1
ATOM 2817 N N . PRO B 1 36 ? 6.984 29.609 -2.701 1 77.31 36 PRO B N 1
ATOM 2818 C CA . PRO B 1 36 ? 7.391 30.938 -2.242 1 77.31 36 PRO B CA 1
ATOM 2819 C C . PRO B 1 36 ? 8.742 31.359 -2.801 1 77.31 36 PRO B C 1
ATOM 2821 O O . PRO B 1 36 ? 9.562 30.516 -3.16 1 77.31 36 PRO B O 1
ATOM 2824 N N . ASN B 1 37 ? 8.789 32.594 -3.055 1 79.56 37 ASN B N 1
ATOM 2825 C CA . ASN B 1 37 ? 10.07 33.094 -3.543 1 79.56 37 ASN B CA 1
ATOM 2826 C C . ASN B 1 37 ? 10.727 34.031 -2.539 1 79.56 37 ASN B C 1
ATOM 2828 O O . ASN B 1 37 ? 10.055 34.562 -1.655 1 79.56 37 ASN B O 1
ATOM 2832 N N . ILE B 1 38 ? 12.031 34.094 -2.668 1 78.19 38 ILE B N 1
ATOM 2833 C CA . ILE B 1 38 ? 12.859 34.812 -1.701 1 78.19 38 ILE B CA 1
ATOM 2834 C C . ILE B 1 38 ? 12.547 36.312 -1.747 1 78.19 38 ILE B C 1
ATOM 2836 O O . ILE B 1 38 ? 12.82 37.031 -0.79 1 78.19 38 ILE B O 1
ATOM 2840 N N . THR B 1 39 ? 11.938 36.75 -2.826 1 76.62 39 THR B N 1
ATOM 2841 C CA . THR B 1 39 ? 11.578 38.156 -2.918 1 76.62 39 THR B CA 1
ATOM 2842 C C . THR B 1 39 ? 10.32 38.438 -2.105 1 76.62 39 THR B C 1
ATOM 2844 O O . THR B 1 39 ? 10.148 39.531 -1.593 1 76.62 39 THR B O 1
ATOM 2847 N N . GLU B 1 40 ? 9.461 37.438 -1.889 1 77.31 40 GLU B N 1
ATOM 2848 C CA . GLU B 1 40 ? 8.188 37.594 -1.187 1 77.31 40 GLU B CA 1
ATOM 2849 C C . GLU B 1 40 ? 8.336 37.25 0.294 1 77.31 40 GLU B C 1
ATOM 2851 O O . GLU B 1 40 ? 7.598 37.781 1.131 1 77.31 40 GLU B O 1
ATOM 2856 N N . ASP B 1 41 ? 9.281 36.438 0.587 1 82.31 41 ASP B N 1
ATOM 2857 C CA . ASP B 1 41 ? 9.531 36 1.96 1 82.31 41 ASP B CA 1
ATOM 2858 C C . ASP B 1 41 ? 11.031 36 2.271 1 82.31 41 ASP B C 1
ATOM 2860 O O . ASP B 1 41 ? 11.734 35.031 1.979 1 82.31 41 ASP B O 1
ATOM 2864 N N . LEU B 1 42 ? 11.43 36.969 2.965 1 79.38 42 LEU B N 1
ATOM 2865 C CA . LEU B 1 42 ? 12.844 37.219 3.225 1 79.38 42 LEU B CA 1
ATOM 2866 C C . LEU B 1 42 ? 13.383 36.219 4.254 1 79.38 42 LEU B C 1
ATOM 2868 O O . LEU B 1 42 ? 14.594 36.094 4.426 1 79.38 42 LEU B O 1
ATOM 2872 N N . GLU B 1 43 ? 12.469 35.531 4.797 1 83.31 43 GLU B N 1
ATOM 2873 C CA . GLU B 1 43 ? 12.898 34.562 5.812 1 83.31 43 GLU B CA 1
ATOM 2874 C C . GLU B 1 43 ? 13.352 33.25 5.18 1 83.31 43 GLU B C 1
ATOM 2876 O O . GLU B 1 43 ?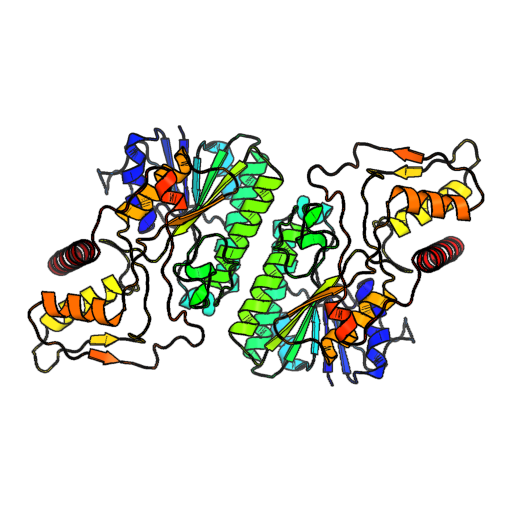 13.938 32.406 5.852 1 83.31 43 GLU B O 1
ATOM 2881 N N . LEU B 1 44 ? 13.148 33.156 3.906 1 87.06 44 LEU B N 1
ATOM 2882 C CA . LEU B 1 44 ? 13.586 31.969 3.193 1 87.06 44 LEU B CA 1
ATOM 2883 C C . LEU B 1 44 ? 15.102 31.969 3.018 1 87.06 44 LEU B C 1
ATOM 2885 O O . LEU B 1 44 ? 15.727 33.031 2.965 1 87.06 44 LEU B O 1
ATOM 2889 N N . PRO B 1 45 ? 15.656 30.75 2.941 1 88.06 45 PRO B N 1
ATOM 2890 C CA . PRO B 1 45 ? 17.094 30.719 2.654 1 88.06 45 PRO B CA 1
ATOM 2891 C C . PRO B 1 45 ? 17.453 31.391 1.325 1 88.06 45 PRO B C 1
ATOM 2893 O O . PRO B 1 45 ? 16.734 31.203 0.334 1 88.06 45 PRO B O 1
ATOM 2896 N N . LYS B 1 46 ? 18.531 32.062 1.293 1 85.44 46 LYS B N 1
ATOM 2897 C CA . LYS B 1 46 ? 18.938 32.8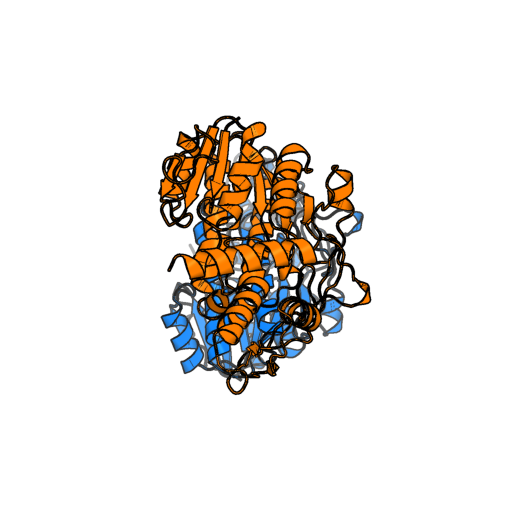12 0.111 1 85.44 46 LYS B CA 1
ATOM 2898 C C . LYS B 1 46 ? 19.234 31.891 -1.06 1 85.44 46 LYS B C 1
ATOM 2900 O O . LYS B 1 46 ? 19.078 32.281 -2.221 1 85.44 46 LYS B O 1
ATOM 2905 N N . SER B 1 47 ? 19.562 30.688 -0.752 1 90.62 47 SER B N 1
ATOM 2906 C CA . SER B 1 47 ? 19.922 29.719 -1.781 1 90.62 47 SER B CA 1
ATOM 2907 C C . SER B 1 47 ? 18.703 29.016 -2.334 1 90.62 47 SER B C 1
ATOM 2909 O O . SER B 1 47 ? 18.797 28.219 -3.271 1 90.62 47 SER B O 1
ATOM 2911 N N . TYR B 1 48 ? 17.562 29.266 -1.803 1 92.44 48 TYR B N 1
ATOM 2912 C CA . TYR B 1 48 ? 16.344 28.547 -2.154 1 92.44 48 TYR B CA 1
ATOM 2913 C C . TYR B 1 48 ? 15.891 28.891 -3.568 1 92.44 48 TYR B C 1
ATOM 2915 O O . TYR B 1 48 ? 15.836 30.062 -3.939 1 92.44 48 TYR B O 1
ATOM 2923 N N . ARG B 1 49 ? 15.656 27.859 -4.363 1 92.75 49 ARG B N 1
ATOM 2924 C CA . ARG B 1 49 ? 15.016 27.938 -5.672 1 92.75 49 ARG B CA 1
ATOM 2925 C C . ARG B 1 49 ? 13.797 27.031 -5.754 1 92.75 49 ARG B C 1
ATOM 2927 O O . ARG B 1 49 ? 13.734 26.016 -5.066 1 92.75 49 ARG B O 1
ATOM 2934 N N . SER B 1 50 ? 12.883 27.469 -6.523 1 93.5 50 SER B N 1
ATOM 2935 C CA . SER B 1 50 ? 11.672 26.672 -6.711 1 93.5 50 SER B CA 1
ATOM 2936 C C . SER B 1 50 ? 11.453 26.328 -8.18 1 93.5 50 SER B C 1
ATOM 2938 O O . SER B 1 50 ? 11.695 27.172 -9.055 1 93.5 50 SER B O 1
ATOM 2940 N N . VAL B 1 51 ? 11.039 25.125 -8.445 1 94.56 51 VAL B N 1
ATOM 2941 C CA . VAL B 1 51 ? 10.711 24.672 -9.797 1 94.56 51 VAL B CA 1
ATOM 2942 C C . VAL B 1 51 ? 9.328 24.031 -9.805 1 94.56 51 VAL B C 1
ATOM 2944 O O . VAL B 1 51 ? 8.977 23.281 -8.891 1 94.56 51 VAL B O 1
ATOM 2947 N N . VAL B 1 52 ? 8.516 24.391 -10.781 1 95.94 52 VAL B N 1
ATOM 2948 C CA . VAL B 1 52 ? 7.219 23.734 -10.953 1 95.94 52 VAL B CA 1
ATOM 2949 C C . VAL B 1 52 ? 7.418 22.328 -11.516 1 95.94 52 VAL B C 1
ATOM 2951 O O . VAL B 1 52 ? 8.062 22.156 -12.547 1 95.94 52 VAL B O 1
ATOM 2954 N N . CYS B 1 53 ? 6.883 21.359 -10.781 1 96.75 53 CYS B N 1
ATOM 2955 C CA . CYS B 1 53 ? 7.031 19.969 -11.188 1 96.75 53 CYS B CA 1
ATOM 2956 C C . CYS B 1 53 ? 5.891 19.109 -10.633 1 96.75 53 CYS B C 1
ATOM 2958 O O . CYS B 1 53 ? 5.605 19.156 -9.438 1 96.75 53 CYS B O 1
ATOM 2960 N N . ASP B 1 54 ? 5.191 18.453 -11.531 1 97.5 54 ASP B N 1
ATOM 2961 C CA . ASP B 1 54 ? 4.254 17.406 -11.141 1 97.5 54 ASP B CA 1
ATOM 2962 C C . ASP B 1 54 ? 4.969 16.078 -10.938 1 97.5 54 ASP B C 1
ATOM 2964 O O . ASP B 1 54 ? 5.512 15.508 -11.883 1 97.5 54 ASP B O 1
ATOM 2968 N N . ILE B 1 55 ? 4.953 15.555 -9.734 1 98.5 55 ILE B N 1
ATOM 2969 C CA . ILE B 1 55 ? 5.754 14.383 -9.406 1 98.5 55 ILE B CA 1
ATOM 2970 C C . ILE B 1 55 ? 5.203 13.156 -10.141 1 98.5 55 ILE B C 1
ATOM 2972 O O . ILE B 1 55 ? 5.848 12.109 -10.18 1 98.5 55 ILE B O 1
ATOM 2976 N N . ARG B 1 56 ? 4.027 13.266 -10.797 1 98.38 56 ARG B N 1
ATOM 2977 C CA . ARG B 1 56 ? 3.477 12.195 -11.617 1 98.38 56 ARG B CA 1
ATOM 2978 C C . ARG B 1 56 ? 4.238 12.062 -12.93 1 98.38 56 ARG B C 1
ATOM 2980 O O . ARG B 1 56 ? 4.109 11.055 -13.633 1 98.38 56 ARG B O 1
ATOM 2987 N N . ASN B 1 57 ? 4.984 13.102 -13.258 1 98.12 57 ASN B N 1
ATOM 2988 C CA . ASN B 1 57 ? 5.773 13.109 -14.484 1 98.12 57 ASN B CA 1
ATOM 2989 C C . ASN B 1 57 ? 7.176 12.547 -14.25 1 98.12 57 ASN B C 1
ATOM 2991 O O . ASN B 1 57 ? 8.086 13.281 -13.875 1 98.12 57 ASN B O 1
ATOM 2995 N N . LEU B 1 58 ? 7.367 11.352 -14.602 1 98 58 LEU B N 1
ATOM 2996 C CA . LEU B 1 58 ? 8.609 10.641 -14.305 1 98 58 LEU B CA 1
ATOM 2997 C C . LEU B 1 58 ? 9.797 11.328 -14.961 1 98 58 LEU B C 1
ATOM 2999 O O . LEU B 1 58 ? 10.844 11.508 -14.328 1 98 58 LEU B O 1
ATOM 3003 N N . ASN B 1 59 ? 9.641 11.664 -16.203 1 97.75 59 ASN B N 1
ATOM 3004 C CA . ASN B 1 59 ? 10.75 12.266 -16.922 1 97.75 59 ASN B CA 1
ATOM 3005 C C . ASN B 1 59 ? 11.203 13.578 -16.281 1 97.75 59 ASN B C 1
ATOM 3007 O O . ASN B 1 59 ? 12.406 13.828 -16.156 1 97.75 59 ASN B O 1
ATOM 3011 N N . GLN B 1 60 ? 10.273 14.367 -15.906 1 97.81 60 GLN B N 1
ATOM 3012 C CA . GLN B 1 60 ? 10.594 15.633 -15.258 1 97.81 60 GLN B CA 1
ATOM 3013 C C . GLN B 1 60 ? 11.266 15.406 -13.906 1 97.81 60 GLN B C 1
ATOM 3015 O O . GLN B 1 60 ? 12.266 16.062 -13.586 1 97.81 60 GLN B O 1
ATOM 3020 N N . VAL B 1 61 ? 10.75 14.516 -13.125 1 98.5 61 VAL B N 1
ATOM 3021 C CA . VAL B 1 61 ? 11.289 14.203 -11.805 1 98.5 61 VAL B CA 1
ATOM 3022 C C . VAL B 1 61 ? 12.719 13.688 -11.938 1 98.5 61 VAL B C 1
ATOM 3024 O O . VAL B 1 61 ? 13.609 14.125 -11.211 1 98.5 61 VAL B O 1
ATOM 3027 N N . CYS B 1 62 ? 12.898 12.797 -12.875 1 98.25 62 CYS B N 1
ATOM 3028 C CA . CYS B 1 62 ? 14.219 12.211 -13.102 1 98.25 62 CYS B CA 1
ATOM 3029 C C . CYS B 1 62 ? 15.234 13.297 -13.469 1 98.25 62 CYS B C 1
ATOM 3031 O O . CYS B 1 62 ? 16.344 13.312 -12.938 1 98.25 62 CYS B O 1
ATOM 3033 N N . SER B 1 63 ? 14.852 14.156 -14.367 1 98.44 63 SER B N 1
ATOM 3034 C CA . SER B 1 63 ? 15.734 15.242 -14.781 1 98.44 63 SER B CA 1
ATOM 3035 C C . SER B 1 63 ? 16.125 16.125 -13.602 1 98.44 63 SER B C 1
ATOM 3037 O O . SER B 1 63 ? 17.297 16.453 -13.422 1 98.44 63 SER B O 1
ATOM 3039 N N . ILE B 1 64 ? 15.188 16.484 -12.789 1 98.25 64 ILE B N 1
ATOM 3040 C CA . ILE B 1 64 ? 15.406 17.375 -11.648 1 98.25 64 ILE B CA 1
ATOM 3041 C C . ILE B 1 64 ? 16.328 16.688 -10.641 1 98.25 64 ILE B C 1
ATOM 3043 O O . ILE B 1 64 ? 17.266 17.312 -10.133 1 98.25 64 ILE B O 1
ATOM 3047 N N . ILE B 1 65 ? 16.078 15.43 -10.344 1 98.38 65 ILE B N 1
ATOM 3048 C CA . ILE B 1 65 ? 16.844 14.68 -9.359 1 98.38 65 ILE B CA 1
ATOM 3049 C C . ILE B 1 65 ? 18.281 14.531 -9.82 1 98.38 65 ILE B C 1
ATOM 3051 O O . ILE B 1 65 ? 19.219 14.734 -9.047 1 98.38 65 ILE B O 1
ATOM 3055 N N . HIS B 1 66 ? 18.453 14.219 -11.102 1 98.38 66 HIS B N 1
ATOM 3056 C CA . HIS B 1 66 ? 19.797 14.031 -11.633 1 98.38 66 HIS B CA 1
ATOM 3057 C C . HIS B 1 66 ? 20.547 15.352 -11.711 1 98.38 66 HIS B C 1
ATOM 3059 O O . HIS B 1 66 ? 21.766 15.398 -11.469 1 98.38 66 HIS B O 1
ATOM 3065 N N . GLU B 1 67 ? 19.859 16.406 -12.062 1 98.12 67 GLU B N 1
ATOM 3066 C CA . GLU B 1 67 ? 20.484 17.719 -12.164 1 98.12 67 GLU B CA 1
ATOM 3067 C C . GLU B 1 67 ? 20.859 18.266 -10.789 1 98.12 67 GLU B C 1
ATOM 3069 O O . GLU B 1 67 ? 21.984 18.734 -10.586 1 98.12 67 GLU B O 1
ATOM 3074 N N . PHE B 1 68 ? 19.953 18.156 -9.844 1 98.06 68 PHE B N 1
ATOM 3075 C CA . PHE B 1 68 ? 20.172 18.75 -8.523 1 98.06 68 PHE B CA 1
ATOM 3076 C C . PHE B 1 68 ? 21.031 17.844 -7.66 1 98.06 68 PHE B C 1
ATOM 3078 O O . PHE B 1 68 ? 21.781 18.312 -6.805 1 98.06 68 PHE B O 1
ATOM 3085 N N . SER B 1 69 ? 20.844 16.469 -7.824 1 98.19 69 SER B N 1
ATOM 3086 C CA . SER B 1 69 ? 21.609 15.453 -7.102 1 98.19 69 SER B CA 1
ATOM 3087 C C . SER B 1 69 ? 21.547 15.68 -5.594 1 98.19 69 SER B C 1
ATOM 3089 O O . SER B 1 69 ? 22.562 15.891 -4.945 1 98.19 69 SER B O 1
ATOM 3091 N N . PRO B 1 70 ? 20.375 15.594 -4.996 1 98.25 70 PRO B N 1
ATOM 3092 C CA . PRO B 1 70 ? 20.172 15.93 -3.586 1 98.25 70 PRO B CA 1
ATOM 3093 C C . PRO B 1 70 ? 20.891 14.969 -2.643 1 98.25 70 PRO B C 1
ATOM 3095 O O . PRO B 1 70 ? 21.094 13.805 -2.98 1 98.25 70 PRO B O 1
ATOM 3098 N N . ASP B 1 71 ? 21.266 15.5 -1.452 1 98.12 71 ASP B N 1
ATOM 3099 C CA . ASP B 1 71 ? 21.766 14.688 -0.344 1 98.12 71 ASP B CA 1
ATOM 3100 C C . ASP B 1 71 ? 20.625 14.242 0.571 1 98.12 71 ASP B C 1
ATOM 3102 O O . ASP B 1 71 ? 20.703 13.188 1.205 1 98.12 71 ASP B O 1
ATOM 3106 N N . VAL B 1 72 ? 19.641 15.078 0.682 1 98.5 72 VAL B N 1
ATOM 3107 C CA . VAL B 1 72 ? 18.484 14.828 1.531 1 98.5 72 VAL B CA 1
ATOM 3108 C C . VAL B 1 72 ? 17.203 15.266 0.815 1 98.5 72 VAL B C 1
ATOM 3110 O O . VAL B 1 72 ? 17.188 16.281 0.124 1 98.5 72 VAL B O 1
ATOM 3113 N N . ILE B 1 73 ? 16.203 14.492 0.939 1 98.81 73 ILE B N 1
ATOM 3114 C CA . ILE B 1 73 ? 14.883 14.828 0.398 1 98.81 73 ILE B CA 1
ATOM 3115 C C . ILE B 1 73 ? 13.836 14.773 1.511 1 98.81 73 ILE B C 1
ATOM 3117 O O . ILE B 1 73 ? 13.797 13.82 2.289 1 98.81 73 ILE B O 1
ATOM 3121 N N . PHE B 1 74 ? 13.102 15.828 1.671 1 98.88 74 PHE B N 1
ATOM 3122 C CA . PHE B 1 74 ? 11.852 15.82 2.418 1 98.88 74 PHE B CA 1
ATOM 3123 C C . PHE B 1 74 ? 10.656 15.742 1.475 1 98.88 74 PHE B C 1
ATOM 3125 O O . PHE B 1 74 ? 10.375 16.688 0.741 1 98.88 74 PHE B O 1
ATOM 3132 N N . HIS B 1 75 ? 9.969 14.625 1.496 1 98.94 75 HIS B N 1
ATOM 3133 C CA . HIS B 1 75 ? 8.867 14.422 0.565 1 98.94 75 HIS B CA 1
ATOM 3134 C C . HIS B 1 75 ? 7.527 14.773 1.211 1 98.94 75 HIS B C 1
ATOM 3136 O O . HIS B 1 75 ? 6.859 13.898 1.776 1 98.94 75 HIS B O 1
ATOM 3142 N N . LEU B 1 76 ? 7.09 15.992 0.978 1 98.56 76 LEU B N 1
ATOM 3143 C CA . LEU B 1 76 ? 5.844 16.5 1.552 1 98.56 76 LEU B CA 1
ATOM 3144 C C . LEU B 1 76 ? 4.715 16.438 0.53 1 98.56 76 LEU B C 1
ATOM 3146 O O . LEU B 1 76 ? 3.539 16.531 0.893 1 98.56 76 LEU B O 1
ATOM 3150 N N . ALA B 1 77 ? 5.059 16.359 -0.748 1 98.19 77 ALA B N 1
ATOM 3151 C CA . ALA B 1 77 ? 4.055 16.484 -1.8 1 98.19 77 ALA B CA 1
ATOM 3152 C C . ALA B 1 77 ? 3.023 15.359 -1.698 1 98.19 77 ALA B C 1
ATOM 3154 O O . ALA B 1 77 ? 3.385 14.18 -1.607 1 98.19 77 ALA B O 1
ATOM 3155 N N . ALA B 1 78 ? 1.8 15.727 -1.695 1 98.19 78 ALA B N 1
ATOM 3156 C CA . ALA B 1 78 ? 0.694 14.773 -1.65 1 98.19 78 ALA B CA 1
ATOM 3157 C C . ALA B 1 78 ? -0.641 15.469 -1.896 1 98.19 78 ALA B C 1
ATOM 3159 O O . ALA B 1 78 ? -0.733 16.688 -1.811 1 98.19 78 ALA B O 1
ATOM 3160 N N . GLN B 1 79 ? -1.61 14.766 -2.414 1 97.06 79 GLN B N 1
ATOM 3161 C CA . GLN B 1 79 ? -3.006 15.141 -2.213 1 97.06 79 GLN B CA 1
ATOM 3162 C C . GLN B 1 79 ? -3.475 14.781 -0.806 1 97.06 79 GLN B C 1
ATOM 3164 O O . GLN B 1 79 ? -3.688 13.602 -0.498 1 97.06 79 GLN B O 1
ATOM 3169 N N . PRO B 1 80 ? -3.539 15.766 0.101 1 94.06 80 PRO B N 1
ATOM 3170 C CA . PRO B 1 80 ? -3.717 15.461 1.522 1 94.06 80 PRO B CA 1
ATOM 3171 C C . PRO B 1 80 ? -5.18 15.516 1.959 1 94.06 80 PRO B C 1
ATOM 3173 O O . PRO B 1 80 ? -5.504 15.125 3.086 1 94.06 80 PRO B O 1
ATOM 3176 N N . PHE B 1 81 ? -6.078 16.016 1.1 1 92.31 81 PHE B N 1
ATOM 3177 C CA . PHE B 1 81 ? -7.445 16.328 1.493 1 92.31 81 PHE B CA 1
ATOM 3178 C C . PHE B 1 81 ? -8.336 15.094 1.372 1 92.31 81 PHE B C 1
ATOM 3180 O O . PHE B 1 81 ? -8.625 14.641 0.264 1 92.31 81 PHE B O 1
ATOM 3187 N N . VAL B 1 82 ? -8.812 14.57 2.527 1 92.94 82 VAL B N 1
ATOM 3188 C CA . VAL B 1 82 ? -9.516 13.297 2.609 1 92.94 82 VAL B CA 1
ATOM 3189 C C . VAL B 1 82 ? -10.781 13.352 1.749 1 92.94 82 VAL B C 1
ATOM 3191 O O . VAL B 1 82 ? -11.031 12.445 0.954 1 92.94 82 VAL B O 1
ATOM 3194 N N . PRO B 1 83 ? -11.586 14.445 1.815 1 90.75 83 PRO B N 1
ATOM 3195 C CA . PRO B 1 83 ? -12.789 14.484 0.973 1 90.75 83 PRO B CA 1
ATOM 3196 C C . PRO B 1 83 ? -12.461 14.383 -0.517 1 90.75 83 PRO B C 1
ATOM 3198 O O . PRO B 1 83 ? -13.188 13.727 -1.267 1 90.75 83 PRO B O 1
ATOM 3201 N N . LYS B 1 84 ? -11.406 15.047 -0.908 1 94.38 84 LYS B N 1
ATOM 3202 C CA . LYS B 1 84 ? -11 14.938 -2.307 1 94.38 84 LYS B CA 1
ATOM 3203 C C . LYS B 1 84 ? -10.57 13.516 -2.645 1 94.38 84 LYS B C 1
ATOM 3205 O O . LYS B 1 84 ? -10.812 13.031 -3.752 1 94.38 84 LYS B O 1
ATOM 3210 N N . ALA B 1 85 ? -9.891 12.82 -1.741 1 96.69 85 ALA B N 1
ATOM 3211 C CA . ALA B 1 85 ? -9.445 11.445 -1.954 1 96.69 85 ALA B CA 1
ATOM 3212 C C . ALA B 1 85 ? -10.641 10.508 -2.123 1 96.69 85 ALA B C 1
ATOM 3214 O O . ALA B 1 85 ? -10.57 9.539 -2.883 1 96.69 85 ALA B O 1
ATOM 3215 N N . VAL B 1 86 ? -11.68 10.797 -1.395 1 95.06 86 VAL B N 1
ATOM 3216 C CA . VAL B 1 86 ? -12.898 10.008 -1.493 1 95.06 86 VAL B CA 1
ATOM 3217 C C . VAL B 1 86 ? -13.57 10.258 -2.84 1 95.06 86 VAL B C 1
ATOM 3219 O O . VAL B 1 86 ? -14.062 9.328 -3.484 1 95.06 86 VAL B O 1
ATOM 3222 N N . GLU B 1 87 ? -13.562 11.516 -3.223 1 95.75 87 GLU B N 1
ATOM 3223 C CA . GLU B 1 87 ? -14.195 11.914 -4.477 1 95.75 87 GLU B CA 1
ATOM 3224 C C . GLU B 1 87 ? -13.445 11.359 -5.676 1 95.75 87 GLU B C 1
ATOM 3226 O O . GLU B 1 87 ? -14.055 10.945 -6.664 1 95.75 87 GLU B O 1
ATOM 3231 N N . ASP B 1 88 ? -12.172 11.352 -5.605 1 97.75 88 ASP B N 1
ATOM 3232 C CA . ASP B 1 88 ? -11.312 10.898 -6.695 1 97.75 88 ASP B CA 1
ATOM 3233 C C . ASP B 1 88 ? -10.133 10.086 -6.164 1 97.75 88 ASP B C 1
ATOM 3235 O O . ASP B 1 88 ? -8.992 10.547 -6.207 1 97.75 88 ASP B O 1
ATOM 3239 N N . PRO B 1 89 ? -10.383 8.836 -5.797 1 98.38 89 PRO B N 1
ATOM 3240 C CA . PRO B 1 89 ? -9.312 8.016 -5.227 1 98.38 89 PRO B CA 1
ATOM 3241 C C . PRO B 1 89 ? -8.211 7.699 -6.238 1 98.38 89 PRO B C 1
ATOM 3243 O O . PRO B 1 89 ? -7.055 7.5 -5.855 1 98.38 89 PRO B O 1
ATOM 3246 N N . GLY B 1 90 ? -8.562 7.668 -7.555 1 98.56 90 GLY B N 1
ATOM 3247 C CA . GLY B 1 90 ? -7.574 7.422 -8.586 1 98.56 90 GLY B CA 1
ATOM 3248 C C . GLY B 1 90 ? -6.512 8.5 -8.672 1 98.56 90 GLY B C 1
ATOM 3249 O O . GLY B 1 90 ? -5.32 8.203 -8.742 1 98.56 90 GLY B O 1
ATOM 3250 N N . GLU B 1 91 ? -6.996 9.711 -8.68 1 98.44 91 GLU B N 1
ATOM 3251 C CA . GLU B 1 91 ? -6.043 10.82 -8.711 1 98.44 91 GLU B CA 1
ATOM 3252 C C . GLU B 1 91 ? -5.172 10.836 -7.457 1 98.44 91 GLU B C 1
ATOM 3254 O O . GLU B 1 91 ? -3.973 11.109 -7.531 1 98.44 91 GLU B O 1
ATOM 3259 N N . THR B 1 92 ? -5.75 10.594 -6.312 1 98.75 92 THR B N 1
ATOM 3260 C CA . THR B 1 92 ? -4.996 10.539 -5.066 1 98.75 92 THR B CA 1
ATOM 3261 C C . THR B 1 92 ? -3.922 9.461 -5.133 1 98.75 92 THR B C 1
ATOM 3263 O O . THR B 1 92 ? -2.779 9.688 -4.727 1 98.75 92 THR B O 1
ATOM 3266 N N . LEU B 1 93 ? -4.25 8.289 -5.652 1 98.88 93 LEU B N 1
ATOM 3267 C CA . LEU B 1 93 ? -3.291 7.207 -5.859 1 98.88 93 LEU B CA 1
ATOM 3268 C C . LEU B 1 93 ? -2.156 7.66 -6.773 1 98.88 93 LEU B C 1
ATOM 3270 O O . LEU B 1 93 ? -0.982 7.434 -6.473 1 98.88 93 LEU B O 1
ATOM 3274 N N . GLU B 1 94 ? -2.477 8.305 -7.863 1 98.75 94 GLU B N 1
ATOM 3275 C CA . GLU B 1 94 ? -1.479 8.75 -8.836 1 98.75 94 GLU B CA 1
ATOM 3276 C C . GLU B 1 94 ? -0.483 9.719 -8.195 1 98.75 94 GLU B C 1
ATOM 3278 O O . GLU B 1 94 ? 0.724 9.609 -8.43 1 98.75 94 GLU B O 1
ATOM 3283 N N . ILE B 1 95 ? -1.01 10.586 -7.426 1 98.75 95 ILE B N 1
ATOM 3284 C CA . ILE B 1 95 ? -0.158 11.602 -6.828 1 98.75 95 ILE B CA 1
ATOM 3285 C C . ILE B 1 95 ? 0.644 11 -5.676 1 98.75 95 ILE B C 1
ATOM 3287 O O . ILE B 1 95 ? 1.875 11.07 -5.668 1 98.75 95 ILE B O 1
ATOM 3291 N N . ASN B 1 96 ? -0.007 10.367 -4.746 1 98.94 96 ASN B N 1
ATOM 3292 C CA . ASN B 1 96 ? 0.619 9.992 -3.484 1 98.94 96 ASN B CA 1
ATOM 3293 C C . ASN B 1 96 ? 1.481 8.742 -3.637 1 98.94 96 ASN B C 1
ATOM 3295 O O . ASN B 1 96 ? 2.525 8.617 -2.994 1 98.94 96 ASN B O 1
ATOM 3299 N N . ILE B 1 97 ? 1.025 7.766 -4.453 1 98.94 97 ILE B N 1
ATOM 3300 C CA . ILE B 1 97 ? 1.77 6.52 -4.59 1 98.94 97 ILE B CA 1
ATOM 3301 C C . ILE B 1 97 ? 2.674 6.59 -5.816 1 98.94 97 ILE B C 1
ATOM 3303 O O . ILE B 1 97 ? 3.896 6.484 -5.703 1 98.94 97 ILE B O 1
ATOM 3307 N N . HIS B 1 98 ? 2.049 6.809 -6.98 1 98.88 98 HIS B N 1
ATOM 3308 C CA . HIS B 1 98 ? 2.82 6.816 -8.219 1 98.88 98 HIS B CA 1
ATOM 3309 C C . HIS B 1 98 ? 3.857 7.934 -8.219 1 98.88 98 HIS B C 1
ATOM 3311 O O . HIS B 1 98 ? 4.984 7.742 -8.68 1 98.88 98 HIS B O 1
ATOM 3317 N N . GLY B 1 99 ? 3.447 9.141 -7.77 1 98.88 99 GLY B N 1
ATOM 3318 C CA . GLY B 1 99 ? 4.402 10.227 -7.633 1 98.88 99 GLY B CA 1
ATOM 3319 C C . GLY B 1 99 ? 5.586 9.875 -6.75 1 98.88 99 GLY B C 1
ATOM 3320 O O . GLY B 1 99 ? 6.73 10.188 -7.09 1 98.88 99 GLY B O 1
ATOM 3321 N N . THR B 1 100 ? 5.32 9.227 -5.586 1 98.94 100 THR B N 1
ATOM 3322 C CA . THR B 1 100 ? 6.387 8.773 -4.695 1 98.94 100 THR B CA 1
ATOM 3323 C C . THR B 1 100 ? 7.273 7.746 -5.391 1 98.94 100 THR B C 1
ATOM 3325 O O . THR B 1 100 ? 8.5 7.805 -5.285 1 98.94 100 THR B O 1
ATOM 3328 N N . LEU B 1 101 ? 6.641 6.828 -6.113 1 98.94 101 LEU B N 1
ATOM 3329 C CA . LEU B 1 101 ? 7.379 5.816 -6.859 1 98.94 101 LEU B CA 1
ATOM 3330 C C . LEU B 1 101 ? 8.32 6.465 -7.867 1 98.94 101 LEU B C 1
ATOM 3332 O O . LEU B 1 101 ? 9.453 6.012 -8.047 1 98.94 101 LEU B O 1
ATOM 3336 N N . ASN B 1 102 ? 7.848 7.52 -8.547 1 98.81 102 ASN B N 1
ATOM 3337 C CA . ASN B 1 102 ? 8.68 8.242 -9.508 1 98.81 102 ASN B CA 1
ATOM 3338 C C . ASN B 1 102 ? 9.922 8.828 -8.836 1 98.81 102 ASN B C 1
ATOM 3340 O O . ASN B 1 102 ? 11.016 8.797 -9.414 1 98.81 102 ASN B O 1
ATOM 3344 N N . LEU B 1 103 ? 9.742 9.375 -7.656 1 98.88 103 LEU B N 1
ATOM 3345 C CA . LEU B 1 103 ? 10.883 9.883 -6.902 1 98.88 103 LEU B CA 1
ATOM 3346 C C . LEU B 1 103 ? 11.867 8.758 -6.578 1 98.88 103 LEU B C 1
ATOM 3348 O O . LEU B 1 103 ? 13.07 8.898 -6.801 1 98.88 103 LEU B O 1
ATOM 3352 N N . LEU B 1 104 ? 11.328 7.645 -6.09 1 98.75 104 LEU B N 1
ATOM 3353 C CA . LEU B 1 104 ? 12.148 6.512 -5.684 1 98.75 104 LEU B CA 1
ATOM 3354 C C . LEU B 1 104 ? 12.922 5.949 -6.867 1 98.75 104 LEU B C 1
ATOM 3356 O O . LEU B 1 104 ? 14.117 5.66 -6.754 1 98.75 104 LEU B O 1
ATOM 3360 N N . GLU B 1 105 ? 12.234 5.797 -8.008 1 98.31 105 GLU B N 1
ATOM 3361 C CA . GLU B 1 105 ? 12.875 5.285 -9.211 1 98.31 105 GLU B CA 1
ATOM 3362 C C . GLU B 1 105 ? 13.984 6.223 -9.688 1 98.31 105 GLU B C 1
ATOM 3364 O O . GLU B 1 105 ? 15.055 5.77 -10.109 1 98.31 105 GLU B O 1
ATOM 3369 N N . SER B 1 106 ? 13.711 7.52 -9.641 1 98.38 106 SER B N 1
ATOM 3370 C CA . SER B 1 106 ? 14.703 8.508 -10.039 1 98.38 106 SER B CA 1
ATOM 3371 C C . SER B 1 106 ? 15.93 8.453 -9.133 1 98.38 106 SER B C 1
ATOM 3373 O O . SER B 1 106 ? 17.062 8.57 -9.602 1 98.38 106 SER B O 1
ATOM 3375 N N . LEU B 1 107 ? 15.727 8.242 -7.863 1 98.31 107 LEU B N 1
ATOM 3376 C CA . LEU B 1 107 ? 16.812 8.164 -6.902 1 98.31 107 LEU B CA 1
ATOM 3377 C C . LEU B 1 107 ? 17.609 6.871 -7.086 1 98.31 107 LEU B C 1
ATOM 3379 O O . LEU B 1 107 ? 18.828 6.859 -6.922 1 98.31 107 LEU B O 1
ATOM 3383 N N . ARG B 1 108 ? 16.859 5.789 -7.352 1 96.56 108 ARG B N 1
ATOM 3384 C CA . ARG B 1 108 ? 17.531 4.52 -7.641 1 96.56 108 ARG B CA 1
ATOM 3385 C C . ARG B 1 108 ? 18.516 4.668 -8.789 1 96.56 108 ARG B C 1
ATOM 3387 O O . ARG B 1 108 ? 19.641 4.164 -8.719 1 96.56 108 ARG B O 1
ATOM 3394 N N . SER B 1 109 ? 18.141 5.398 -9.812 1 95.81 109 SER B N 1
ATOM 3395 C CA . SER B 1 109 ? 18.953 5.559 -11 1 95.81 109 SER B CA 1
ATOM 3396 C C . SER B 1 109 ? 20.125 6.504 -10.742 1 95.81 109 SER B C 1
ATOM 3398 O O . SER B 1 109 ? 21.094 6.527 -11.508 1 95.81 109 SER B O 1
ATOM 3400 N N . LEU B 1 110 ? 20.016 7.344 -9.742 1 95.56 110 LEU B N 1
ATOM 3401 C CA . LEU B 1 110 ? 21.047 8.305 -9.391 1 95.56 110 LEU B CA 1
ATOM 3402 C C . LEU B 1 110 ? 22.281 7.59 -8.859 1 95.56 110 LEU B C 1
ATOM 3404 O O . LEU B 1 110 ? 23.406 8.086 -9.008 1 95.56 110 LEU B O 1
ATOM 3408 N N . LYS B 1 111 ? 22.156 6.375 -8.234 1 94.81 111 LYS B N 1
ATOM 3409 C CA . LYS B 1 111 ? 23.219 5.551 -7.688 1 94.81 111 LYS B CA 1
ATOM 3410 C C . LYS B 1 111 ? 24.078 6.344 -6.695 1 94.81 111 LYS B C 1
ATOM 3412 O O . LYS B 1 111 ? 25.297 6.352 -6.793 1 94.81 111 LYS B O 1
ATOM 3417 N N . LYS B 1 112 ? 23.453 7.043 -5.77 1 96.12 112 LYS B N 1
ATOM 3418 C CA . LYS B 1 112 ? 24.031 7.863 -4.719 1 96.12 112 LYS B CA 1
ATOM 3419 C C . LYS B 1 112 ? 23.312 7.66 -3.391 1 96.12 112 LYS B C 1
ATOM 3421 O O . LYS B 1 112 ? 22.125 7.371 -3.365 1 96.12 112 LYS B O 1
ATOM 3426 N N . LYS B 1 113 ? 24.141 7.781 -2.371 1 98.06 113 LYS B N 1
ATOM 3427 C CA . LYS B 1 113 ? 23.531 7.734 -1.052 1 98.06 113 LYS B CA 1
ATOM 3428 C C . LYS B 1 113 ? 22.625 8.945 -0.823 1 98.06 113 LYS B C 1
ATOM 3430 O O . LYS B 1 113 ? 23.062 10.086 -1.025 1 98.06 113 LYS B O 1
ATOM 3435 N N . VAL B 1 114 ? 21.438 8.773 -0.481 1 98.62 114 VAL B N 1
ATOM 3436 C CA . VAL B 1 114 ? 20.469 9.844 -0.256 1 98.62 114 VAL B CA 1
ATOM 3437 C C . VAL B 1 114 ? 19.641 9.539 0.987 1 98.62 114 VAL B C 1
ATOM 3439 O O . VAL B 1 114 ? 19.234 8.398 1.197 1 98.62 114 VAL B O 1
ATOM 3442 N N . ARG B 1 115 ? 19.516 10.539 1.876 1 98.62 115 ARG B N 1
ATOM 3443 C CA . ARG B 1 115 ? 18.531 10.492 2.963 1 98.62 115 ARG B CA 1
ATOM 3444 C C . ARG B 1 115 ? 17.156 10.922 2.479 1 98.62 115 ARG B C 1
ATOM 3446 O O . ARG B 1 115 ? 17 12.016 1.934 1 98.62 115 ARG B O 1
ATOM 3453 N N . PHE B 1 116 ? 16.203 10.039 2.611 1 98.88 116 PHE B N 1
ATOM 3454 C CA . PHE B 1 116 ? 14.844 10.289 2.146 1 98.88 116 PHE B CA 1
ATOM 3455 C C . PHE B 1 116 ? 13.859 10.25 3.309 1 98.88 116 PHE B C 1
ATOM 3457 O O . PHE B 1 116 ? 13.547 9.172 3.83 1 98.88 116 PHE B O 1
ATOM 3464 N N . VAL B 1 117 ? 13.359 11.414 3.754 1 98.94 117 VAL B N 1
ATOM 3465 C CA . VAL B 1 117 ? 12.336 11.5 4.793 1 98.94 117 VAL B CA 1
ATOM 3466 C C . VAL B 1 117 ? 10.953 11.539 4.152 1 98.94 117 VAL B C 1
ATOM 3468 O O . VAL B 1 117 ? 10.555 12.562 3.586 1 98.94 117 VAL B O 1
ATOM 3471 N N . TYR B 1 118 ? 10.242 10.461 4.242 1 98.94 118 TYR B N 1
ATOM 3472 C CA . TYR B 1 118 ? 8.883 10.398 3.723 1 98.94 118 TYR B CA 1
ATOM 3473 C C . TYR B 1 118 ? 7.879 10.867 4.773 1 98.94 118 TYR B C 1
ATOM 3475 O O . TYR B 1 118 ? 7.805 10.297 5.863 1 98.94 118 TYR B O 1
ATOM 3483 N N . ILE B 1 119 ? 7.141 11.859 4.441 1 98.94 119 ILE B N 1
ATOM 3484 C CA . ILE B 1 119 ? 6.129 12.367 5.359 1 98.94 119 ILE B CA 1
ATOM 3485 C C . ILE B 1 119 ? 4.797 11.664 5.105 1 98.94 119 ILE B C 1
ATOM 3487 O O . ILE B 1 119 ? 4.062 12.023 4.184 1 98.94 119 ILE B O 1
ATOM 3491 N N . SER B 1 120 ? 4.48 10.719 5.902 1 98.88 120 SER B N 1
ATOM 3492 C CA . SER B 1 120 ? 3.213 10 5.883 1 98.88 120 SER B CA 1
ATOM 3493 C C . SER B 1 120 ? 2.17 10.688 6.754 1 98.88 120 SER B C 1
ATOM 3495 O O . SER B 1 120 ? 2.014 11.914 6.695 1 98.88 120 SER B O 1
ATOM 3497 N N . SER B 1 121 ? 1.385 9.953 7.441 1 98.56 121 SER B N 1
ATOM 3498 C CA . SER B 1 121 ? 0.289 10.492 8.234 1 98.56 121 SER B CA 1
ATOM 3499 C C . SER B 1 121 ? -0.142 9.516 9.328 1 98.56 121 SER B C 1
ATOM 3501 O O . SER B 1 121 ? -0.133 8.305 9.117 1 98.56 121 SER B O 1
ATOM 3503 N N . SER B 1 122 ? -0.57 10.086 10.453 1 98.38 122 SER B N 1
ATOM 3504 C CA . SER B 1 122 ? -1.156 9.25 11.508 1 98.38 122 SER B CA 1
ATOM 3505 C C . SER B 1 122 ? -2.482 8.648 11.055 1 98.38 122 SER B C 1
ATOM 3507 O O . SER B 1 122 ? -2.971 7.691 11.656 1 98.38 122 SER B O 1
ATOM 3509 N N . ASP B 1 123 ? -3.066 9.195 9.992 1 97.31 123 ASP B N 1
ATOM 3510 C CA . ASP B 1 123 ? -4.336 8.703 9.477 1 97.31 123 ASP B CA 1
ATOM 3511 C C . ASP B 1 123 ? -4.219 7.242 9.039 1 97.31 123 ASP B C 1
ATOM 3513 O O . ASP B 1 123 ? -5.23 6.559 8.867 1 97.31 123 ASP B O 1
ATOM 3517 N N . VAL B 1 124 ? -3.008 6.734 8.836 1 98.62 124 VAL B N 1
ATOM 3518 C CA . VAL B 1 124 ? -2.816 5.375 8.336 1 98.62 124 VAL B CA 1
ATOM 3519 C C . VAL B 1 124 ? -3.244 4.367 9.398 1 98.62 124 VAL B C 1
ATOM 3521 O O . VAL B 1 124 ? -3.58 3.225 9.086 1 98.62 124 VAL B O 1
ATOM 3524 N N . TYR B 1 125 ? -3.271 4.785 10.68 1 98.19 125 TYR B N 1
ATOM 3525 C CA . TYR B 1 125 ? -3.562 3.861 11.773 1 98.19 125 TYR B CA 1
ATOM 3526 C C . TYR B 1 125 ? -5.031 3.455 11.766 1 98.19 125 TYR B C 1
ATOM 3528 O O . TYR B 1 125 ? -5.383 2.365 12.227 1 98.19 125 TYR B O 1
ATOM 3536 N N . GLY B 1 126 ? -5.93 4.348 11.227 1 96.94 126 GLY B N 1
ATOM 3537 C CA . GLY B 1 126 ? -7.355 4.066 11.281 1 96.94 126 GLY B CA 1
ATOM 3538 C C . GLY B 1 126 ? -7.906 4.027 12.695 1 96.94 126 GLY B C 1
ATOM 3539 O O . GLY B 1 126 ? -7.484 4.805 13.555 1 96.94 126 GLY B O 1
ATOM 3540 N N . ASN B 1 127 ? -8.984 3.289 12.883 1 95.19 127 ASN B N 1
ATOM 3541 C CA . ASN B 1 127 ? -9.547 3.115 14.219 1 95.19 127 ASN B CA 1
ATOM 3542 C C . ASN B 1 127 ? -8.758 2.092 15.031 1 95.19 127 ASN B C 1
ATOM 3544 O O . ASN B 1 127 ? -8.82 0.892 14.758 1 95.19 127 ASN B O 1
ATOM 3548 N N . VAL B 1 128 ? -8.062 2.57 15.977 1 95.81 128 VAL B N 1
ATOM 3549 C CA . VAL B 1 128 ? -7.207 1.732 16.812 1 95.81 128 VAL B CA 1
ATOM 3550 C C . VAL B 1 128 ? -7.973 1.297 18.062 1 95.81 128 VAL B C 1
ATOM 3552 O O . VAL B 1 128 ? -8.672 2.102 18.688 1 95.81 128 VAL B O 1
ATOM 3555 N N . PRO B 1 129 ? -7.879 0.012 18.42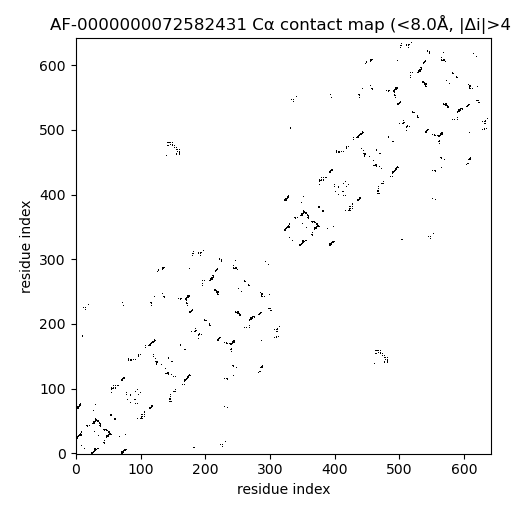2 1 95.5 129 PRO B N 1
ATOM 3556 C CA . PRO B 1 129 ? -8.477 -0.395 19.688 1 95.5 129 PRO B CA 1
ATOM 3557 C C . PRO B 1 129 ? -7.945 0.405 20.875 1 95.5 129 PRO B C 1
ATOM 3559 O O . PRO B 1 129 ? -6.766 0.762 20.906 1 95.5 129 PRO B O 1
ATOM 3562 N N . GLU B 1 130 ? -8.766 0.607 21.875 1 95.5 130 GLU B N 1
ATOM 3563 C CA . GLU B 1 130 ? -8.43 1.433 23.031 1 95.5 130 GLU B CA 1
ATOM 3564 C C . GLU B 1 130 ? -7.188 0.905 23.734 1 95.5 130 GLU B C 1
ATOM 3566 O O . GLU B 1 130 ? -6.383 1.685 24.25 1 95.5 130 GLU B O 1
ATOM 3571 N N . SER B 1 131 ? -7.016 -0.413 23.719 1 96.69 131 SER B N 1
ATOM 3572 C CA . SER B 1 131 ? -5.906 -1.046 24.422 1 96.69 131 SER B CA 1
ATOM 3573 C C . SER B 1 131 ? -4.57 -0.703 23.766 1 96.69 131 SER B C 1
ATOM 3575 O O . SER B 1 131 ? -3.51 -0.911 24.359 1 96.69 131 SER B O 1
ATOM 3577 N N . TYR B 1 132 ? -4.641 -0.099 22.609 1 97.31 132 TYR B N 1
ATOM 3578 C CA . TYR B 1 132 ? -3.422 0.23 21.875 1 97.31 132 TYR B CA 1
ATOM 3579 C C . TYR B 1 132 ? -3.111 1.719 21.969 1 97.31 132 TYR B C 1
ATOM 3581 O O . TYR B 1 132 ? -2.141 2.197 21.391 1 97.31 132 TYR B O 1
ATOM 3589 N N . LEU B 1 133 ? -3.885 2.479 22.75 1 97.12 133 LEU B N 1
ATOM 3590 C CA . LEU B 1 133 ? -3.684 3.916 22.891 1 97.12 133 LEU B CA 1
ATOM 3591 C C . LEU B 1 133 ? -2.873 4.23 24.141 1 97.12 133 LEU B C 1
ATOM 3593 O O . LEU B 1 133 ? -3.113 3.65 25.203 1 97.12 133 LEU B O 1
ATOM 3597 N N . PRO B 1 134 ? -1.978 5.137 24.062 1 98.38 134 PRO B N 1
ATOM 3598 C CA . PRO B 1 134 ? -1.52 5.883 22.891 1 98.38 134 PRO B CA 1
ATOM 3599 C C . PRO B 1 134 ? -0.87 4.984 21.828 1 98.38 134 PRO B C 1
ATOM 3601 O O . PRO B 1 134 ? -0.11 4.078 22.172 1 98.38 134 PRO B O 1
ATOM 3604 N N . VAL B 1 135 ? -1.167 5.25 20.594 1 98.62 135 VAL B N 1
ATOM 3605 C CA . VAL B 1 135 ? -0.759 4.352 19.516 1 98.62 135 VAL B CA 1
ATOM 3606 C C . VAL B 1 135 ? 0.748 4.461 19.297 1 98.62 135 VAL B C 1
ATOM 3608 O O . VAL B 1 135 ? 1.302 5.562 19.297 1 98.62 135 VAL B O 1
ATOM 3611 N N . THR B 1 136 ? 1.424 3.369 19.234 1 98.75 136 THR B N 1
ATOM 3612 C CA . THR B 1 136 ? 2.846 3.309 18.922 1 98.75 136 THR B CA 1
ATOM 3613 C C . THR B 1 136 ? 3.062 2.928 17.453 1 98.75 136 THR B C 1
ATOM 3615 O O . THR B 1 136 ? 2.119 2.539 16.766 1 98.75 136 THR B O 1
ATOM 3618 N N . GLU B 1 137 ? 4.293 3.039 17.016 1 98.69 137 GLU B N 1
ATOM 3619 C CA . GLU B 1 137 ? 4.633 2.758 15.625 1 98.69 137 GLU B CA 1
ATOM 3620 C C . GLU B 1 137 ? 4.5 1.271 15.312 1 98.69 137 GLU B C 1
ATOM 3622 O O . GLU B 1 137 ? 4.5 0.872 14.148 1 98.69 137 GLU B O 1
ATOM 3627 N N . SER B 1 138 ? 4.344 0.413 16.297 1 97.5 138 SER B N 1
ATOM 3628 C CA . SER B 1 138 ? 4.273 -1.031 16.109 1 97.5 138 SER B CA 1
ATOM 3629 C C . SER B 1 138 ? 2.881 -1.463 15.664 1 97.5 138 SER B C 1
ATOM 3631 O O . SER B 1 138 ? 2.691 -2.592 15.203 1 97.5 138 SER B O 1
ATOM 3633 N N . VAL B 1 139 ? 1.907 -0.586 15.875 1 97.94 139 VAL B N 1
ATOM 3634 C CA . VAL B 1 139 ? 0.54 -0.918 15.492 1 97.94 139 VAL B CA 1
ATOM 3635 C C . VAL B 1 139 ? 0.432 -0.976 13.969 1 97.94 139 VAL B C 1
ATOM 3637 O O . VAL B 1 139 ? 0.885 -0.064 13.273 1 97.94 139 VAL B O 1
ATOM 3640 N N . VAL B 1 140 ? -0.115 -2.092 13.469 1 97.25 140 VAL B N 1
ATOM 3641 C CA . VAL B 1 140 ? -0.275 -2.271 12.031 1 97.25 140 VAL B CA 1
ATOM 3642 C C . VAL B 1 140 ? -1.361 -1.332 11.508 1 97.25 140 VAL B C 1
ATOM 3644 O O . VAL B 1 140 ? -2.479 -1.314 12.031 1 97.25 140 VAL B O 1
ATOM 3647 N N . PRO B 1 141 ? -1.078 -0.532 10.508 1 98.19 141 PRO B N 1
ATOM 3648 C CA . PRO B 1 141 ? -2.037 0.421 9.945 1 98.19 141 PRO B CA 1
ATOM 3649 C C . PRO B 1 141 ? -3.299 -0.256 9.414 1 98.19 141 PRO B C 1
ATOM 3651 O O . PRO B 1 141 ? -3.23 -1.368 8.891 1 98.19 141 PRO B O 1
ATOM 3654 N N . ALA B 1 142 ? -4.402 0.34 9.594 1 97.5 142 ALA B N 1
ATOM 3655 C CA . ALA B 1 142 ? -5.711 -0.055 9.07 1 97.5 142 ALA B CA 1
ATOM 3656 C C . ALA B 1 142 ? -6.473 1.152 8.539 1 97.5 142 ALA B C 1
ATOM 3658 O O . ALA B 1 142 ? -7.508 1.535 9.086 1 97.5 142 ALA B O 1
ATOM 3659 N N . PRO B 1 143 ? -5.984 1.68 7.383 1 97.69 143 PRO B N 1
ATOM 3660 C CA . PRO B 1 143 ? -6.543 2.928 6.855 1 97.69 143 PRO B CA 1
ATOM 3661 C C . PRO B 1 143 ? -8.055 2.855 6.641 1 97.69 143 PRO B C 1
ATOM 3663 O O . PRO B 1 143 ? -8.586 1.792 6.309 1 97.69 143 PRO B O 1
ATOM 3666 N N . LEU B 1 144 ? -8.758 4.035 6.711 1 96.62 144 LEU B N 1
ATOM 3667 C CA . LEU B 1 144 ? -10.211 4.07 6.672 1 96.62 144 LEU B CA 1
ATOM 3668 C C . LEU B 1 144 ? -10.703 4.75 5.398 1 96.62 144 LEU B C 1
ATOM 3670 O O . LEU B 1 144 ? -11.898 4.695 5.082 1 96.62 144 LEU B O 1
ATOM 3674 N N . ASN B 1 145 ? -9.805 5.375 4.688 1 96.69 145 ASN B N 1
ATOM 3675 C CA . ASN B 1 145 ? -10.164 6.117 3.486 1 96.69 145 ASN B CA 1
ATOM 3676 C C . ASN B 1 145 ? -9.047 6.086 2.449 1 96.69 145 ASN B C 1
ATOM 3678 O O . ASN B 1 145 ? -7.926 5.668 2.748 1 96.69 145 ASN B O 1
ATOM 3682 N N . PRO B 1 146 ? -9.312 6.512 1.152 1 97.75 146 PRO B N 1
ATOM 3683 C CA . PRO B 1 146 ? -8.328 6.398 0.076 1 97.75 146 PRO B CA 1
ATOM 3684 C C . PRO B 1 146 ? -7.09 7.258 0.32 1 97.75 146 PRO B C 1
ATOM 3686 O O . PRO B 1 146 ? -5.996 6.918 -0.147 1 97.75 146 PRO B O 1
ATOM 3689 N N . TYR B 1 147 ? -7.238 8.375 1.063 1 97.75 147 TYR B N 1
ATOM 3690 C CA . TYR B 1 147 ? -6.07 9.18 1.403 1 97.75 147 TYR B CA 1
ATOM 3691 C C . TYR B 1 147 ? -5.105 8.398 2.283 1 97.75 147 TYR B C 1
ATOM 3693 O O . TYR B 1 147 ? -3.932 8.234 1.937 1 97.75 147 TYR B O 1
ATOM 3701 N N . SER B 1 148 ? -5.586 7.879 3.422 1 98.25 148 SER B N 1
ATOM 3702 C CA . SER B 1 148 ? -4.727 7.156 4.352 1 98.25 148 SER B CA 1
ATOM 3703 C C . SER B 1 148 ? -4.191 5.871 3.727 1 98.25 148 SER B C 1
ATOM 3705 O O . SER B 1 148 ? -3.061 5.465 4 1 98.25 148 SER B O 1
ATOM 3707 N N . SER B 1 149 ? -5 5.219 2.879 1 98.75 149 SER B N 1
ATOM 3708 C CA . SER B 1 149 ? -4.512 4.066 2.129 1 98.75 149 SER B CA 1
ATOM 3709 C C . SER B 1 149 ? -3.342 4.449 1.229 1 98.75 149 SER B C 1
ATOM 3711 O O . SER B 1 149 ? -2.336 3.738 1.175 1 98.75 149 SER B O 1
ATOM 3713 N N . SER B 1 150 ? -3.475 5.582 0.535 1 98.94 150 SER B N 1
ATOM 3714 C CA . SER B 1 150 ? -2.424 6.027 -0.375 1 98.94 150 SER B CA 1
ATOM 3715 C C . SER B 1 150 ? -1.13 6.324 0.377 1 98.94 150 SER B C 1
ATOM 3717 O O . SER B 1 150 ? -0.04 6 -0.1 1 98.94 150 SER B O 1
ATOM 3719 N N . LYS B 1 151 ? -1.223 6.957 1.521 1 98.94 151 LYS B N 1
ATOM 3720 C CA . LYS B 1 151 ? -0.04 7.258 2.324 1 98.94 151 LYS B CA 1
ATOM 3721 C C . LYS B 1 151 ? 0.632 5.977 2.811 1 98.94 151 LYS B C 1
ATOM 3723 O O . LYS B 1 151 ? 1.859 5.859 2.773 1 98.94 151 LYS B O 1
ATOM 3728 N N . TYR B 1 152 ? -0.201 5.035 3.279 1 98.94 152 TYR B N 1
ATOM 3729 C CA . TYR B 1 152 ? 0.351 3.771 3.756 1 98.94 152 TYR B CA 1
ATOM 3730 C C . TYR B 1 152 ? 1.013 3 2.621 1 98.94 152 TYR B C 1
ATOM 3732 O O . TYR B 1 152 ? 2.092 2.43 2.795 1 98.94 152 TYR B O 1
ATOM 3740 N N . CYS B 1 153 ? 0.386 2.955 1.467 1 98.94 153 CYS B N 1
ATOM 3741 C CA . CYS B 1 153 ? 0.96 2.297 0.299 1 98.94 153 CYS B CA 1
ATOM 3742 C C . CYS B 1 153 ? 2.293 2.93 -0.082 1 98.94 153 CYS B C 1
ATOM 3744 O O . CYS B 1 153 ? 3.244 2.225 -0.428 1 98.94 153 CYS B O 1
ATOM 3746 N N . ALA B 1 154 ? 2.369 4.25 -0.01 1 98.94 154 ALA B N 1
ATOM 3747 C CA . ALA B 1 154 ? 3.633 4.922 -0.301 1 98.94 154 ALA B CA 1
ATOM 3748 C C . ALA B 1 154 ? 4.707 4.539 0.712 1 98.94 154 ALA B C 1
ATOM 3750 O O . ALA B 1 154 ? 5.879 4.402 0.361 1 98.94 154 ALA B O 1
ATOM 3751 N N . GLU B 1 155 ? 4.34 4.371 2.016 1 98.94 155 GLU B N 1
ATOM 3752 C CA . GLU B 1 155 ? 5.289 3.848 2.998 1 98.94 155 GLU B CA 1
ATOM 3753 C C . GLU B 1 155 ? 5.887 2.521 2.537 1 98.94 155 GLU B C 1
ATOM 3755 O O . GLU B 1 155 ? 7.09 2.297 2.672 1 98.94 155 GLU B O 1
ATOM 3760 N N . ILE B 1 156 ? 4.977 1.67 2.035 1 98.88 156 ILE B N 1
ATOM 3761 C CA . ILE B 1 156 ? 5.363 0.318 1.643 1 98.88 156 ILE B CA 1
ATOM 3762 C C . ILE B 1 156 ? 6.418 0.382 0.541 1 98.88 156 ILE B C 1
ATOM 3764 O O . ILE B 1 156 ? 7.453 -0.282 0.624 1 98.88 156 ILE B O 1
ATOM 3768 N N . TYR B 1 157 ? 6.176 1.2 -0.482 1 98.94 157 TYR B N 1
ATOM 3769 C CA . TYR B 1 157 ? 7.152 1.345 -1.557 1 98.94 157 TYR B CA 1
ATOM 3770 C C . TYR B 1 157 ? 8.461 1.927 -1.031 1 98.94 157 TYR B C 1
ATOM 3772 O O . TYR B 1 157 ? 9.547 1.468 -1.4 1 98.94 157 TYR B O 1
ATOM 3780 N N . CYS B 1 158 ? 8.367 2.957 -0.172 1 98.88 158 CYS B N 1
ATOM 3781 C CA . CYS B 1 158 ? 9.57 3.559 0.401 1 98.88 158 CYS B CA 1
ATOM 3782 C C . CYS B 1 158 ? 10.422 2.512 1.106 1 98.88 158 CYS B C 1
ATOM 3784 O O . CYS B 1 158 ? 11.617 2.402 0.843 1 98.88 158 CYS B O 1
ATOM 3786 N N . LEU B 1 159 ? 9.812 1.747 1.959 1 98.62 159 LEU B N 1
ATOM 3787 C CA . LEU B 1 159 ? 10.547 0.762 2.748 1 98.62 159 LEU B CA 1
ATOM 3788 C C . LEU B 1 159 ? 11.055 -0.37 1.862 1 98.62 159 LEU B C 1
ATOM 3790 O O . LEU B 1 159 ? 12.148 -0.893 2.086 1 98.62 159 LEU B O 1
ATOM 3794 N N . GLN B 1 160 ? 10.25 -0.798 0.892 1 98.31 160 GLN B N 1
ATOM 3795 C CA . GLN B 1 160 ? 10.695 -1.824 -0.044 1 98.31 160 GLN B CA 1
ATOM 3796 C C . GLN B 1 160 ? 11.945 -1.372 -0.8 1 98.31 160 GLN B C 1
ATOM 3798 O O . GLN B 1 160 ? 12.891 -2.143 -0.957 1 98.31 160 GLN B O 1
ATOM 3803 N N . TYR B 1 161 ? 11.961 -0.117 -1.285 1 97.94 161 TYR B N 1
ATOM 3804 C CA . TYR B 1 161 ? 13.125 0.392 -2.002 1 97.94 161 TYR B CA 1
ATOM 3805 C C . TYR B 1 161 ? 14.336 0.481 -1.079 1 97.94 161 TYR B C 1
ATOM 3807 O O . TYR B 1 161 ? 15.469 0.241 -1.505 1 97.94 161 TYR B O 1
ATOM 3815 N N . HIS B 1 162 ? 14.117 0.802 0.158 1 97.5 162 HIS B N 1
ATOM 3816 C CA . HIS B 1 162 ? 15.203 0.815 1.132 1 97.5 162 HIS B CA 1
ATOM 3817 C C . HIS B 1 162 ? 15.805 -0.575 1.302 1 97.5 162 HIS B C 1
ATOM 3819 O O . HIS B 1 162 ? 17.031 -0.718 1.388 1 97.5 162 HIS B O 1
ATOM 3825 N N . ARG B 1 163 ? 14.922 -1.581 1.37 1 95.38 163 ARG B N 1
ATOM 3826 C CA . ARG B 1 163 ? 15.391 -2.955 1.516 1 95.38 163 ARG B CA 1
ATOM 3827 C C . ARG B 1 163 ? 16.188 -3.396 0.286 1 95.38 163 ARG B C 1
ATOM 3829 O O . ARG B 1 163 ? 17.109 -4.195 0.394 1 95.38 163 ARG B O 1
ATOM 3836 N N . TRP B 1 164 ? 15.805 -2.83 -0.852 1 93.38 164 TRP B N 1
ATOM 3837 C CA . TRP B 1 164 ? 16.391 -3.184 -2.137 1 93.38 164 TRP B CA 1
ATOM 3838 C C . TRP B 1 164 ? 17.703 -2.432 -2.357 1 93.38 164 TRP B C 1
ATOM 3840 O O . TRP B 1 164 ? 18.672 -2.988 -2.893 1 93.38 164 TRP B O 1
ATOM 3850 N N . ILE B 1 165 ? 17.703 -1.137 -1.968 1 93.5 165 ILE B N 1
ATOM 3851 C CA . ILE B 1 165 ? 18.812 -0.222 -2.17 1 93.5 165 ILE B CA 1
ATOM 3852 C C . ILE B 1 165 ? 19.188 0.435 -0.844 1 93.5 165 ILE B C 1
ATOM 3854 O O . ILE B 1 165 ? 18.672 1.504 -0.507 1 93.5 165 ILE B O 1
ATOM 3858 N N . GLN B 1 166 ? 20.266 -0.04 -0.234 1 89.62 166 GLN B N 1
ATOM 3859 C CA . GLN B 1 166 ? 20.625 0.39 1.114 1 89.62 166 GLN B CA 1
ATOM 3860 C C . GLN B 1 166 ? 21.062 1.852 1.127 1 89.62 166 GLN B C 1
ATOM 3862 O O . GLN B 1 166 ? 20.859 2.557 2.119 1 89.62 166 GLN B O 1
ATOM 3867 N N . ASP B 1 167 ? 21.578 2.289 -0.039 1 95.69 167 ASP B N 1
ATOM 3868 C CA . ASP B 1 167 ? 22.047 3.668 -0.128 1 95.69 167 ASP B CA 1
ATOM 3869 C C . ASP B 1 167 ? 20.875 4.648 -0.155 1 95.69 167 ASP B C 1
ATOM 3871 O O . ASP B 1 167 ? 21.062 5.852 0.039 1 95.69 167 ASP B O 1
ATOM 3875 N N . LEU B 1 168 ? 19.734 4.18 -0.355 1 97.81 168 LEU B N 1
ATOM 3876 C CA . LEU B 1 168 ? 18.531 4.98 -0.195 1 97.81 168 LEU B CA 1
ATOM 3877 C C . LEU B 1 168 ? 18 4.887 1.233 1 97.81 168 LEU B C 1
ATOM 3879 O O . LEU B 1 168 ? 17.156 4.035 1.536 1 97.81 168 LEU B O 1
ATOM 3883 N N . GLU B 1 169 ? 18.438 5.766 2.127 1 98.69 169 GLU B N 1
ATOM 3884 C CA . GLU B 1 169 ? 18.109 5.73 3.553 1 98.69 169 GLU B CA 1
ATOM 3885 C C . GLU B 1 169 ? 16.75 6.352 3.826 1 98.69 169 GLU B C 1
ATOM 3887 O O . GLU B 1 169 ? 16.641 7.559 4.047 1 98.69 169 GLU B O 1
ATOM 3892 N N . ILE B 1 170 ? 15.773 5.48 3.936 1 98.81 170 ILE B N 1
ATOM 3893 C CA . ILE B 1 170 ? 14.391 5.918 4.09 1 98.81 170 ILE B CA 1
ATOM 3894 C C . ILE B 1 170 ? 14.055 6.047 5.574 1 98.81 170 ILE B C 1
ATOM 3896 O O . ILE B 1 170 ? 14.344 5.148 6.367 1 98.81 170 ILE B O 1
ATOM 3900 N N . VAL B 1 171 ? 13.523 7.164 5.965 1 98.88 171 VAL B N 1
ATOM 3901 C CA . VAL B 1 171 ? 12.906 7.367 7.273 1 98.88 171 VAL B CA 1
ATOM 3902 C C . VAL B 1 171 ? 11.453 7.801 7.102 1 98.88 171 VAL B C 1
ATOM 3904 O O . VAL B 1 171 ? 11.164 8.734 6.359 1 98.88 171 VAL B O 1
ATOM 3907 N N . ILE B 1 172 ? 10.523 7.078 7.73 1 98.94 172 ILE B N 1
ATOM 3908 C CA . ILE B 1 172 ? 9.109 7.391 7.613 1 98.94 172 ILE B CA 1
ATOM 3909 C C . ILE B 1 172 ? 8.656 8.219 8.812 1 98.94 172 ILE B C 1
ATOM 3911 O O . ILE B 1 172 ? 8.852 7.812 9.961 1 98.94 172 ILE B O 1
ATOM 3915 N N . ALA B 1 173 ? 8.109 9.383 8.547 1 98.94 173 ALA B N 1
ATOM 3916 C CA . ALA B 1 173 ? 7.477 10.211 9.57 1 98.94 173 ALA B CA 1
ATOM 3917 C C . ALA B 1 173 ? 5.957 10.078 9.523 1 98.94 173 ALA B C 1
ATOM 3919 O O . ALA B 1 173 ? 5.352 10.188 8.453 1 98.94 173 ALA B O 1
ATOM 3920 N N . ARG B 1 174 ? 5.316 9.773 10.617 1 98.94 174 ARG B N 1
ATOM 3921 C CA . ARG B 1 174 ? 3.865 9.797 10.75 1 98.94 174 ARG B CA 1
ATOM 3922 C C . ARG B 1 174 ? 3.42 10.945 11.656 1 98.94 174 ARG B C 1
ATOM 3924 O O . ARG B 1 174 ? 3.156 10.742 12.844 1 98.94 174 ARG B O 1
ATOM 3931 N N . PRO B 1 175 ? 3.361 12.133 11.055 1 98.88 175 PRO B N 1
ATOM 3932 C CA . PRO B 1 175 ? 2.85 13.25 11.859 1 98.88 175 PRO B CA 1
ATOM 3933 C C . PRO B 1 175 ? 1.367 13.102 12.195 1 98.88 175 PRO B C 1
ATOM 3935 O O . PRO B 1 175 ? 0.586 12.633 11.359 1 98.88 175 PRO B O 1
ATOM 3938 N N . PHE B 1 176 ? 1.045 13.422 13.398 1 98.44 176 PHE B N 1
ATOM 3939 C CA . PHE B 1 176 ? -0.35 13.57 13.797 1 98.44 176 PHE B CA 1
ATOM 3940 C C . PHE B 1 176 ? -0.879 14.945 13.43 1 98.44 176 PHE B C 1
ATOM 3942 O O . PHE B 1 176 ? -0.213 15.703 12.719 1 98.44 176 PHE B O 1
ATOM 3949 N N . ASN B 1 177 ? -2.129 15.227 13.695 1 96.88 177 ASN B N 1
ATOM 3950 C CA . ASN B 1 177 ? -2.703 16.516 13.352 1 96.88 177 ASN B CA 1
ATOM 3951 C C . ASN B 1 177 ? -1.825 17.672 13.836 1 96.88 177 ASN B C 1
ATOM 3953 O O . ASN B 1 177 ? -1.298 17.625 14.953 1 96.88 177 ASN B O 1
ATOM 3957 N N . HIS B 1 178 ? -1.591 18.562 12.938 1 97.94 178 HIS B N 1
ATOM 3958 C CA . HIS B 1 178 ? -0.823 19.75 13.32 1 97.94 178 HIS B CA 1
ATOM 3959 C C . HIS B 1 178 ? -1.381 21 12.664 1 97.94 178 HIS B C 1
ATOM 3961 O O . HIS B 1 178 ? -2.117 20.922 11.672 1 97.94 178 HIS B O 1
ATOM 3967 N N . THR B 1 179 ? -1.076 22.078 13.312 1 97.5 179 THR B N 1
ATOM 3968 C CA . THR B 1 179 ? -1.671 23.344 12.906 1 97.5 179 THR B CA 1
ATOM 3969 C C . THR B 1 179 ? -0.736 24.516 13.219 1 97.5 179 THR B C 1
ATOM 3971 O O . THR B 1 179 ? 0.325 24.328 13.812 1 97.5 179 THR B O 1
ATOM 3974 N N . GLY B 1 180 ? -1.043 25.625 12.68 1 97.25 180 GLY B N 1
ATOM 3975 C CA . GLY B 1 180 ? -0.298 26.859 12.844 1 97.25 180 GLY B CA 1
ATOM 3976 C C . GLY B 1 180 ? -0.794 27.984 11.953 1 97.25 180 GLY B C 1
ATOM 3977 O O . GLY B 1 180 ? -1.68 27.766 11.117 1 97.25 180 GLY B O 1
ATOM 3978 N N . PRO B 1 181 ? -0.243 29.156 12.164 1 95.62 181 PRO B N 1
ATOM 3979 C CA . PRO B 1 181 ? -0.629 30.281 11.32 1 95.62 181 PRO B CA 1
ATOM 3980 C C . PRO B 1 181 ? -0.462 30 9.828 1 95.62 181 PRO B C 1
ATOM 3982 O O . PRO B 1 181 ? 0.51 29.359 9.43 1 95.62 181 PRO B O 1
ATOM 3985 N N . LYS B 1 182 ? -1.445 30.406 9 1 92.19 182 LYS B N 1
ATOM 3986 C CA . LYS B 1 182 ? -1.44 30.344 7.543 1 92.19 182 LYS B CA 1
ATOM 3987 C C . LYS B 1 182 ? -1.879 28.969 7.047 1 92.19 182 LYS B C 1
ATOM 3989 O O . LYS B 1 182 ? -1.818 28.688 5.848 1 92.19 182 LYS B O 1
ATOM 3994 N N . GLN B 1 183 ? -2.248 28.047 7.973 1 94.81 183 GLN B N 1
ATOM 3995 C CA . GLN B 1 183 ? -2.904 26.828 7.52 1 94.81 183 GLN B CA 1
ATOM 3996 C C . GLN B 1 183 ? -4.238 27.141 6.844 1 94.81 183 GLN B C 1
ATOM 3998 O O . GLN B 1 183 ? -4.91 28.109 7.207 1 94.81 183 GLN B O 1
ATOM 4003 N N . GLY B 1 184 ? -4.59 26.312 5.887 1 91.75 184 GLY B N 1
ATOM 4004 C CA . GLY B 1 184 ? -5.84 26.516 5.176 1 91.75 184 GLY B CA 1
ATOM 4005 C C . GLY B 1 184 ? -7.059 26.469 6.078 1 91.75 184 GLY B C 1
ATOM 4006 O O . GLY B 1 184 ? -7.094 25.703 7.043 1 91.75 184 GLY B O 1
ATOM 4007 N N . LEU B 1 185 ? -8.117 27.156 5.691 1 91.19 185 LEU B N 1
ATOM 4008 C CA . LEU B 1 185 ? -9.312 27.312 6.512 1 91.19 185 LEU B CA 1
ATOM 4009 C C . LEU B 1 185 ? -10.18 26.078 6.461 1 91.19 185 LEU B C 1
ATOM 4011 O O . LEU B 1 185 ? -11.172 25.969 7.188 1 91.19 185 LEU B O 1
ATOM 4015 N N . ASN B 1 186 ? -9.742 25.094 5.703 1 87.44 186 ASN B N 1
ATOM 4016 C CA . ASN B 1 186 ? -10.5 23.844 5.617 1 87.44 186 ASN B CA 1
ATOM 4017 C C . ASN B 1 186 ? -10.148 22.891 6.75 1 87.44 186 ASN B C 1
ATOM 4019 O O . ASN B 1 186 ? -10.844 21.891 6.973 1 87.44 186 ASN B O 1
ATOM 4023 N N . PHE B 1 187 ? -9.172 23.281 7.516 1 90.75 187 PHE B N 1
ATOM 4024 C CA . PHE B 1 187 ? -8.766 22.438 8.641 1 90.75 187 PHE B CA 1
ATOM 4025 C C . PHE B 1 187 ? -9.453 22.891 9.93 1 90.75 187 PHE B C 1
ATOM 4027 O O . PHE B 1 187 ? -9.797 24.062 10.07 1 90.75 187 PHE B O 1
ATOM 4034 N N . VAL B 1 188 ? -9.594 22.047 10.797 1 90.75 188 VAL B N 1
ATOM 4035 C CA . VAL B 1 188 ? -10.531 22.156 11.906 1 90.75 188 VAL B CA 1
ATOM 4036 C C . VAL B 1 188 ? -10.227 23.406 12.727 1 90.75 188 VAL B C 1
ATOM 4038 O O . VAL B 1 188 ? -11.109 24.25 12.93 1 90.75 188 VAL B O 1
ATOM 4041 N N . ILE B 1 189 ? -9.016 23.656 13.141 1 94.12 189 ILE B N 1
ATOM 4042 C CA . ILE B 1 189 ? -8.703 24.719 14.086 1 94.12 189 ILE B CA 1
ATOM 4043 C C . ILE B 1 189 ? -8.758 26.062 13.367 1 94.12 189 ILE B C 1
ATOM 4045 O O . ILE B 1 189 ? -9.445 26.984 13.82 1 94.12 189 ILE B O 1
ATOM 4049 N N . PRO B 1 190 ? -8.102 26.188 12.195 1 95.19 190 PRO B N 1
ATOM 4050 C CA . PRO B 1 190 ? -8.273 27.438 11.469 1 95.19 190 PRO B CA 1
ATOM 4051 C C . PRO B 1 190 ? -9.727 27.719 11.117 1 95.19 190 PRO B C 1
ATOM 4053 O O . PRO B 1 190 ? -10.156 28.875 11.125 1 95.19 190 PRO B O 1
ATOM 4056 N N . ASN B 1 191 ? -10.438 26.656 10.781 1 92.56 191 ASN B N 1
ATOM 4057 C CA . ASN B 1 191 ? -11.852 26.812 10.477 1 92.56 191 ASN B CA 1
ATOM 4058 C C . ASN B 1 191 ? -12.625 27.359 11.672 1 92.56 191 ASN B C 1
ATOM 4060 O O . ASN B 1 191 ? -13.414 28.297 11.531 1 92.56 191 ASN B O 1
ATOM 4064 N N . PHE B 1 192 ? -12.43 26.797 12.82 1 93.94 192 PHE B N 1
ATOM 4065 C CA . PHE B 1 192 ? -13.086 27.25 14.047 1 93.94 192 PHE B CA 1
ATOM 4066 C C . PHE B 1 192 ? -12.758 28.719 14.328 1 93.94 192 PHE B C 1
ATOM 4068 O O . PHE B 1 192 ? -13.656 29.516 14.602 1 93.94 192 PHE B O 1
ATOM 4075 N N . CYS B 1 193 ? -11.523 29.047 14.281 1 94.69 193 CYS B N 1
ATOM 4076 C CA . CYS B 1 193 ? -11.086 30.406 14.547 1 94.69 193 CYS B CA 1
ATOM 4077 C C . CYS B 1 193 ? -11.75 31.391 13.586 1 94.69 193 CYS B C 1
ATOM 4079 O O . CYS B 1 193 ? -12.242 32.438 14 1 94.69 193 CYS B O 1
ATOM 4081 N N . SER B 1 194 ? -11.797 31 12.352 1 94.75 194 SER B N 1
ATOM 4082 C CA . SER B 1 194 ? -12.391 31.844 11.328 1 94.75 194 SER B CA 1
ATOM 4083 C C . SER B 1 194 ? -13.883 32.062 11.57 1 94.75 194 SER B C 1
ATOM 4085 O O . SER B 1 194 ? -14.391 33.156 11.453 1 94.75 194 SER B O 1
ATOM 4087 N N . GLN B 1 195 ? -14.547 30.984 11.906 1 93 195 GLN B N 1
ATOM 4088 C CA . GLN B 1 195 ? -15.977 31.078 12.164 1 93 195 GLN B CA 1
ATOM 4089 C C . GLN B 1 195 ? -16.281 31.953 13.367 1 93 195 GLN B C 1
ATOM 4091 O O . GLN B 1 195 ? -17.219 32.75 13.344 1 93 195 GLN B O 1
ATOM 4096 N N . VAL B 1 196 ? -15.523 31.828 14.375 1 93.62 196 VAL B N 1
ATOM 4097 C CA . VAL B 1 196 ? -15.719 32.625 15.586 1 93.62 196 VAL B CA 1
ATOM 4098 C C . VAL B 1 196 ? -15.508 34.094 15.266 1 93.62 196 VAL B C 1
ATOM 4100 O O . VAL B 1 196 ? -16.328 34.938 15.633 1 93.62 196 VAL B O 1
ATOM 4103 N N . LEU B 1 197 ? -14.453 34.375 14.562 1 93.56 197 LEU B N 1
ATOM 4104 C CA . LEU B 1 197 ? -14.133 35.781 14.211 1 93.56 197 LEU B CA 1
ATOM 4105 C C . LEU B 1 197 ? -15.227 36.375 13.336 1 93.56 197 LEU B C 1
ATOM 4107 O O . LEU B 1 197 ? -15.586 37.531 13.508 1 93.56 197 LEU B O 1
ATOM 4111 N N . LYS B 1 198 ? -15.719 35.531 12.461 1 93.12 198 LYS B N 1
ATOM 4112 C CA . LYS B 1 198 ? -16.812 36 11.609 1 93.12 198 LYS B CA 1
ATOM 4113 C C . LYS B 1 198 ? -18.078 36.219 12.422 1 93.12 198 LYS B C 1
ATOM 4115 O O . LYS B 1 198 ? -18.812 37.188 12.18 1 93.12 198 LYS B O 1
ATOM 4120 N N . ALA B 1 199 ? -18.328 35.375 13.297 1 92.12 199 ALA B N 1
ATOM 4121 C CA . ALA B 1 199 ? -19.5 35.5 14.156 1 92.12 199 ALA B CA 1
ATOM 4122 C C . ALA B 1 199 ? -19.453 36.781 14.984 1 92.12 199 ALA B C 1
ATOM 4124 O O . ALA B 1 199 ? -20.469 37.406 15.219 1 92.12 199 ALA B O 1
ATOM 4125 N N . LEU B 1 200 ? -18.297 37.156 15.445 1 91.19 200 LEU B N 1
ATOM 4126 C CA . LEU B 1 200 ? -18.109 38.312 16.312 1 91.19 200 LEU B CA 1
ATOM 4127 C C . LEU B 1 200 ? -18.422 39.594 15.555 1 91.19 200 LEU B C 1
ATOM 4129 O O . LEU B 1 200 ? -18.672 40.656 16.172 1 91.19 200 LEU B O 1
ATOM 4133 N N . LYS B 1 201 ? -18.391 39.5 14.258 1 91.19 201 LYS B N 1
ATOM 4134 C CA . LYS B 1 201 ? -18.688 40.656 13.43 1 91.19 201 LYS B CA 1
ATOM 4135 C C . LYS B 1 201 ? -20.188 40.812 13.203 1 91.19 201 LYS B C 1
ATOM 4137 O O . LYS B 1 201 ? -20.641 41.812 12.648 1 91.19 201 LYS B O 1
ATOM 4142 N N . ARG B 1 202 ? -20.875 39.812 13.602 1 90.94 202 ARG B N 1
ATOM 4143 C CA . ARG B 1 202 ? -22.328 39.812 13.445 1 90.94 202 ARG B CA 1
ATOM 4144 C C . ARG B 1 202 ? -23.016 40.219 14.742 1 90.94 202 ARG B C 1
ATOM 4146 O O . ARG B 1 202 ? -22.422 40.156 15.82 1 90.94 202 ARG B O 1
ATOM 4153 N N . PRO B 1 203 ? -24.328 40.688 14.531 1 92.38 203 PRO B N 1
ATOM 4154 C CA . PRO B 1 203 ? -25.109 40.938 15.75 1 92.38 203 PRO B CA 1
ATOM 4155 C C . PRO B 1 203 ? -25.281 39.656 16.578 1 92.38 203 PRO B C 1
ATOM 4157 O O . PRO B 1 203 ? -25.344 38.562 16.031 1 92.38 203 PRO B O 1
ATOM 4160 N N . GLU B 1 204 ? -25.312 39.844 17.922 1 89 204 GLU B N 1
ATOM 4161 C CA . GLU B 1 204 ? -25.375 38.719 18.859 1 89 204 GLU B CA 1
ATOM 4162 C C . GLU B 1 204 ? -26.453 37.75 18.469 1 89 204 GLU B C 1
ATOM 4164 O O . GLU B 1 204 ? -26.266 36.531 18.562 1 89 204 GLU B O 1
ATOM 4169 N N . SER B 1 205 ? -27.547 38.25 18.016 1 89.75 205 SER B N 1
ATOM 4170 C CA . SER B 1 205 ? -28.703 37.438 17.703 1 89.75 205 SER B CA 1
ATOM 4171 C C . SER B 1 205 ? -28.453 36.562 16.469 1 89.75 205 SER B C 1
ATOM 4173 O O . SER B 1 205 ? -29.156 35.562 16.25 1 89.75 205 SER B O 1
ATOM 4175 N N . GLU B 1 206 ? -27.422 36.844 15.742 1 90.88 206 GLU B N 1
ATOM 4176 C CA . GLU B 1 206 ? -27.172 36.156 14.484 1 90.88 206 GLU B CA 1
ATOM 4177 C C . GLU B 1 206 ? -25.906 35.281 14.578 1 90.88 206 GLU B C 1
ATOM 4179 O O . GLU B 1 206 ? -25.547 34.594 13.609 1 90.88 206 GLU B O 1
ATOM 4184 N N . ARG B 1 207 ? -25.328 35.312 15.695 1 89.25 207 ARG B N 1
ATOM 4185 C CA . ARG B 1 207 ? -24.078 34.562 15.867 1 89.25 207 ARG B CA 1
ATOM 4186 C C . ARG B 1 207 ? -24.344 33.062 15.945 1 89.25 207 ARG B C 1
ATOM 4188 O O . ARG B 1 207 ? -25.234 32.625 16.672 1 89.25 207 ARG B O 1
ATOM 4195 N N . LYS B 1 208 ? -23.609 32.312 15.094 1 89.69 208 LYS B N 1
ATOM 4196 C CA . LYS B 1 208 ? -23.688 30.859 15.141 1 89.69 208 LYS B CA 1
ATOM 4197 C C . LYS B 1 208 ? -22.453 30.234 14.508 1 89.69 208 LYS B C 1
ATOM 4199 O O . LYS B 1 208 ? -21.812 30.844 13.641 1 89.69 208 LYS B O 1
ATOM 4204 N N . ILE B 1 209 ? -22.094 29.141 15.008 1 89.75 209 ILE B N 1
ATOM 4205 C CA . ILE B 1 209 ? -21.016 28.328 14.445 1 89.75 209 ILE B CA 1
ATOM 4206 C C . ILE B 1 209 ? -21.578 26.984 13.969 1 89.75 209 ILE B C 1
ATOM 4208 O O . ILE B 1 209 ? -22.297 26.312 14.711 1 89.75 209 ILE B O 1
ATOM 4212 N N . LEU B 1 210 ? -21.312 26.656 12.719 1 86.81 210 LEU B N 1
ATOM 4213 C CA . LEU B 1 210 ? -21.75 25.375 12.148 1 86.81 210 LEU B CA 1
ATOM 4214 C C . LEU B 1 210 ? -20.594 24.375 12.141 1 86.81 210 LEU B C 1
ATOM 4216 O O . LEU B 1 210 ? -19.516 24.656 11.609 1 86.81 210 LEU B O 1
ATOM 4220 N N . VAL B 1 211 ? -20.891 23.297 12.773 1 86.62 211 VAL B N 1
ATOM 4221 C CA . VAL B 1 211 ? -19.797 22.328 12.898 1 86.62 211 VAL B CA 1
ATOM 4222 C C . VAL B 1 211 ? -20.328 20.922 12.609 1 86.62 211 VAL B C 1
ATOM 4224 O O . VAL B 1 211 ? -21.531 20.703 12.5 1 86.62 211 VAL B O 1
ATOM 4227 N N . GLY B 1 212 ? -19.344 19.969 12.281 1 84 212 GLY B N 1
ATOM 4228 C CA . GLY B 1 212 ? -19.672 18.547 12.195 1 84 212 GLY B CA 1
ATOM 4229 C C . GLY B 1 212 ? -19.562 17.828 13.523 1 84 212 GLY B C 1
ATOM 4230 O O . GLY B 1 212 ? -20.047 18.328 14.547 1 84 212 GLY B O 1
ATOM 4231 N N . ASP B 1 213 ? -19 16.578 13.398 1 81.25 213 ASP B N 1
ATOM 4232 C CA . ASP B 1 213 ? -18.859 15.789 14.609 1 81.25 213 ASP B CA 1
ATOM 4233 C C . ASP B 1 213 ? -17.844 16.422 15.57 1 81.25 213 ASP B C 1
ATOM 4235 O O . ASP B 1 213 ? -16.703 16.688 15.188 1 81.25 213 ASP B O 1
ATOM 4239 N N . LEU B 1 214 ? -18.234 16.656 16.781 1 87.81 214 LEU B N 1
ATOM 4240 C CA . LEU B 1 214 ? -17.375 17.312 17.766 1 87.81 214 LEU B CA 1
ATOM 4241 C C . LEU B 1 214 ? -16.938 16.328 18.844 1 87.81 214 LEU B C 1
ATOM 4243 O O . LEU B 1 214 ? -16.156 16.688 19.734 1 87.81 214 LEU B O 1
ATOM 4247 N N . SER B 1 215 ? -17.438 15.164 18.688 1 87.31 215 SER B N 1
ATOM 4248 C CA . SER B 1 215 ? -17.172 14.203 19.766 1 87.31 215 SER B CA 1
ATOM 4249 C C . SER B 1 215 ? -15.852 13.484 19.547 1 87.31 215 SER B C 1
ATOM 4251 O O . SER B 1 215 ? -15.32 12.867 20.484 1 87.31 215 SER B O 1
ATOM 4253 N N . SER B 1 216 ? -15.234 13.609 18.391 1 90.31 216 SER B N 1
ATOM 4254 C CA . SER B 1 216 ? -13.977 12.938 18.109 1 90.31 216 SER B CA 1
ATOM 4255 C C . SER B 1 216 ? -12.812 13.609 18.828 1 90.31 216 SER B C 1
ATOM 4257 O O . SER B 1 216 ? -12.945 14.734 19.312 1 90.31 216 SER B O 1
ATOM 4259 N N . SER B 1 217 ? -11.828 12.875 19.078 1 94.25 217 SER B N 1
ATOM 4260 C CA . SER B 1 217 ? -10.609 13.43 19.656 1 94.25 217 SER B CA 1
ATOM 4261 C C . SER B 1 217 ? -9.422 13.266 18.719 1 94.25 217 SER B C 1
ATOM 4263 O O . SER B 1 217 ? -9.438 12.414 17.828 1 94.25 217 SER B O 1
ATOM 4265 N N . ARG B 1 218 ? -8.438 14.094 18.891 1 96.12 218 ARG B N 1
ATOM 4266 C CA . ARG B 1 218 ? -7.219 14.078 18.094 1 96.12 218 ARG B CA 1
ATOM 4267 C C . ARG B 1 218 ? -6.008 14.477 18.938 1 96.12 218 ARG B C 1
ATOM 4269 O O . ARG B 1 218 ? -6.16 14.93 20.078 1 96.12 218 ARG B O 1
ATOM 4276 N N . ASP B 1 219 ? -4.918 14.203 18.453 1 97.88 219 ASP B N 1
ATOM 4277 C CA . ASP B 1 219 ? -3.621 14.664 18.938 1 97.88 219 ASP B CA 1
ATOM 4278 C C . ASP B 1 219 ? -3.072 15.781 18.062 1 97.88 219 ASP B C 1
ATOM 4280 O O . ASP B 1 219 ? -2.637 15.539 16.938 1 97.88 219 ASP B O 1
ATOM 4284 N N . PHE B 1 220 ? -3.023 17.031 18.594 1 97.31 220 PHE B N 1
ATOM 4285 C CA . PHE B 1 220 ? -2.611 18.188 17.812 1 97.31 220 PHE B CA 1
ATOM 4286 C C . PHE B 1 220 ? -1.21 18.641 18.203 1 97.31 220 PHE B C 1
ATOM 4288 O O . PHE B 1 220 ? -0.858 18.625 19.391 1 97.31 220 PHE B O 1
ATOM 4295 N N . LEU B 1 221 ? -0.491 19.031 17.219 1 97.88 221 LEU B N 1
ATOM 4296 C CA . LEU B 1 221 ? 0.807 19.672 17.406 1 97.88 221 LEU B CA 1
ATOM 4297 C C . LEU B 1 221 ? 0.843 21.031 16.734 1 97.88 221 LEU B C 1
ATOM 4299 O O . LEU B 1 221 ? 0.031 21.312 15.844 1 97.88 221 LEU B O 1
ATOM 4303 N N . ASP B 1 222 ? 1.758 21.875 17.281 1 98.38 222 ASP B N 1
ATOM 4304 C CA . ASP B 1 222 ? 2.17 23.047 16.516 1 98.38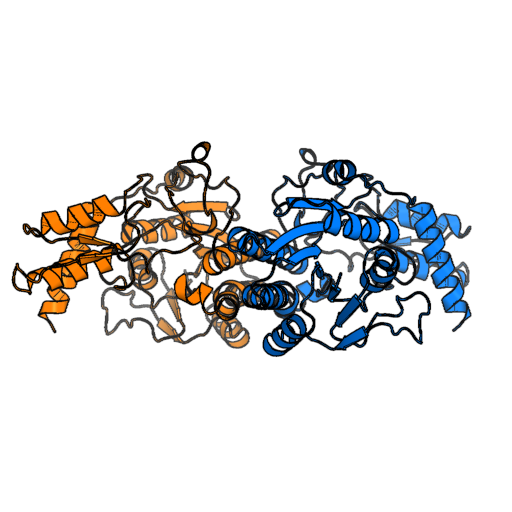 222 ASP B CA 1
ATOM 4305 C C . ASP B 1 222 ? 3.043 22.656 15.328 1 98.38 222 ASP B C 1
ATOM 4307 O O . ASP B 1 222 ? 3.947 21.828 15.461 1 98.38 222 ASP B O 1
ATOM 4311 N N . VAL B 1 223 ? 2.795 23.219 14.148 1 98.56 223 VAL B N 1
ATOM 4312 C CA . VAL B 1 223 ? 3.537 22.906 12.93 1 98.56 223 VAL B CA 1
ATOM 4313 C C . VAL B 1 223 ? 5.027 23.125 13.156 1 98.56 223 VAL B C 1
ATOM 4315 O O . VAL B 1 223 ? 5.863 22.406 12.594 1 98.56 223 VAL B O 1
ATOM 4318 N N . ARG B 1 224 ? 5.477 24.109 13.977 1 98.12 224 ARG B N 1
ATOM 4319 C CA . ARG B 1 224 ? 6.879 24.391 14.258 1 98.12 224 ARG B CA 1
ATOM 4320 C C . ARG B 1 224 ? 7.547 23.219 14.961 1 98.12 224 ARG B C 1
ATOM 4322 O O . ARG B 1 224 ? 8.734 22.953 14.75 1 98.12 224 ARG B O 1
ATOM 4329 N N . ASP B 1 225 ? 6.77 22.531 15.789 1 98.75 225 ASP B N 1
ATOM 4330 C CA . ASP B 1 225 ? 7.285 21.312 16.406 1 98.75 225 ASP B CA 1
ATOM 4331 C C . ASP B 1 225 ? 7.418 20.188 15.383 1 98.75 225 ASP B C 1
ATOM 4333 O O . ASP B 1 225 ? 8.352 19.391 15.453 1 98.75 225 ASP B O 1
ATOM 4337 N N . VAL B 1 226 ? 6.516 20.109 14.453 1 98.81 226 VAL B N 1
ATOM 4338 C CA . VAL B 1 226 ? 6.484 19.047 13.453 1 98.81 226 VAL B CA 1
ATOM 4339 C C . VAL B 1 226 ? 7.688 19.172 12.523 1 98.81 226 VAL B C 1
ATOM 4341 O O . VAL B 1 226 ? 8.375 18.188 12.25 1 98.81 226 VAL B O 1
ATOM 4344 N N . VAL B 1 227 ? 7.961 20.359 12.023 1 98.56 227 VAL B N 1
ATOM 4345 C CA . VAL B 1 227 ? 9.062 20.547 11.078 1 98.56 227 VAL B CA 1
ATOM 4346 C C . VAL B 1 227 ? 10.391 20.359 11.797 1 98.56 227 VAL B C 1
ATOM 4348 O O . VAL B 1 227 ? 11.367 19.875 11.211 1 98.56 227 VAL B O 1
ATOM 4351 N N . CYS B 1 228 ? 10.453 20.719 13.109 1 98.5 228 CYS B N 1
ATOM 4352 C CA . CYS B 1 228 ? 11.633 20.406 13.906 1 98.5 228 CYS B CA 1
ATOM 4353 C C . CYS B 1 228 ? 11.883 18.906 13.938 1 98.5 228 CYS B C 1
ATOM 4355 O O . CYS B 1 228 ? 13.031 18.453 13.812 1 98.5 228 CYS B O 1
ATOM 4357 N N . ALA B 1 229 ? 10.812 18.141 14.109 1 98.88 229 ALA B N 1
ATOM 4358 C CA . ALA B 1 229 ? 10.922 16.672 14.094 1 98.88 229 ALA B CA 1
ATOM 4359 C C . ALA B 1 229 ? 11.453 16.188 12.75 1 98.88 229 ALA B C 1
ATOM 4361 O O . ALA B 1 229 ? 12.281 15.281 12.695 1 98.88 229 ALA B O 1
ATOM 4362 N N . TYR B 1 230 ? 10.938 16.766 11.625 1 98.88 230 TYR B N 1
ATOM 4363 C CA . TYR B 1 230 ? 11.406 16.391 10.297 1 98.88 230 TYR B CA 1
ATOM 4364 C C . TYR B 1 230 ? 12.914 16.578 10.18 1 98.88 230 TYR B C 1
ATOM 4366 O O . TYR B 1 230 ? 13.617 15.703 9.672 1 98.88 230 TYR B O 1
ATOM 4374 N N . ARG B 1 231 ? 13.43 17.734 10.648 1 98.56 231 ARG B N 1
ATOM 4375 C CA . ARG B 1 231 ? 14.859 18 10.617 1 98.56 231 ARG B CA 1
ATOM 4376 C C . ARG B 1 231 ? 15.633 16.953 11.414 1 98.56 231 ARG B C 1
ATOM 4378 O O . ARG B 1 231 ? 16.625 16.391 10.93 1 98.56 231 ARG B O 1
ATOM 4385 N N . ILE B 1 232 ? 15.156 16.656 12.609 1 98.56 232 ILE B N 1
ATOM 4386 C CA . ILE B 1 232 ? 15.836 15.719 13.492 1 98.56 232 ILE B CA 1
ATOM 4387 C C . ILE B 1 232 ? 15.852 14.328 12.852 1 98.56 232 ILE B C 1
ATOM 4389 O O . ILE B 1 232 ? 16.859 13.617 12.922 1 98.56 232 ILE B O 1
ATOM 4393 N N . LEU B 1 233 ? 14.75 13.93 12.227 1 98.81 233 LEU B N 1
ATOM 4394 C CA . LEU B 1 233 ? 14.672 12.625 11.57 1 98.81 233 LEU B CA 1
ATOM 4395 C C . LEU B 1 233 ? 15.648 12.547 10.406 1 98.81 233 LEU B C 1
ATOM 4397 O O . LEU B 1 233 ? 16.234 11.484 10.156 1 98.81 233 LEU B O 1
ATOM 4401 N N . ALA B 1 234 ? 15.789 13.641 9.648 1 98.56 234 ALA B N 1
ATOM 4402 C CA . ALA B 1 234 ? 16.766 13.672 8.555 1 98.56 234 ALA B CA 1
ATOM 4403 C C . ALA B 1 234 ? 18.188 13.492 9.078 1 98.56 234 ALA B C 1
ATOM 4405 O O . ALA B 1 234 ? 19.031 12.891 8.414 1 98.56 234 ALA B O 1
ATOM 4406 N N . GLU B 1 235 ? 18.438 13.984 10.234 1 97.88 235 GLU B N 1
ATOM 4407 C CA . GLU B 1 235 ? 19.781 14.023 10.789 1 97.88 235 GLU B CA 1
ATOM 4408 C C . GLU B 1 235 ? 20.094 12.766 11.602 1 97.88 235 GLU B C 1
ATOM 4410 O O . GLU B 1 235 ? 21.203 12.258 11.578 1 97.88 235 GLU B O 1
ATOM 4415 N N . ARG B 1 236 ? 19.031 12.273 12.289 1 98.5 236 ARG B N 1
ATOM 4416 C CA . ARG B 1 236 ? 19.344 11.281 13.305 1 98.5 236 ARG B CA 1
ATOM 4417 C C . ARG B 1 236 ? 18.422 10.062 13.18 1 98.5 236 ARG B C 1
ATOM 4419 O O . ARG B 1 236 ? 18.625 9.055 13.867 1 98.5 236 ARG B O 1
ATOM 4426 N N . GLY B 1 237 ? 17.438 10.117 12.352 1 98.75 237 GLY B N 1
ATOM 4427 C CA . GLY B 1 237 ? 16.547 8.977 12.203 1 98.75 237 GLY B CA 1
ATOM 4428 C C . GLY B 1 237 ? 17.25 7.73 11.703 1 98.75 237 GLY B C 1
ATOM 4429 O O . GLY B 1 237 ? 18.141 7.812 10.867 1 98.75 237 GLY B O 1
ATOM 4430 N N . LYS B 1 238 ? 16.859 6.609 12.211 1 98.69 238 LYS B N 1
ATOM 4431 C CA . LYS B 1 238 ? 17.422 5.348 11.727 1 98.69 238 LYS B CA 1
ATOM 4432 C C . LYS B 1 238 ? 16.781 4.941 10.398 1 98.69 238 LYS B C 1
ATOM 4434 O O . LYS B 1 238 ? 15.555 4.891 10.289 1 98.69 238 LYS B O 1
ATOM 4439 N N . PRO B 1 239 ? 17.625 4.633 9.344 1 98.56 239 PRO B N 1
ATOM 4440 C CA . PRO B 1 239 ? 17.047 4.184 8.078 1 98.56 239 PRO B CA 1
ATOM 4441 C C . PRO B 1 239 ? 16.172 2.945 8.234 1 98.56 239 PRO B C 1
ATOM 4443 O O . PRO B 1 239 ? 16.516 2.027 8.984 1 98.56 239 PRO B O 1
ATOM 4446 N N . GLY B 1 240 ? 14.984 2.947 7.59 1 98.19 240 GLY B N 1
ATOM 4447 C CA . GLY B 1 240 ? 14.078 1.815 7.621 1 98.19 240 GLY B CA 1
ATOM 4448 C C . GLY B 1 240 ? 13.062 1.895 8.75 1 98.19 240 GLY B C 1
ATOM 4449 O O . GLY B 1 240 ? 12.18 1.043 8.859 1 98.19 240 GLY B O 1
ATOM 4450 N N . GLU B 1 241 ? 13.148 2.986 9.539 1 98.62 241 GLU B N 1
ATOM 4451 C CA . GLU B 1 241 ? 12.297 3.068 10.719 1 98.62 241 GLU B CA 1
ATOM 4452 C C . GLU B 1 241 ? 11.172 4.082 10.516 1 98.62 241 GLU B C 1
ATOM 4454 O O . GLU B 1 241 ? 11.234 4.918 9.609 1 98.62 241 GLU B O 1
ATOM 4459 N N . ILE B 1 242 ? 10.156 3.918 11.32 1 98.88 242 ILE B N 1
ATOM 4460 C CA . ILE B 1 242 ? 8.969 4.762 11.352 1 98.88 242 ILE B CA 1
ATOM 4461 C C . ILE B 1 242 ? 8.906 5.52 12.672 1 98.88 242 ILE B C 1
ATOM 4463 O O . ILE B 1 242 ? 9.195 4.957 13.734 1 98.88 242 ILE B O 1
ATOM 4467 N N . TYR B 1 243 ? 8.539 6.805 12.633 1 98.94 243 TYR B N 1
ATOM 4468 C CA . TYR B 1 243 ? 8.461 7.617 13.844 1 98.94 243 TYR B CA 1
ATOM 4469 C C . TYR B 1 243 ? 7.133 8.367 13.898 1 98.94 243 TYR B C 1
ATOM 4471 O O . TYR B 1 243 ? 6.773 9.078 12.961 1 98.94 243 TYR B O 1
ATOM 4479 N N . ASN B 1 244 ? 6.426 8.219 14.992 1 98.94 244 ASN B N 1
ATOM 4480 C CA . ASN B 1 244 ? 5.293 9.086 15.297 1 98.94 244 ASN B CA 1
ATOM 4481 C C . ASN B 1 244 ? 5.746 10.492 15.68 1 98.94 244 ASN B C 1
ATOM 4483 O O . ASN B 1 244 ? 6.723 10.648 16.422 1 98.94 244 ASN B O 1
ATOM 4487 N N . ILE B 1 245 ? 5.125 11.438 15.102 1 98.94 245 ILE B N 1
ATOM 4488 C CA . ILE B 1 245 ? 5.293 12.828 15.523 1 98.94 245 ILE B CA 1
ATOM 4489 C C . ILE B 1 245 ? 3.99 13.344 16.125 1 98.94 245 ILE B C 1
ATOM 4491 O O . ILE B 1 245 ? 3.082 13.75 15.398 1 98.94 245 ILE B O 1
ATOM 4495 N N . CYS B 1 246 ? 3.932 13.367 17.453 1 98.75 246 CYS B N 1
ATOM 4496 C CA . CYS B 1 246 ? 2.695 13.695 18.156 1 98.75 246 CYS B CA 1
ATOM 4497 C C . CYS B 1 246 ? 2.984 14.359 19.5 1 98.75 246 CYS B C 1
ATOM 4499 O O . CYS B 1 246 ? 4.117 14.32 19.984 1 98.75 246 CYS B O 1
ATOM 4501 N N . SER B 1 247 ? 2.02 15.008 20.062 1 98.06 247 SER B N 1
ATOM 4502 C CA . SER B 1 247 ? 2.156 15.625 21.375 1 98.06 247 SER B CA 1
ATOM 4503 C C . SER B 1 247 ? 2.049 14.578 22.484 1 98.06 247 SER B C 1
ATOM 4505 O O . SER B 1 247 ? 2.625 14.75 23.562 1 98.06 247 SER B O 1
ATOM 4507 N N . GLY B 1 248 ? 1.259 13.531 22.219 1 97.62 248 GLY B N 1
ATOM 4508 C CA . GLY B 1 248 ? 0.952 12.531 23.219 1 97.62 248 GLY B CA 1
ATOM 4509 C C . GLY B 1 248 ? -0.286 12.859 24.031 1 97.62 248 GLY B C 1
ATOM 4510 O O . GLY B 1 248 ? -0.662 12.109 24.938 1 97.62 248 GLY B O 1
ATOM 4511 N N . LYS B 1 249 ? -0.907 13.938 23.688 1 96.69 249 LYS B N 1
ATOM 4512 C CA . LYS B 1 249 ? -2.092 14.383 24.422 1 96.69 249 LYS B CA 1
ATOM 4513 C C . LYS B 1 249 ? -3.344 14.258 23.547 1 96.69 249 LYS B C 1
ATOM 4515 O O . LYS B 1 249 ? -3.344 14.664 22.391 1 96.69 249 LYS B O 1
ATOM 4520 N N . GLU B 1 250 ? -4.355 13.656 24.125 1 97 250 GLU B N 1
ATOM 4521 C CA . GLU B 1 250 ? -5.648 13.555 23.453 1 97 250 GLU B CA 1
ATOM 4522 C C . GLU B 1 250 ? -6.508 14.781 23.719 1 97 250 GLU B C 1
ATOM 4524 O O . GLU B 1 250 ? -6.672 15.188 24.875 1 97 250 GLU B O 1
ATOM 4529 N N . VAL B 1 251 ? -6.984 15.375 22.641 1 96 251 VAL B N 1
ATOM 4530 C CA . VAL B 1 251 ? -7.828 16.562 22.781 1 96 251 VAL B CA 1
ATOM 4531 C C . VAL B 1 251 ? -9.172 16.312 22.094 1 96 251 VAL B C 1
ATOM 4533 O O . VAL B 1 251 ? -9.219 15.891 20.938 1 96 251 VAL B O 1
ATOM 4536 N N . ILE B 1 252 ? -10.227 16.578 22.828 1 95.12 252 ILE B N 1
ATOM 4537 C CA . ILE B 1 252 ? -11.562 16.469 22.25 1 95.12 252 ILE B CA 1
ATOM 4538 C C . ILE B 1 252 ? -11.852 17.703 21.391 1 95.12 252 ILE B C 1
ATOM 4540 O O . ILE B 1 252 ? -11.641 18.828 21.828 1 95.12 252 ILE B O 1
ATOM 4544 N N . ILE B 1 253 ? -12.383 17.516 20.219 1 93.62 253 ILE B N 1
ATOM 4545 C CA . ILE B 1 253 ? -12.586 18.578 19.25 1 93.62 253 ILE B CA 1
ATOM 4546 C C . ILE B 1 253 ? -13.531 19.625 19.844 1 93.62 253 ILE B C 1
ATOM 4548 O O . ILE B 1 253 ? -13.312 20.828 19.672 1 93.62 253 ILE B O 1
ATOM 4552 N N . ARG B 1 254 ? -14.516 19.203 20.562 1 93.31 254 ARG B N 1
ATOM 4553 C CA . ARG B 1 254 ? -15.453 20.109 21.203 1 93.31 254 ARG B CA 1
ATOM 4554 C C . ARG B 1 254 ? -14.734 21.062 22.141 1 93.31 254 ARG B C 1
ATOM 4556 O O . ARG B 1 254 ? -15.039 22.25 22.203 1 93.31 254 ARG B O 1
ATOM 4563 N N . ASP B 1 255 ? -13.82 20.516 22.859 1 93.06 255 ASP B N 1
ATOM 4564 C CA . ASP B 1 255 ? -13.086 21.328 23.828 1 93.06 255 ASP B CA 1
ATOM 4565 C C . ASP B 1 255 ? -12.25 22.391 23.141 1 93.06 255 ASP B C 1
ATOM 4567 O O . ASP B 1 255 ? -12.062 23.5 23.672 1 93.06 255 ASP B O 1
ATOM 4571 N N . VAL B 1 256 ? -11.742 22.047 22 1 94.19 256 VAL B N 1
ATOM 4572 C CA . VAL B 1 256 ? -10.977 23 21.203 1 94.19 256 VAL B CA 1
ATOM 4573 C C . VAL B 1 256 ? -11.875 24.172 20.797 1 94.19 256 VAL B C 1
ATOM 4575 O O . VAL B 1 256 ? -11.516 25.328 20.984 1 94.19 256 VAL B O 1
ATOM 4578 N N . LEU B 1 257 ? -13.031 23.844 20.297 1 93.94 257 LEU B N 1
ATOM 4579 C CA . LEU B 1 257 ? -13.977 24.875 19.875 1 93.94 257 LEU B CA 1
ATOM 4580 C C . LEU B 1 257 ? -14.398 25.75 21.047 1 93.94 257 LEU B C 1
ATOM 4582 O O . LEU B 1 257 ? -14.414 26.984 20.938 1 93.94 257 LEU B O 1
ATOM 4586 N N . ASP B 1 258 ? -14.688 25.078 22.125 1 92.94 258 ASP B N 1
ATOM 4587 C CA . ASP B 1 258 ? -15.109 25.812 23.328 1 92.94 258 ASP B CA 1
ATOM 4588 C C . ASP B 1 258 ? -14.016 26.75 23.812 1 92.94 258 ASP B C 1
ATOM 4590 O O . ASP B 1 258 ? -14.297 27.859 24.266 1 92.94 258 ASP B O 1
ATOM 4594 N N . GLY B 1 259 ? -12.805 26.266 23.75 1 91.19 259 GLY B N 1
ATOM 4595 C CA . GLY B 1 259 ? -11.672 27.109 24.109 1 91.19 259 GLY B CA 1
ATOM 4596 C C . GLY B 1 259 ? -11.547 28.344 23.25 1 91.19 259 GLY B C 1
ATOM 4597 O O . GLY B 1 259 ? -11.32 29.438 23.766 1 91.19 259 GLY B O 1
ATOM 4598 N N . ILE B 1 260 ? -11.734 28.172 21.984 1 93.81 260 ILE B N 1
ATOM 4599 C CA . ILE B 1 260 ? -11.625 29.266 21.031 1 93.81 260 ILE B CA 1
ATOM 4600 C C . ILE B 1 260 ? -12.742 30.281 21.297 1 93.81 260 ILE B C 1
ATOM 4602 O O . ILE B 1 260 ? -12.5 31.484 21.297 1 93.81 260 ILE B O 1
ATOM 4606 N N . ILE B 1 261 ? -13.961 29.781 21.547 1 92.38 261 ILE B N 1
ATOM 4607 C CA . ILE B 1 261 ? -15.109 30.625 21.812 1 92.38 261 ILE B CA 1
ATOM 4608 C C . ILE B 1 261 ? -14.883 31.406 23.125 1 92.38 261 ILE B C 1
ATOM 4610 O O . ILE B 1 261 ? -15.125 32.625 23.188 1 92.38 261 ILE B O 1
ATOM 4614 N N . SER B 1 262 ? -14.375 30.703 24.047 1 90 262 SER B N 1
ATOM 4615 C CA . SER B 1 262 ? -14.141 31.312 25.344 1 90 262 SER B CA 1
ATOM 4616 C C . SER B 1 262 ? -13.117 32.438 25.25 1 90 262 SER B C 1
ATOM 4618 O O . SER B 1 262 ? -13.25 33.469 25.922 1 90 262 SER B O 1
ATOM 4620 N N . THR B 1 263 ? -12.164 32.25 24.516 1 85.69 263 THR B N 1
ATOM 4621 C CA . THR B 1 263 ? -11.109 33.219 24.344 1 85.69 263 THR B CA 1
ATOM 4622 C C . THR B 1 263 ? -11.656 34.5 23.703 1 85.69 263 THR B C 1
ATOM 4624 O O . THR B 1 263 ? -11.133 35.594 23.938 1 85.69 263 THR B O 1
ATOM 4627 N N . SER B 1 264 ? -12.664 34.344 22.953 1 85.88 264 SER B N 1
ATOM 4628 C CA . SER B 1 264 ? -13.281 35.5 22.312 1 85.88 264 SER B CA 1
ATOM 4629 C C . SER B 1 264 ? -14.023 36.375 23.328 1 85.88 264 SER B C 1
ATOM 4631 O O . SER B 1 264 ? -14.336 37.531 23.047 1 85.88 264 SER B O 1
ATOM 4633 N N . GLY B 1 265 ? -14.367 35.781 24.406 1 85.12 265 GLY B N 1
ATOM 4634 C CA . GLY B 1 265 ? -15.094 36.469 25.453 1 85.12 265 GLY B CA 1
ATOM 4635 C C . GLY B 1 265 ? -16.578 36.594 25.172 1 85.12 265 GLY B C 1
ATOM 4636 O O . GLY B 1 265 ? -17.297 37.312 25.875 1 85.12 265 GLY B O 1
ATOM 4637 N N . GLN B 1 266 ? -17.062 35.938 24.156 1 87 266 GLN B N 1
ATOM 4638 C CA . GLN B 1 266 ? -18.469 36.031 23.766 1 87 266 GLN B CA 1
ATOM 4639 C C . GLN B 1 266 ? -19.141 34.688 23.797 1 87 266 GLN B C 1
ATOM 4641 O O . GLN B 1 266 ? -18.469 33.656 23.844 1 87 266 GLN B O 1
ATOM 4646 N N . LYS B 1 267 ? -20.484 34.75 23.891 1 87.44 267 LYS B N 1
ATOM 4647 C CA . LYS B 1 267 ? -21.266 33.531 23.734 1 87.44 267 LYS B CA 1
ATOM 4648 C C . LYS B 1 267 ? -21.672 33.344 22.281 1 87.44 267 LYS B C 1
ATOM 4650 O O . LYS B 1 267 ? -22.266 34.219 21.656 1 87.44 267 LYS B O 1
ATOM 4655 N N . ILE B 1 268 ? -21.328 32.25 21.797 1 92 268 ILE B N 1
ATOM 4656 C CA . ILE B 1 268 ? -21.672 31.938 20.422 1 92 268 ILE B CA 1
ATOM 4657 C C . ILE B 1 268 ? -22.297 30.547 20.359 1 92 268 ILE B C 1
ATOM 4659 O O . ILE B 1 268 ? -21.672 29.547 20.719 1 92 268 ILE B O 1
ATOM 4663 N N . PRO B 1 269 ? -23.578 30.453 19.953 1 91.88 269 PRO B N 1
ATOM 4664 C CA . PRO B 1 269 ? -24.219 29.141 19.828 1 91.88 269 PRO B CA 1
ATOM 4665 C C . PRO B 1 269 ? -23.531 28.25 18.797 1 91.88 269 PRO B C 1
ATOM 4667 O O . PRO B 1 269 ? -23.109 28.719 17.75 1 91.88 269 PRO B O 1
ATOM 4670 N N . VAL B 1 270 ? -23.406 26.969 19.188 1 90.81 270 VAL B N 1
ATOM 4671 C CA . VAL B 1 270 ? -22.812 25.969 18.297 1 90.81 270 VAL B CA 1
ATOM 4672 C C . VAL B 1 270 ? -23.906 25.062 17.734 1 90.81 270 VAL B C 1
ATOM 4674 O O . VAL B 1 270 ? -24.719 24.5 18.484 1 90.81 270 VAL B O 1
ATOM 4677 N N . GLU B 1 271 ? -24 24.938 16.406 1 89.25 271 GLU B N 1
ATOM 4678 C CA . GLU B 1 271 ? -24.938 24.047 15.734 1 89.25 271 GLU B CA 1
ATOM 4679 C C . GLU B 1 271 ? -24.203 22.922 15.008 1 89.25 271 GLU B C 1
ATOM 4681 O O . GLU B 1 271 ? -23.297 23.172 14.211 1 89.25 271 GLU B O 1
ATOM 4686 N N . VAL B 1 272 ? -24.656 21.703 15.375 1 84.94 272 VAL B N 1
ATOM 4687 C CA . VAL B 1 272 ? -24.047 20.531 14.75 1 84.94 272 VAL B CA 1
ATOM 4688 C C . VAL B 1 272 ? -24.797 20.188 13.461 1 84.94 272 VAL B C 1
ATOM 4690 O O . VAL B 1 272 ? -26.016 20 13.484 1 84.94 272 VAL B O 1
ATOM 4693 N N . ASP B 1 273 ? -24.156 20.203 12.391 1 82.31 273 ASP B N 1
ATOM 4694 C CA . ASP B 1 273 ? -24.672 19.828 11.086 1 82.31 273 ASP B CA 1
ATOM 4695 C C . ASP B 1 273 ? -24.297 18.406 10.719 1 82.31 273 ASP B C 1
ATOM 4697 O O . ASP B 1 273 ? -23.156 18.141 10.305 1 82.31 273 ASP B O 1
ATOM 4701 N N . SER B 1 274 ? -25.234 17.453 10.773 1 77.44 274 SER B N 1
ATOM 4702 C CA . SER B 1 274 ? -25 16.031 10.594 1 77.44 274 SER B CA 1
ATOM 4703 C C . SER B 1 274 ? -24.516 15.719 9.18 1 77.44 274 SER B C 1
ATOM 4705 O O . SER B 1 274 ? -23.906 14.664 8.945 1 77.44 274 SER B O 1
ATOM 4707 N N . THR B 1 275 ? -24.812 16.562 8.289 1 72.19 275 THR B N 1
ATOM 4708 C CA . THR B 1 275 ? -24.375 16.344 6.914 1 72.19 275 THR B CA 1
ATOM 4709 C C . THR B 1 275 ? -22.859 16.391 6.816 1 72.19 275 THR B C 1
ATOM 4711 O O . THR B 1 275 ? -22.281 15.953 5.816 1 72.19 275 THR B O 1
ATOM 4714 N N . ARG B 1 276 ? -22.281 16.734 7.898 1 68.5 276 ARG B N 1
ATOM 4715 C CA . ARG B 1 276 ? -20.844 16.875 7.918 1 68.5 276 ARG B CA 1
ATOM 4716 C C . ARG B 1 276 ? -20.172 15.641 8.523 1 68.5 276 ARG B C 1
ATOM 4718 O O . ARG B 1 276 ? -18.953 15.602 8.68 1 68.5 276 ARG B O 1
ATOM 4725 N N . PHE B 1 277 ? -20.984 14.656 8.758 1 70.06 277 PHE B N 1
ATOM 4726 C CA . PHE B 1 277 ? -20.438 13.438 9.328 1 70.06 277 PHE B CA 1
ATOM 4727 C C . PHE B 1 277 ? -19.844 12.547 8.242 1 70.06 277 PHE B C 1
ATOM 4729 O O . PHE B 1 277 ? -20.422 12.43 7.152 1 70.06 277 PHE B O 1
ATOM 4736 N N . ARG B 1 278 ? -18.672 12.055 8.57 1 67.25 278 ARG B N 1
ATOM 4737 C CA . ARG B 1 278 ? -18.016 11.117 7.66 1 67.25 278 ARG B CA 1
ATOM 4738 C C . ARG B 1 278 ? -18.266 9.672 8.094 1 67.25 278 ARG B C 1
ATOM 4740 O O . ARG B 1 278 ? -18.094 9.336 9.273 1 67.25 278 ARG B O 1
ATOM 4747 N N . PRO B 1 279 ? -18.875 8.781 7.293 1 63.03 279 PRO B N 1
ATOM 4748 C CA . PRO B 1 279 ? -19.172 7.398 7.672 1 63.03 279 PRO B CA 1
ATOM 4749 C C . PRO B 1 279 ? -17.969 6.66 8.234 1 63.03 279 PRO B C 1
ATOM 4751 O O . PRO B 1 279 ? -18.094 5.891 9.188 1 63.03 279 PRO B O 1
ATOM 4754 N N . ALA B 1 280 ? -16.844 6.738 7.727 1 69.25 280 ALA B N 1
ATOM 4755 C CA . ALA B 1 280 ? -15.648 6.023 8.164 1 69.25 280 ALA B CA 1
ATOM 4756 C C . ALA B 1 280 ? -14.633 6.98 8.781 1 69.25 280 ALA B C 1
ATOM 4758 O O . ALA B 1 280 ? -13.5 7.07 8.32 1 69.25 280 ALA B O 1
ATOM 4759 N N . GLU B 1 281 ? -15.156 7.508 9.906 1 74.44 281 GLU B N 1
ATOM 4760 C CA . GLU B 1 281 ? -14.289 8.5 10.531 1 74.44 281 GLU B CA 1
ATOM 4761 C C . GLU B 1 281 ? -13.594 7.922 11.766 1 74.44 281 GLU B C 1
ATOM 4763 O O . GLU B 1 281 ? -14.164 7.098 12.477 1 74.44 281 GLU B O 1
ATOM 4768 N N . MET B 1 282 ? -12.414 8.336 11.875 1 83.44 282 MET B N 1
ATOM 4769 C CA . MET B 1 282 ? -11.625 8.008 13.055 1 83.44 282 MET B CA 1
ATOM 4770 C C . MET B 1 282 ? -12.219 8.648 14.305 1 83.44 282 MET B C 1
ATOM 4772 O O . MET B 1 282 ? -12.539 9.836 14.305 1 83.44 282 MET B O 1
ATOM 4776 N N . ARG B 1 283 ? -12.414 7.91 15.391 1 85.12 283 ARG B N 1
ATOM 4777 C CA . ARG B 1 283 ? -13.07 8.422 16.594 1 85.12 283 ARG B CA 1
ATOM 4778 C C . ARG B 1 283 ? -12.055 9.008 17.562 1 85.12 283 ARG B C 1
ATOM 4780 O O . ARG B 1 283 ? -12.156 10.18 17.938 1 85.12 283 ARG B O 1
ATOM 4787 N N . ARG B 1 284 ? -11.125 8.195 17.906 1 92.5 284 ARG B N 1
ATOM 4788 C CA . ARG B 1 284 ? -10.086 8.594 18.859 1 92.5 284 ARG B CA 1
ATOM 4789 C C . ARG B 1 284 ? -8.703 8.227 18.344 1 92.5 284 ARG B C 1
ATOM 4791 O O . ARG B 1 284 ? -8.477 7.094 17.906 1 92.5 284 ARG B O 1
ATOM 4798 N N . LEU B 1 285 ? -7.82 9.203 18.375 1 95.69 285 LEU B N 1
ATOM 4799 C CA . LEU B 1 285 ? -6.441 8.875 18.031 1 95.69 285 LEU B CA 1
ATOM 4800 C C . LEU B 1 285 ? -5.469 9.859 18.672 1 95.69 285 LEU B C 1
ATOM 4802 O O . LEU B 1 285 ? -5.586 11.07 18.469 1 95.69 285 LEU B O 1
ATOM 4806 N N . PHE B 1 286 ? -4.578 9.367 19.469 1 98.19 286 PHE B N 1
ATOM 4807 C CA . PHE B 1 286 ? -3.41 10.086 19.969 1 98.19 286 PHE B CA 1
ATOM 4808 C C . PHE B 1 286 ? -2.211 9.148 20.078 1 98.19 286 PHE B C 1
ATOM 4810 O O . PHE B 1 286 ? -2.373 7.926 20.141 1 98.19 286 PHE B O 1
ATOM 4817 N N . GLY B 1 287 ? -1.069 9.711 19.969 1 98.62 287 GLY B N 1
ATOM 4818 C CA . GLY B 1 287 ? 0.072 8.852 19.703 1 98.62 287 GLY B CA 1
ATOM 4819 C C . GLY B 1 287 ? 1.078 8.82 20.844 1 98.62 287 GLY B C 1
ATOM 4820 O O . GLY B 1 287 ? 0.95 9.578 21.812 1 98.62 287 GLY B O 1
ATOM 4821 N N . ASP B 1 288 ? 1.952 7.867 20.812 1 98.75 288 ASP B N 1
ATOM 4822 C CA . ASP B 1 288 ? 3.154 7.746 21.625 1 98.75 288 ASP B CA 1
ATOM 4823 C C . ASP B 1 288 ? 4.383 8.25 20.875 1 98.75 288 ASP B C 1
ATOM 4825 O O . ASP B 1 288 ? 4.707 7.75 19.797 1 98.75 288 ASP B O 1
ATOM 4829 N N . ASN B 1 289 ? 5.102 9.242 21.438 1 98.69 289 ASN B N 1
ATOM 4830 C CA . ASN B 1 289 ? 6.219 9.852 20.719 1 98.69 289 ASN B CA 1
ATOM 4831 C C . ASN B 1 289 ? 7.555 9.469 21.344 1 98.69 289 ASN B C 1
ATOM 4833 O O . ASN B 1 289 ? 8.57 10.133 21.109 1 98.69 289 ASN B O 1
ATOM 4837 N N . GLN B 1 290 ? 7.609 8.492 22.125 1 98.62 290 GLN B N 1
ATOM 4838 C CA . GLN B 1 290 ? 8.812 8.117 22.875 1 98.62 290 GLN B CA 1
ATOM 4839 C C . GLN B 1 290 ? 9.969 7.812 21.922 1 98.62 290 GLN B C 1
ATOM 4841 O O . GLN B 1 290 ? 11.109 8.195 22.188 1 98.62 290 GLN B O 1
ATOM 4846 N N . LYS B 1 291 ? 9.711 7.062 20.875 1 98.69 291 LYS B N 1
ATOM 4847 C CA . LYS B 1 291 ? 10.742 6.707 19.891 1 98.69 291 LYS B CA 1
ATOM 4848 C C . LYS B 1 291 ? 11.438 7.953 19.359 1 98.69 291 LYS B C 1
ATOM 4850 O O . LYS B 1 291 ? 12.664 7.973 19.219 1 98.69 291 LYS B O 1
ATOM 4855 N N . LEU B 1 292 ? 10.688 8.992 19 1 98.88 292 LEU B N 1
ATOM 4856 C CA . LEU B 1 292 ? 11.219 10.25 18.469 1 98.88 292 LEU B CA 1
ATOM 4857 C C . LEU B 1 292 ? 11.945 11.023 19.562 1 98.88 292 LEU B C 1
ATOM 4859 O O . LEU B 1 292 ? 12.977 11.648 19.312 1 98.88 292 LEU B O 1
ATOM 4863 N N . ARG B 1 293 ? 11.453 10.992 20.781 1 98.69 293 ARG B N 1
ATOM 4864 C CA . ARG B 1 293 ? 12.062 11.695 21.906 1 98.69 293 ARG B CA 1
ATOM 4865 C C . ARG B 1 293 ? 13.477 11.188 22.172 1 98.69 293 ARG B C 1
ATOM 4867 O O . ARG B 1 293 ? 14.352 11.945 22.594 1 98.69 293 ARG B O 1
ATOM 4874 N N . GLN B 1 294 ? 13.68 9.922 21.906 1 98.62 294 GLN B N 1
ATOM 4875 C CA . GLN B 1 294 ? 14.992 9.312 22.094 1 98.62 294 GLN B CA 1
ATOM 4876 C C . GLN B 1 294 ? 16.016 9.93 21.156 1 98.62 294 GLN B C 1
ATOM 4878 O O . GLN B 1 294 ? 17.234 9.805 21.391 1 98.62 294 GLN B O 1
ATOM 4883 N N . LEU B 1 295 ? 15.578 10.648 20.125 1 98.62 295 LEU B N 1
ATOM 4884 C CA . LEU B 1 295 ? 16.484 11.297 19.188 1 98.62 295 LEU B CA 1
ATOM 4885 C C . LEU B 1 295 ? 16.734 12.75 19.594 1 98.62 295 LEU B C 1
ATOM 4887 O O . LEU B 1 295 ? 17.375 13.492 18.859 1 98.62 295 LEU B O 1
ATOM 4891 N N . GLY B 1 296 ? 16.141 13.18 20.703 1 98.25 296 GLY B N 1
ATOM 4892 C CA . GLY B 1 296 ? 16.375 14.523 21.203 1 98.25 296 GLY B CA 1
ATOM 4893 C C . GLY B 1 296 ? 15.266 15.5 20.844 1 98.25 296 GLY B C 1
ATOM 4894 O O . GLY B 1 296 ? 15.445 16.719 20.922 1 98.25 296 GLY B O 1
ATOM 4895 N N . TRP B 1 297 ? 14.109 14.969 20.438 1 98.38 297 TRP B N 1
ATOM 4896 C CA . TRP B 1 297 ? 12.977 15.805 20.078 1 98.38 297 TRP B CA 1
ATOM 4897 C C . TRP B 1 297 ? 12.008 15.945 21.25 1 98.38 297 TRP B C 1
ATOM 4899 O O . TRP B 1 297 ? 11.789 14.992 22 1 98.38 297 TRP B O 1
ATOM 4909 N N . GLU B 1 298 ? 11.414 17.078 21.406 1 97.5 298 GLU B N 1
ATOM 4910 C CA . GLU B 1 298 ? 10.32 17.344 22.344 1 97.5 298 GLU B CA 1
ATOM 4911 C C . GLU B 1 298 ? 9.406 18.453 21.828 1 97.5 298 GLU B C 1
ATOM 4913 O O . GLU B 1 298 ? 9.883 19.422 21.234 1 97.5 298 GLU B O 1
ATOM 4918 N N . PRO B 1 299 ? 8.172 18.281 22.031 1 97 299 PRO B N 1
ATOM 4919 C CA . PRO B 1 299 ? 7.297 19.391 21.656 1 97 299 PRO B CA 1
ATOM 4920 C C . PRO B 1 299 ? 7.504 20.625 22.531 1 97 299 PRO B C 1
ATOM 4922 O O . PRO B 1 299 ? 7.707 20.5 23.75 1 97 299 PRO B O 1
ATOM 4925 N N . ARG B 1 300 ? 7.426 21.812 21.922 1 96.69 300 ARG B N 1
ATOM 4926 C CA . ARG B 1 300 ? 7.758 23.031 22.656 1 96.69 300 ARG B CA 1
ATOM 4927 C C . ARG B 1 300 ? 6.551 23.953 22.781 1 96.69 300 ARG B C 1
ATOM 4929 O O . ARG B 1 300 ? 6.531 24.859 23.609 1 96.69 300 ARG B O 1
ATOM 4936 N N . PHE B 1 301 ? 5.574 23.719 22 1 97.12 301 PHE B N 1
ATOM 4937 C CA . PHE B 1 301 ? 4.441 24.641 21.953 1 97.12 301 PHE B CA 1
ATOM 4938 C C . PHE B 1 301 ? 3.203 24 22.578 1 97.12 301 PHE B C 1
ATOM 4940 O O . PHE B 1 301 ? 2.93 22.828 22.359 1 97.12 301 PHE B O 1
ATOM 4947 N N . GLU B 1 302 ? 2.529 24.766 23.359 1 95.5 302 GLU B N 1
ATOM 4948 C CA . GLU B 1 302 ? 1.222 24.359 23.859 1 95.5 302 GLU B CA 1
ATOM 4949 C C . GLU B 1 302 ? 0.12 24.672 22.859 1 95.5 302 GLU B C 1
ATOM 4951 O O . GLU B 1 302 ? 0.154 25.719 22.188 1 95.5 302 GLU B O 1
ATOM 4956 N N . LEU B 1 303 ? -0.862 23.781 22.812 1 95.5 303 LEU B N 1
ATOM 4957 C CA . LEU B 1 303 ? -1.916 23.906 21.812 1 95.5 303 LEU B CA 1
ATOM 4958 C C . LEU B 1 303 ? -2.631 25.25 21.938 1 95.5 303 LEU B C 1
ATOM 4960 O O . LEU B 1 303 ? -2.936 25.891 20.938 1 95.5 303 LEU B O 1
ATOM 4964 N N . LEU B 1 304 ? -2.906 25.672 23.156 1 93.69 304 LEU B N 1
ATOM 4965 C CA . LEU B 1 304 ? -3.629 26.922 23.375 1 93.69 304 LEU B CA 1
ATOM 4966 C C . LEU B 1 304 ? -2.861 28.109 22.797 1 93.69 304 LEU B C 1
ATOM 4968 O O . LEU B 1 304 ? -3.461 29.031 22.25 1 93.69 304 LEU B O 1
ATOM 4972 N N . ASP B 1 305 ? -1.539 28.078 23 1 95.5 305 ASP B N 1
ATOM 4973 C CA . ASP B 1 305 ? -0.705 29.141 22.438 1 95.5 305 ASP B CA 1
ATOM 4974 C C . ASP B 1 305 ? -0.757 29.125 20.922 1 95.5 305 ASP B C 1
ATOM 4976 O O . ASP B 1 305 ? -0.806 30.188 20.281 1 95.5 305 ASP B O 1
ATOM 4980 N N . THR B 1 306 ? -0.722 27.953 20.328 1 96.69 306 THR B N 1
ATOM 4981 C CA . THR B 1 306 ? -0.808 27.797 18.875 1 96.69 306 THR B CA 1
ATOM 4982 C C . THR B 1 306 ? -2.135 28.344 18.344 1 96.69 306 THR B C 1
ATOM 4984 O O . THR B 1 306 ? -2.17 29.047 17.328 1 96.69 306 THR B O 1
ATOM 4987 N N . ILE B 1 307 ? -3.209 28.031 19.031 1 95.94 307 ILE B N 1
ATOM 4988 C CA . ILE B 1 307 ? -4.539 28.484 18.656 1 95.94 307 ILE B CA 1
ATOM 4989 C C . ILE B 1 307 ? -4.586 30.016 18.703 1 95.94 307 ILE B C 1
ATOM 4991 O O . ILE B 1 307 ? -5.133 30.641 17.797 1 95.94 307 ILE B O 1
ATOM 4995 N N . GLN B 1 308 ? -3.963 30.562 19.734 1 94.62 308 GLN B N 1
ATOM 4996 C CA . GLN B 1 308 ? -3.914 32.031 19.844 1 94.62 308 GLN B CA 1
ATOM 4997 C C . GLN B 1 308 ? -3.154 32.625 18.656 1 94.62 308 GLN B C 1
ATOM 4999 O O . GLN B 1 308 ? -3.561 33.656 18.125 1 94.62 308 GLN B O 1
ATOM 5004 N N . ASP B 1 309 ? -2.047 32 18.297 1 95.88 309 ASP B N 1
ATOM 5005 C CA . ASP B 1 309 ? -1.273 32.469 17.156 1 95.88 309 ASP B CA 1
ATOM 5006 C C . ASP B 1 309 ? -2.117 32.469 15.883 1 95.88 309 ASP B C 1
ATOM 5008 O O . ASP B 1 309 ? -2.055 33.406 15.078 1 95.88 309 ASP B O 1
ATOM 5012 N N . ILE B 1 310 ? -2.869 31.375 15.695 1 96.06 310 ILE B N 1
ATOM 5013 C CA . ILE B 1 310 ? -3.715 31.219 14.516 1 96.06 310 ILE B CA 1
ATOM 5014 C C . ILE B 1 310 ? -4.809 32.281 14.523 1 96.06 310 ILE B C 1
ATOM 5016 O O . ILE B 1 310 ? -5.031 32.969 13.516 1 96.06 310 ILE B O 1
ATOM 5020 N N . TYR B 1 311 ? -5.453 32.438 15.688 1 94.19 311 TYR B N 1
ATOM 5021 C CA . TYR B 1 311 ? -6.523 33.406 15.867 1 94.19 311 TYR B CA 1
ATOM 5022 C C . TYR B 1 311 ? -6.059 34.812 15.508 1 94.19 311 TYR B C 1
ATOM 5024 O O . TYR B 1 311 ? -6.703 35.5 14.711 1 94.19 311 TYR B O 1
ATOM 5032 N N . ASN B 1 312 ? -4.91 35.188 16.031 1 94.25 312 ASN B N 1
ATOM 5033 C CA . ASN B 1 312 ? -4.332 36.5 15.781 1 94.25 312 ASN B CA 1
ATOM 5034 C C . ASN B 1 312 ? -3.982 36.688 14.305 1 94.25 312 ASN B C 1
ATOM 5036 O O . ASN B 1 312 ? -4.184 37.75 13.75 1 94.25 312 ASN B O 1
ATOM 5040 N N . SER B 1 313 ? -3.42 35.656 13.75 1 94.12 313 SER B N 1
ATOM 5041 C CA . SER B 1 313 ? -3.021 35.719 12.344 1 94.12 313 SER B CA 1
ATOM 5042 C C . SER B 1 313 ? -4.223 35.969 11.438 1 94.12 313 SER B C 1
ATOM 5044 O O . SER B 1 313 ? -4.152 36.75 10.508 1 94.12 313 SER B O 1
ATOM 5046 N N . ILE B 1 314 ? -5.328 35.219 11.695 1 93.12 314 ILE B N 1
ATOM 5047 C CA . ILE B 1 314 ? -6.535 35.344 10.891 1 93.12 314 ILE B CA 1
ATOM 5048 C C . ILE B 1 314 ? -7.152 36.75 11.109 1 93.12 314 ILE B C 1
ATOM 5050 O O . ILE B 1 314 ? -7.602 37.375 10.164 1 93.12 314 ILE B O 1
ATOM 5054 N N . GLU B 1 315 ? -7.188 37.219 12.328 1 90.5 315 GLU B N 1
ATOM 5055 C CA . GLU B 1 315 ? -7.742 38.5 12.656 1 90.5 315 GLU B CA 1
ATOM 5056 C C . GLU B 1 315 ? -6.992 39.625 11.945 1 90.5 315 GLU B C 1
ATOM 5058 O O . GLU B 1 315 ? -7.609 40.562 11.43 1 90.5 315 GLU B O 1
ATOM 5063 N N . HIS B 1 316 ? -5.684 39.469 11.891 1 89.19 316 HIS B N 1
ATOM 5064 C CA . HIS B 1 316 ? -4.852 40.469 11.242 1 89.19 316 HIS B CA 1
ATOM 5065 C C . HIS B 1 316 ? -5.043 40.438 9.734 1 89.19 316 HIS B C 1
ATOM 5067 O O . HIS B 1 316 ? -4.996 41.5 9.086 1 89.19 316 HIS B O 1
ATOM 5073 N N . SER B 1 317 ? -5.18 39.312 9.141 1 82.5 317 SER B N 1
ATOM 5074 C CA . SER B 1 317 ? -5.371 39.188 7.699 1 82.5 317 SER B CA 1
ATOM 5075 C C . SER B 1 317 ? -6.734 39.719 7.273 1 82.5 317 SER B C 1
ATOM 5077 O O . SER B 1 317 ? -6.883 40.25 6.172 1 82.5 317 SER B O 1
ATOM 5079 N N . SER B 1 318 ? -7.742 39.5 8.086 1 71.06 318 SER B N 1
ATOM 5080 C CA . SER B 1 318 ? -9.086 39.969 7.805 1 71.06 318 SER B CA 1
ATOM 5081 C C . SER B 1 318 ? -9.156 41.5 7.898 1 71.06 318 SER B C 1
ATOM 5083 O O . SER B 1 318 ? -10.023 42.125 7.285 1 71.06 318 SER B O 1
ATOM 5085 N N . LEU B 1 319 ? -8.234 41.969 8.734 1 56.84 319 LEU B N 1
ATOM 5086 C CA . LEU B 1 319 ? -8.211 43.406 8.883 1 56.84 319 LEU B CA 1
ATOM 5087 C C . LEU B 1 319 ? -7.578 44.062 7.664 1 56.84 319 LEU B C 1
ATOM 5089 O O . LEU B 1 319 ? -7.875 45.219 7.359 1 56.84 319 LEU B O 1
ATOM 5093 N N . ILE B 1 320 ? -6.738 43.281 7.086 1 52.38 320 ILE B N 1
ATOM 5094 C CA . ILE B 1 320 ? -6.086 43.875 5.914 1 52.38 320 ILE B CA 1
ATOM 5095 C C . ILE B 1 320 ? -7.031 43.812 4.715 1 52.38 320 ILE B C 1
ATOM 5097 O O . ILE B 1 320 ? -6.934 44.625 3.799 1 52.38 320 ILE B O 1
ATOM 5101 N N . TYR B 1 321 ? -7.934 42.844 4.637 1 48.28 321 TYR B N 1
ATOM 5102 C CA . TYR B 1 321 ? -8.883 42.875 3.527 1 48.28 321 TYR B CA 1
ATOM 5103 C C . TYR B 1 321 ? -10.234 43.406 3.979 1 48.28 321 TYR B C 1
ATOM 5105 O O . TYR B 1 321 ? -10.672 43.156 5.102 1 48.28 321 TYR B O 1
#

Radius of gyration: 27.61 Å; Cα contacts (8 Å, |Δi|>4): 1363; chains: 2; bounding box: 57×85×58 Å

Foldseek 3Di:
DEEEEEVLQAPLNVLLQLLCLVPDDAYEYEEQDWHDDCVRPVSGRPRYDYDYDQLLDLVVLLVCCLVRVGQEYEYPWFPQDQVVCQVPVPVRLSRLANSLVSNLVSVVVSPAQHHYEYEAAPQQQAADPPVCPQPEPPRHGDHQGSNSVSRVNNLVSLLVSCVVPVSHQYEYEHEWAEDFAPHDCVDLLLVLLLLLVVQVVDDPVPFEAEEEDQAAKTFYAYSNLVSNLVVLCSVQNGGSYYFYDTQSDIDGNNVSSVLSNVVVVDDGYYHYDHVPDDPRDHRYHGHDGVVSVVSVGHGDDDPSVRSVRRSVNSVVVVVVD/DEEEEEVLQAPLNVLLQLLCLVPDDAYEYEEQDWHDDCVRPVSGRPRYDYDYDQLLDLVVLLVVCLVRVGQEYEYPWFPQDQVVCQVPVPVRLSRLANSLVSNLVSVVVSPAQHHYEYEAAPQQQAADDPVCPQPEPPRHGDHQGSNSVSRVNNLVSLLVSCVVPVSHQYEYEHEWAEDAAPHDCVDLLLVLLLLLVVQVVDDQVPFEAEEEDQAAKTFYAYSNLVSNLSNLCSVQNGGSYYFYDTQSDIDGNNVSSVLSNVVVVDDGYYHYDHVPDDPRDHRYHGHDGVVSVVSVGHGDDDPSVRSVRRSVNSVVVVVVD

Secondary structure (DSSP, 8-state):
-EEEEETTTSHHHHHHHHHHTTT-SEEEEEESS----TTT-TTS-TT-EEEE--TT-HHHHHHHHHHH--SEEEE--S---HHHHHH-HHHHHIIIIIHHHHHHHHHHHHTS-EEEEEE--GGGG-S--GGGPSBPTTSPP---SHHHHHHHHHHHHHHHHHHH-TTEEEEEEEE-EEE-TT--TTSHHHHHHHHHHHHHTS-GGG--EEES--S-EE-EEEHHHHHHHHHHHHHHPPTT-EEEE--S--EEHHHHHHHHHHHHTS---EEE-GGG--TT------B--HHHHTTT------HHHHHHHHHHHHHHHHHH-/-EEEEETTTSHHHHHHHHHHTTT-SEEEEEESS----TTT-TTS-TT-EEEE--TT-HHHHHHHHHHH--SEEEE--S---HHHHHH-HHHHHIIIIIHHHHHHHHHHHHTS-EEEEEE--GGGG-S--GGGPSBPTTSPP---SHHHHHHHHHHHHHHHHHHH-TTEEEEEEEE-EEE-TT--TTSHHHHHHHHHHHHHTS-GGG--EEES--S-EE-EEEHHHHHHHHHHHHHHPPTT-EEEE--S--EEHHHHHHHHHHHHTS---EEE-GGG--TT------B--HHHHTTT------HHHHHHHHHHHHHHHHHH-

pLDDT: mean 93.83, std 7.44, range [48.28, 98.94]

Nearest PDB structures (foldseek):
  1n7h-assembly1_A-2  TM=9.057E-01  e=3.468E-29  Arabidopsis thaliana
  6gpl-assembly1_B  TM=9.164E-01  e=8.064E-29  Homo sapiens
  6gpj-assembly1_A  TM=9.101E-01  e=1.158E-28  Homo sapiens
  1n7g-assembly1_A  TM=9.043E-01  e=1.158E-28  Arabidopsis thaliana
  6q94-assembly3_H-2  TM=9.111E-01  e=2.791E-26  Homo sapiens